Protein AF-A0A497PKG5-F1 (afdb_monomer)

pLDDT: mean 94.09, std 6.23, range [62.75, 98.88]

Radius of gyration: 24.87 Å; Cα contacts (8 Å, |Δi|>4): 633; chains: 1; bounding box: 74×50×58 Å

Sequence (421 aa):
MQTYGYGFPHLGENREFKKITESLWKKEISEDKFEEALDQLEKDILSVYDEFVDKYPVGEITKYDKMLDTACMLGIYSVKNISGYYQLCRGKNALELTKWFNTNYHYLVPDFSQINDKFSLEQLNFEELKKYKKGVPYLIGPFTFLKLSKGISNGKFRNFLLSLSNVYSELLQELDEIHIDEPAFCLDLSSEEIELIKKAYDSFKTSKCKIHLFTYYDSVDFLEVLYDLPVYAIGLDFINGKENIHHIKKYSFPDDKVLIAGVVNGRNIWRTNIKERVAFLEEISSYAKNIIISNASPLYHLPITVEGENLDERLIKRIAFAKERLQELKLISMAFEGDWRLADEWNEGTVDFGKNDNVRERITNLKDKDFQRHCDYTERYRKQGEILNLPLFPTTTIGSFPQDNEVRRKRYLSRKGKINN

Foldseek 3Di:
DAAEEEFAALLPQVRLLVVLLVCVVVVVDDQVVSVVSQVVSQVVVVVLLVVFGQAYAHPSGDNAAQLLVQCCQFVLDVAPGVVSSVCCCDDDNHADWDDPPPAPDIHGARACQVPDLATAGHPDDVCRRPVDVRYAYEHEQLLQSLVRHDNADPVCSLSNLQSVLLNVLVVLQSAQEHEYEDQVLQDPDDPVSLVSVQNSQVSNLPGNYAYAYAYAPEARPPVVSVQVGSHQEYEAAVPHHVCNLVVLVVPFRDASHEYEYAQFELQDFFDHLLVVSLVVVVVSCVRYVHYYYYHRDNNNNWNNALPPDDDDPLVSLTTGHSSRSSNSSNQSVCVNVPNNPVVCVSNPDNPDDDDDVVVVVVVVPDDPVVVDDPDDPVVVVVVCCVVVVADVPRDDDPDDDDDDPVNVVVVVCVVVVN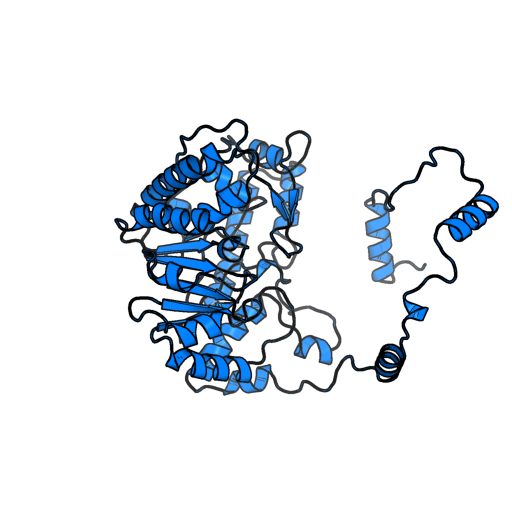DDD

Secondary structure (DSSP, 8-state):
-EEE-----TT-TT-HHHHHHHHHHTTSS-HHHHHHHHHHHHHHHHHHHHHH-SB-EES---SS-HHHHHHHHTTSS--SSHHHHHHHHSSTTPPEEEE-TTSS-EEEE-B-TT--S-----S--HHHHHS-TTSEEEEE-HHHHHHT-BS--HHHHHHHHHHHHHHHHHHTTS-SEEEEE-GGGGS---HHHHHHHHHHHGGGGG---EEEEE--SS--TTHHHHTTSS-SEEEEESSS-TTHHHHHHHH---TTSEEEEEEE-SS--BPP-HHHHHHHHHHHTTT-SSEEEEESS-GGGS-S-STT--S-HHHHTTB--HHHHHHHHHHHHHHHTT--HHHHHHHTT----S--HHHHHHHHT--GGGGS-SS-HHHHHHHHHHHH-PPSS-----SPPP--HHHHHHHHHHHTTSS--

Nearest PDB structures (foldseek):
  3bq6-assembly2_B  TM=9.066E-01  e=5.481E-35  Thermotoga maritima
  3bq6-assembly1_A  TM=8.996E-01  e=1.559E-34  Thermotoga maritima
  3t0c-assembly1_A  TM=8.635E-01  e=1.646E-27  Streptococcus mutans
  3l7r-assembly1_A  TM=8.438E-01  e=4.644E-28  Streptococcus mutans UA159
  2nq5-assembly1_A  TM=8.401E-01  e=2.051E-27  Streptococcus mutans

Solvent-accessible surface area (backbone atoms only — not comparable to full-atom values): 23678 Å² total; per-residue (Å²): 94,55,29,37,43,55,46,71,48,73,42,51,97,85,36,50,48,57,52,51,52,53,34,42,76,69,63,76,46,54,70,69,59,46,52,56,50,50,55,50,51,47,52,55,52,50,54,56,44,67,75,31,36,78,34,37,61,33,72,77,72,62,97,82,34,65,55,47,52,51,33,29,28,40,46,75,44,88,56,92,46,73,69,53,50,46,34,42,71,43,72,96,62,34,46,54,76,44,62,47,75,98,54,91,53,66,37,42,40,51,72,39,68,89,58,74,68,78,63,43,84,27,91,68,56,65,65,66,56,56,66,48,89,79,44,28,32,50,44,77,24,60,64,30,55,55,71,62,34,41,60,69,51,83,87,45,47,63,54,40,41,46,38,44,24,49,46,50,33,57,57,35,67,78,34,72,44,34,36,32,39,32,43,57,59,40,48,98,70,52,74,68,54,55,55,44,50,53,61,26,44,56,55,37,60,82,39,82,31,38,30,35,37,34,33,29,80,27,33,46,93,62,51,76,60,60,70,73,44,69,51,42,27,48,29,44,11,62,71,65,3,62,58,42,62,56,53,33,70,73,69,46,45,63,80,91,33,32,39,31,44,6,69,37,71,18,70,57,46,64,51,75,60,51,69,64,47,35,55,50,50,60,57,48,50,77,38,31,81,40,63,29,42,24,49,17,35,51,18,51,65,34,58,54,55,63,77,90,65,93,65,60,65,80,53,58,67,43,48,31,23,34,53,45,50,37,46,48,48,41,37,35,26,39,36,65,72,67,50,43,74,69,43,54,62,63,67,55,85,77,67,95,72,94,80,54,66,72,59,50,55,54,60,74,65,64,51,77,68,78,82,47,72,99,62,58,68,71,61,48,50,54,56,47,46,73,74,65,65,68,61,88,83,69,83,82,79,98,71,88,74,90,81,51,72,65,58,53,48,51,53,51,35,38,77,67,70,74,44,85,137

Mean predicted aligned error: 5.26 Å

Structure (mmCIF, N/CA/C/O backbone):
data_AF-A0A497PKG5-F1
#
_entry.id   AF-A0A497PKG5-F1
#
loop_
_atom_site.group_PDB
_atom_site.id
_atom_site.type_symbol
_atom_site.label_atom_id
_atom_site.label_alt_id
_atom_site.label_comp_id
_atom_site.label_asym_id
_atom_site.label_entity_id
_atom_site.label_seq_id
_atom_site.pdbx_PDB_ins_code
_atom_site.Cartn_x
_atom_site.Cartn_y
_atom_site.Cartn_z
_atom_site.occupancy
_atom_site.B_iso_or_equiv
_atom_site.auth_seq_id
_atom_site.auth_comp_id
_atom_site.auth_asym_id
_atom_site.auth_atom_id
_atom_site.pdbx_PDB_model_num
ATOM 1 N N . MET A 1 1 ? -15.963 1.832 -18.366 1.00 94.00 1 MET A N 1
ATOM 2 C CA . MET A 1 1 ? -16.094 1.019 -17.135 1.00 94.00 1 MET A CA 1
ATOM 3 C C . MET A 1 1 ? -15.660 1.881 -15.950 1.00 94.00 1 MET A C 1
ATOM 5 O O . MET A 1 1 ? -14.829 2.756 -16.140 1.00 94.00 1 MET A O 1
ATOM 9 N N . GLN A 1 2 ? -16.192 1.713 -14.737 1.00 97.44 2 GLN A N 1
ATOM 10 C CA . GLN A 1 2 ? -15.754 2.571 -13.620 1.00 97.44 2 GLN A CA 1
ATOM 11 C C . GLN A 1 2 ? -14.286 2.290 -13.238 1.00 97.44 2 GLN A C 1
ATOM 13 O O . GLN A 1 2 ? -13.828 1.149 -13.320 1.00 97.44 2 GLN A O 1
ATOM 18 N N . THR A 1 3 ? -13.563 3.322 -12.805 1.00 98.62 3 THR A N 1
ATOM 19 C CA . THR A 1 3 ? -12.160 3.266 -12.368 1.00 98.62 3 THR A CA 1
ATOM 20 C C . THR A 1 3 ? -12.001 3.572 -10.875 1.00 98.62 3 THR A C 1
ATOM 22 O O . THR A 1 3 ? -12.715 4.405 -10.316 1.00 98.62 3 THR A O 1
ATOM 25 N N . TYR A 1 4 ? -11.047 2.904 -10.224 1.00 98.75 4 TYR A N 1
ATOM 26 C CA . TYR A 1 4 ? -10.682 3.096 -8.822 1.00 98.75 4 TYR A CA 1
ATOM 27 C C . TYR A 1 4 ? -9.166 3.258 -8.683 1.00 98.75 4 TYR A C 1
ATOM 29 O O . TYR A 1 4 ? -8.412 2.332 -8.976 1.00 98.75 4 TYR A O 1
ATOM 37 N N . GLY A 1 5 ? -8.710 4.410 -8.201 1.00 98.50 5 GLY A N 1
ATOM 38 C CA . GLY A 1 5 ? -7.304 4.646 -7.860 1.00 98.50 5 GLY A CA 1
ATOM 39 C C . GLY A 1 5 ? -7.084 4.613 -6.349 1.00 98.50 5 GLY A C 1
ATOM 40 O O . GLY A 1 5 ? -7.932 5.106 -5.619 1.00 98.50 5 GLY A O 1
ATOM 41 N N . TYR A 1 6 ? -5.967 4.068 -5.857 1.00 98.50 6 TYR A N 1
ATOM 42 C CA . TYR A 1 6 ? -5.645 4.099 -4.416 1.00 98.50 6 TYR A CA 1
ATOM 43 C C . TYR A 1 6 ? -4.150 4.096 -4.103 1.00 98.50 6 TYR A C 1
ATOM 45 O O . TYR A 1 6 ? -3.320 3.673 -4.914 1.00 98.50 6 TYR A O 1
ATOM 53 N N . GLY A 1 7 ? -3.819 4.560 -2.904 1.00 97.56 7 GLY A N 1
ATOM 54 C CA . GLY A 1 7 ? -2.486 4.586 -2.345 1.00 97.56 7 GLY A CA 1
ATOM 55 C C . GLY A 1 7 ? -1.571 5.584 -3.021 1.00 97.56 7 GLY A C 1
ATOM 56 O O . GLY A 1 7 ? -0.444 5.211 -3.312 1.00 97.56 7 GLY A O 1
ATOM 57 N N . PHE A 1 8 ? -2.002 6.801 -3.346 1.00 97.88 8 PHE A N 1
ATOM 58 C CA . PHE A 1 8 ? -1.119 7.755 -4.027 1.00 97.88 8 PHE A CA 1
ATOM 59 C C . PHE A 1 8 ? 0.088 8.134 -3.139 1.00 97.88 8 PHE A C 1
ATOM 61 O O . PHE A 1 8 ? -0.058 8.252 -1.918 1.00 97.88 8 PHE A O 1
ATOM 68 N N . PRO A 1 9 ? 1.302 8.334 -3.694 1.00 97.06 9 PRO A N 1
ATOM 69 C CA . PRO A 1 9 ? 2.452 8.720 -2.885 1.00 97.06 9 PRO A CA 1
ATOM 70 C C . PRO A 1 9 ? 2.242 10.076 -2.195 1.00 97.06 9 PRO A C 1
ATOM 72 O O . PRO A 1 9 ? 2.121 11.115 -2.839 1.00 97.06 9 PRO A O 1
ATOM 75 N N . HIS A 1 10 ? 2.309 10.084 -0.866 1.00 93.88 10 HIS A N 1
ATOM 76 C CA . HIS A 1 10 ? 2.083 11.271 -0.036 1.00 93.88 10 HIS A CA 1
ATOM 77 C C . HIS A 1 10 ? 3.350 12.103 0.217 1.00 93.88 10 HIS A C 1
ATOM 79 O O . HIS A 1 10 ? 3.388 12.904 1.141 1.00 93.88 10 HIS A O 1
ATOM 85 N N . LEU A 1 11 ? 4.433 11.916 -0.546 1.00 93.69 11 LEU A N 1
ATOM 86 C CA . LEU A 1 11 ? 5.652 12.712 -0.341 1.00 93.69 11 LEU A CA 1
ATOM 87 C C . LEU A 1 11 ? 5.503 14.160 -0.834 1.00 93.69 11 LEU A C 1
ATOM 89 O O . LEU A 1 11 ? 6.188 15.040 -0.304 1.00 93.69 11 LEU A O 1
ATOM 93 N N . GLY A 1 12 ? 4.635 14.385 -1.824 1.00 93.44 12 GLY A N 1
ATOM 94 C CA . GLY A 1 12 ? 4.578 15.608 -2.625 1.00 93.44 12 GLY A CA 1
ATOM 95 C C . GLY A 1 12 ? 5.731 15.698 -3.639 1.00 93.44 12 GLY A C 1
ATOM 96 O O . GLY A 1 12 ? 6.820 15.149 -3.416 1.00 93.44 12 GLY A O 1
ATOM 97 N N . GLU A 1 13 ? 5.490 16.348 -4.782 1.00 92.69 13 GLU A N 1
ATOM 98 C CA . GLU A 1 13 ? 6.420 16.394 -5.925 1.00 92.69 13 GLU A CA 1
ATOM 99 C C . GLU A 1 13 ? 7.805 16.938 -5.545 1.00 92.69 13 GLU A C 1
ATOM 101 O O . GLU A 1 13 ? 8.833 16.467 -6.036 1.00 92.69 13 GLU A O 1
ATOM 106 N N . ASN A 1 14 ? 7.866 17.867 -4.587 1.00 93.19 14 ASN A N 1
ATOM 107 C CA . ASN A 1 14 ? 9.110 18.447 -4.091 1.00 93.19 14 ASN A CA 1
ATOM 108 C C . ASN A 1 14 ? 9.468 17.966 -2.682 1.00 93.19 14 ASN A C 1
ATOM 110 O O . ASN A 1 14 ? 10.291 18.608 -2.003 1.00 93.19 14 ASN A O 1
ATOM 114 N N . ARG A 1 15 ? 8.910 16.829 -2.251 1.00 95.75 15 ARG A N 1
ATOM 115 C CA . ARG A 1 15 ? 9.072 16.237 -0.915 1.00 95.75 15 ARG A CA 1
ATOM 116 C C . ARG A 1 15 ? 8.584 17.169 0.196 1.00 95.75 15 ARG A C 1
ATOM 118 O O . ARG A 1 15 ? 9.264 17.342 1.211 1.00 95.75 15 ARG A O 1
ATOM 125 N N . GLU A 1 16 ? 7.452 17.815 -0.033 1.00 96.62 16 GLU A N 1
ATOM 126 C CA . GLU A 1 16 ? 6.740 18.709 0.874 1.00 96.62 16 GLU A CA 1
ATOM 127 C C . GLU A 1 16 ? 6.549 18.032 2.230 1.00 96.62 16 GLU A C 1
ATOM 129 O O . GLU A 1 16 ? 7.027 18.566 3.232 1.00 96.62 16 GLU A O 1
ATOM 134 N N . PHE A 1 17 ? 6.017 16.803 2.242 1.00 97.06 17 PHE A N 1
ATOM 135 C CA . PHE A 1 17 ? 5.798 16.013 3.457 1.00 97.06 17 PHE A CA 1
ATOM 136 C C . PHE A 1 17 ? 7.070 15.857 4.296 1.00 97.06 17 PHE A C 1
ATOM 138 O O . PHE A 1 17 ? 7.087 16.091 5.507 1.00 97.06 17 PHE A O 1
ATOM 145 N N . LYS A 1 18 ? 8.189 15.528 3.640 1.00 96.50 18 LYS A N 1
ATOM 146 C CA . LYS A 1 18 ? 9.488 15.405 4.308 1.00 96.50 18 LYS A CA 1
ATOM 147 C C . LYS A 1 18 ? 9.926 16.739 4.919 1.00 96.50 18 LYS A C 1
ATOM 149 O O . LYS A 1 18 ? 10.439 16.758 6.036 1.00 96.50 18 LYS A O 1
ATOM 154 N N . LYS A 1 19 ? 9.799 17.840 4.170 1.00 96.81 19 LYS A N 1
ATOM 155 C CA . LYS A 1 19 ? 10.236 19.173 4.613 1.00 96.81 19 LYS A CA 1
ATOM 156 C C . LYS A 1 19 ? 9.442 19.624 5.838 1.00 96.81 19 LYS A C 1
ATOM 158 O O . LYS A 1 19 ? 10.062 19.990 6.831 1.00 96.81 19 LYS A O 1
ATOM 163 N N . ILE A 1 20 ? 8.111 19.539 5.790 1.00 96.69 20 ILE A N 1
ATOM 164 C CA . ILE A 1 20 ? 7.246 19.971 6.900 1.00 96.69 20 ILE A CA 1
ATOM 165 C C . ILE A 1 20 ? 7.459 19.106 8.146 1.00 96.69 20 ILE A C 1
ATOM 167 O O . ILE A 1 20 ? 7.597 19.642 9.242 1.00 96.69 20 ILE A O 1
ATOM 171 N N . THR A 1 21 ? 7.619 17.791 7.976 1.00 96.44 21 THR A N 1
ATOM 172 C CA . THR A 1 21 ? 7.885 16.859 9.081 1.00 96.44 21 THR A CA 1
ATOM 173 C C . THR A 1 21 ? 9.221 17.165 9.764 1.00 96.44 21 THR A C 1
ATOM 175 O O . THR A 1 21 ? 9.300 17.263 10.989 1.00 96.44 21 THR A O 1
ATOM 178 N N . GLU A 1 22 ? 10.290 17.377 8.989 1.00 95.69 22 GLU A N 1
ATOM 179 C CA . GLU A 1 22 ? 11.598 17.724 9.555 1.00 95.69 22 GLU A CA 1
ATOM 180 C C . GLU A 1 22 ? 11.609 19.107 10.214 1.00 95.69 22 GLU A C 1
ATOM 182 O O . GLU A 1 22 ? 12.260 19.274 11.248 1.00 95.69 22 GLU A O 1
ATOM 187 N N . SER A 1 23 ? 10.907 20.091 9.648 1.00 96.81 23 SER A N 1
ATOM 188 C CA . SER A 1 23 ? 10.775 21.418 10.256 1.00 96.81 23 SER A CA 1
ATOM 189 C C . SER A 1 23 ? 9.989 21.364 11.566 1.00 96.81 23 SER A C 1
ATOM 191 O O . SER A 1 23 ? 10.409 21.989 12.541 1.00 96.81 23 SER A O 1
ATOM 193 N N . LEU A 1 24 ? 8.931 20.551 11.653 1.00 96.19 24 LEU A N 1
ATOM 194 C CA . LEU A 1 24 ? 8.221 20.310 12.911 1.00 96.19 24 LEU A CA 1
ATOM 195 C C . LEU A 1 24 ? 9.156 19.694 13.962 1.00 96.19 24 LEU A C 1
ATOM 197 O O . LEU A 1 24 ? 9.233 20.179 15.090 1.00 96.19 24 LEU A O 1
ATOM 201 N N . TRP A 1 25 ? 9.945 18.675 13.601 1.00 94.81 25 TRP A N 1
ATOM 202 C CA . TRP A 1 25 ? 10.897 18.052 14.533 1.00 94.81 25 TRP A CA 1
ATOM 203 C C . TRP A 1 25 ? 11.997 18.999 15.014 1.00 94.81 25 TRP A C 1
ATOM 205 O O . TRP A 1 25 ? 12.483 18.857 16.139 1.00 94.81 25 TRP A O 1
ATOM 215 N N . LYS A 1 26 ? 12.393 19.962 14.179 1.00 95.56 26 LYS A N 1
ATOM 216 C CA . LYS A 1 26 ? 13.326 21.037 14.544 1.00 95.56 26 LYS A CA 1
ATOM 217 C C . LYS A 1 26 ? 12.660 22.186 15.301 1.00 95.56 26 LYS A C 1
ATOM 219 O O . LYS A 1 26 ? 13.369 23.090 15.734 1.00 95.56 26 LYS A O 1
ATOM 224 N N . LYS A 1 27 ? 11.337 22.135 15.497 1.00 95.38 27 LYS A N 1
ATOM 225 C CA . LYS A 1 27 ? 10.520 23.194 16.106 1.00 95.38 27 LYS A CA 1
ATOM 226 C C . LYS A 1 27 ? 10.569 24.514 15.324 1.00 95.38 27 LYS A C 1
ATOM 228 O O . LYS A 1 27 ? 10.472 25.586 15.909 1.00 95.38 27 LYS A O 1
ATOM 233 N N . GLU A 1 28 ? 10.745 24.430 14.006 1.00 97.31 28 GLU A N 1
ATOM 234 C CA . GLU A 1 28 ? 10.725 25.578 13.088 1.00 97.31 28 GLU A CA 1
ATOM 235 C C . GLU A 1 28 ? 9.288 25.995 12.719 1.00 97.31 28 GLU A C 1
ATOM 237 O O . GLU A 1 28 ? 9.069 27.132 12.310 1.00 97.31 28 GLU A O 1
ATOM 242 N N . ILE A 1 29 ? 8.313 25.091 12.876 1.00 96.81 29 ILE A N 1
ATOM 243 C CA . ILE A 1 29 ? 6.877 25.329 12.657 1.00 96.81 29 ILE A CA 1
ATOM 244 C C . ILE A 1 29 ? 6.054 24.805 13.845 1.00 96.81 29 ILE A C 1
ATOM 246 O O . ILE A 1 29 ? 6.532 23.954 14.599 1.00 96.81 29 ILE A O 1
ATOM 250 N N . SER A 1 30 ? 4.829 25.317 14.016 1.00 96.06 30 SER A N 1
ATOM 251 C CA . SER A 1 30 ? 3.863 24.832 15.016 1.00 96.06 30 SER A CA 1
ATOM 252 C C . SER A 1 30 ? 3.131 23.566 14.553 1.00 96.06 30 SER A C 1
ATOM 254 O O . SER A 1 30 ? 3.166 23.225 13.371 1.00 96.06 30 SER A O 1
ATOM 256 N N . GLU A 1 31 ? 2.440 22.891 15.482 1.00 94.25 31 GLU A N 1
ATOM 257 C CA . GLU A 1 31 ? 1.567 21.747 15.165 1.00 94.25 31 GLU A CA 1
ATOM 258 C C . GLU A 1 31 ? 0.446 22.165 14.198 1.00 94.25 31 GLU A C 1
ATOM 260 O O . GLU A 1 31 ? 0.269 21.521 13.172 1.00 94.25 31 GLU A O 1
ATOM 265 N N . ASP A 1 32 ? -0.202 23.313 14.429 1.00 94.81 32 ASP A N 1
ATOM 266 C CA . ASP A 1 32 ? -1.248 23.836 13.533 1.00 94.81 32 ASP A CA 1
ATOM 267 C C . ASP A 1 32 ? -0.742 24.043 12.098 1.00 94.81 32 ASP A C 1
ATOM 269 O O . ASP A 1 32 ? -1.405 23.676 11.134 1.00 94.81 32 ASP A O 1
ATOM 273 N N . LYS A 1 33 ? 0.475 24.585 11.937 1.00 96.25 33 LYS A N 1
ATOM 274 C CA . LYS A 1 33 ? 1.086 24.785 10.612 1.00 96.25 33 LYS A CA 1
ATOM 275 C C . LYS A 1 33 ? 1.447 23.472 9.927 1.00 96.25 33 LYS A C 1
ATOM 277 O O . LYS A 1 33 ? 1.505 23.426 8.701 1.00 96.25 33 LYS A O 1
ATOM 282 N N . PHE A 1 34 ? 1.733 22.432 10.703 1.00 95.94 34 PHE A N 1
ATOM 283 C CA . PHE A 1 34 ? 1.968 21.098 10.175 1.00 95.94 34 PHE A CA 1
ATOM 284 C C . PHE A 1 34 ? 0.661 20.465 9.683 1.00 95.94 34 PHE A C 1
ATOM 286 O O . PHE A 1 34 ? 0.635 19.992 8.551 1.00 95.94 34 PHE A O 1
ATOM 293 N N . GLU A 1 35 ? -0.418 20.531 10.468 1.00 93.12 35 GLU A N 1
ATOM 294 C CA . GLU A 1 35 ? -1.736 20.012 10.066 1.00 93.12 35 GLU A CA 1
ATOM 295 C C . GLU A 1 35 ? -2.287 20.764 8.839 1.00 93.12 35 GLU A C 1
ATOM 297 O O . GLU A 1 35 ? -2.692 20.131 7.870 1.00 93.12 35 GLU A O 1
ATOM 302 N N . GLU A 1 36 ? -2.178 22.102 8.795 1.00 94.88 36 GLU A N 1
ATOM 303 C CA . GLU A 1 36 ? -2.545 22.901 7.609 1.00 94.88 36 GLU A CA 1
ATOM 304 C C . GLU A 1 36 ? -1.797 22.445 6.341 1.00 94.88 36 GLU A C 1
ATOM 306 O O . GLU A 1 36 ? -2.361 22.417 5.244 1.00 94.88 36 GLU A O 1
ATOM 311 N N . ALA A 1 37 ? -0.513 22.101 6.475 1.00 95.81 37 ALA A N 1
ATOM 312 C CA . ALA A 1 37 ? 0.297 21.644 5.353 1.00 95.81 37 ALA A CA 1
ATOM 313 C C . ALA A 1 37 ? -0.044 20.209 4.920 1.00 95.81 37 ALA A C 1
ATOM 315 O O . ALA A 1 37 ? 0.035 19.911 3.727 1.00 95.81 37 ALA A O 1
ATOM 316 N N . LEU A 1 38 ? -0.438 19.334 5.854 1.00 94.25 38 LEU A N 1
ATOM 317 C CA . LEU A 1 38 ? -0.965 18.007 5.529 1.00 94.25 38 LEU A CA 1
ATOM 318 C C . LEU A 1 38 ? -2.310 18.109 4.807 1.00 94.25 38 LEU A C 1
ATOM 320 O O . LEU A 1 38 ? -2.481 17.477 3.769 1.00 94.25 38 LEU A O 1
ATOM 324 N N . ASP A 1 39 ? -3.221 18.955 5.286 1.00 92.75 39 ASP A N 1
ATOM 325 C CA . ASP A 1 39 ? -4.509 19.193 4.630 1.00 92.75 39 ASP A CA 1
ATOM 326 C C . ASP A 1 39 ? -4.333 19.722 3.202 1.00 92.75 39 ASP A C 1
ATOM 328 O O . ASP A 1 39 ? -5.069 19.332 2.293 1.00 92.75 39 ASP A O 1
ATOM 332 N N . GLN A 1 40 ? -3.362 20.614 2.977 1.00 95.00 40 GLN A N 1
ATOM 333 C CA . GLN A 1 40 ? -3.064 21.088 1.627 1.00 95.00 40 GLN A CA 1
ATOM 334 C C . GLN A 1 40 ? -2.519 19.963 0.742 1.00 95.00 40 GLN A C 1
ATOM 336 O O . GLN A 1 40 ? -2.977 19.805 -0.386 1.00 95.00 40 GLN A O 1
ATOM 341 N N . LEU A 1 41 ? -1.590 19.155 1.258 1.00 95.06 41 LEU A N 1
ATOM 342 C CA . LEU A 1 41 ? -1.031 18.031 0.513 1.00 95.06 41 LEU A CA 1
ATOM 343 C C . LEU A 1 41 ? -2.097 16.988 0.158 1.00 95.06 41 LEU A C 1
ATOM 345 O O . LEU A 1 41 ? -2.089 16.451 -0.946 1.00 95.06 41 LEU A O 1
ATOM 349 N N . GLU A 1 42 ? -3.031 16.719 1.068 1.00 93.81 42 GLU A N 1
ATOM 350 C CA . GLU A 1 42 ? -4.159 15.835 0.797 1.00 93.81 42 GLU A CA 1
ATOM 351 C C . GLU A 1 42 ? -5.043 16.402 -0.320 1.00 93.81 42 GLU A C 1
ATOM 353 O O . GLU A 1 42 ? -5.337 15.686 -1.270 1.00 93.81 42 GLU A O 1
ATOM 358 N N . LYS A 1 43 ? -5.395 17.695 -0.286 1.00 93.50 43 LYS A N 1
ATOM 359 C CA . LYS A 1 43 ? -6.157 18.338 -1.376 1.00 93.50 43 LYS A CA 1
ATOM 360 C C . LYS A 1 43 ? -5.456 18.224 -2.726 1.00 93.50 43 LYS A C 1
ATOM 362 O O . LYS A 1 43 ? -6.120 17.943 -3.723 1.00 93.50 43 LYS A O 1
ATOM 367 N N . ASP A 1 44 ? -4.141 18.419 -2.757 1.00 94.88 44 ASP A N 1
ATOM 368 C CA . ASP A 1 44 ? -3.354 18.297 -3.983 1.00 94.88 44 ASP A CA 1
ATOM 369 C C . ASP A 1 44 ? -3.439 16.859 -4.529 1.00 94.88 44 ASP A C 1
ATOM 371 O O . ASP A 1 44 ? -3.724 16.663 -5.709 1.00 94.88 44 ASP A O 1
ATOM 375 N N . ILE A 1 45 ? -3.308 15.843 -3.668 1.00 95.25 45 ILE A N 1
ATOM 376 C CA . ILE A 1 45 ? -3.458 14.424 -4.041 1.00 95.25 45 ILE A CA 1
ATOM 377 C C . ILE A 1 45 ? -4.869 14.124 -4.562 1.00 95.25 45 ILE A C 1
ATOM 379 O O . ILE A 1 45 ? -5.020 13.495 -5.611 1.00 95.25 45 ILE A O 1
ATOM 383 N N . LEU A 1 46 ? -5.907 14.589 -3.862 1.00 94.81 46 LEU A N 1
ATOM 384 C CA . LEU A 1 46 ? -7.296 14.379 -4.275 1.00 94.81 46 LEU A CA 1
ATOM 385 C C . LEU A 1 46 ? -7.595 15.044 -5.622 1.00 94.81 46 LEU A C 1
ATOM 387 O O . LEU A 1 46 ? -8.320 14.468 -6.429 1.00 94.81 46 LEU A O 1
ATOM 391 N N . SER A 1 47 ? -6.985 16.197 -5.912 1.00 95.19 47 SER A N 1
ATOM 392 C CA . SER A 1 47 ? -7.136 16.855 -7.214 1.00 95.19 47 SER A CA 1
ATOM 393 C C . SER A 1 47 ? -6.589 16.010 -8.370 1.00 95.19 47 SER A C 1
ATOM 395 O O . SER A 1 47 ? -7.198 15.965 -9.438 1.00 95.19 47 SER A O 1
ATOM 397 N N . VAL A 1 48 ? -5.493 15.273 -8.143 1.00 96.69 48 VAL A N 1
ATOM 398 C CA . VAL A 1 48 ? -4.942 14.330 -9.127 1.00 96.69 48 VAL A CA 1
ATOM 399 C C . VAL A 1 48 ? -5.881 13.141 -9.311 1.00 96.69 48 VAL A C 1
ATOM 401 O O . VAL A 1 48 ? -6.126 12.718 -10.439 1.00 96.69 48 VAL A O 1
ATOM 404 N N . TYR A 1 49 ? -6.451 12.607 -8.230 1.00 97.38 49 TYR A N 1
ATOM 405 C CA . TYR A 1 49 ? -7.451 11.550 -8.351 1.00 97.38 49 TYR A CA 1
ATOM 406 C C . TYR A 1 49 ? -8.679 11.998 -9.152 1.00 97.38 49 TYR A C 1
ATOM 408 O O . TYR A 1 49 ? -9.091 11.290 -10.071 1.00 97.38 49 TYR A O 1
ATOM 416 N N . ASP A 1 50 ? -9.216 13.184 -8.858 1.00 95.94 50 ASP A N 1
ATOM 417 C CA . ASP A 1 50 ? -10.379 13.761 -9.539 1.00 95.94 50 ASP A CA 1
ATOM 418 C C . ASP A 1 50 ? -10.187 13.931 -11.055 1.00 95.94 50 ASP A C 1
ATOM 420 O O . ASP A 1 50 ? -11.166 13.899 -11.804 1.00 95.94 50 ASP A O 1
ATOM 424 N N . GLU A 1 51 ? -8.948 14.110 -11.517 1.00 96.75 51 GLU A N 1
ATOM 425 C CA . GLU A 1 51 ? -8.614 14.243 -12.938 1.00 96.75 51 GLU A CA 1
ATOM 426 C C . GLU A 1 51 ? -8.709 12.907 -13.703 1.00 96.75 51 GLU A C 1
ATOM 428 O O . GLU A 1 51 ? -9.084 12.865 -14.890 1.00 96.75 51 GLU A O 1
ATOM 433 N N . PHE A 1 52 ? -8.362 11.804 -13.033 1.00 97.44 52 PHE A N 1
ATOM 434 C CA . PHE A 1 52 ? -8.051 10.541 -13.701 1.00 97.44 52 PHE A CA 1
ATOM 435 C C . PHE A 1 52 ? -8.959 9.367 -13.346 1.00 97.44 52 PHE A C 1
ATOM 437 O O . PHE A 1 52 ? -9.095 8.478 -14.184 1.00 97.44 52 PHE A O 1
ATOM 444 N N . VAL A 1 53 ? -9.574 9.333 -12.162 1.00 97.69 53 VAL A N 1
ATOM 445 C CA . VAL A 1 53 ? -10.366 8.175 -11.722 1.00 97.69 53 VAL A CA 1
ATOM 446 C C . VAL A 1 53 ? -11.726 8.563 -11.148 1.00 97.69 53 VAL A C 1
ATOM 448 O O . VAL A 1 53 ? -11.916 9.641 -10.591 1.00 97.69 53 VAL A O 1
ATOM 451 N N . ASP A 1 54 ? -12.686 7.648 -11.267 1.00 97.25 54 ASP A N 1
ATOM 452 C CA . ASP A 1 54 ? -14.063 7.864 -10.810 1.00 97.25 54 ASP A CA 1
ATOM 453 C C . ASP A 1 54 ? -14.200 7.731 -9.293 1.00 97.25 54 ASP A C 1
ATOM 455 O O . ASP A 1 54 ? -15.084 8.341 -8.688 1.00 97.25 54 ASP A O 1
ATOM 459 N N . LYS A 1 55 ? -13.353 6.892 -8.688 1.00 97.00 55 LYS A N 1
ATOM 460 C CA . LYS A 1 55 ? -13.401 6.550 -7.272 1.00 97.00 55 LYS A CA 1
ATOM 461 C C . LYS A 1 55 ? -12.007 6.438 -6.675 1.00 97.00 55 LYS A C 1
ATOM 463 O O . LYS A 1 55 ? -11.074 5.967 -7.325 1.00 97.00 55 LYS A O 1
ATOM 468 N N . TYR A 1 56 ? -11.876 6.870 -5.431 1.00 97.19 56 TYR A N 1
ATOM 469 C CA . TYR A 1 56 ? -10.608 6.882 -4.720 1.00 97.19 56 TYR A CA 1
ATOM 470 C C . TYR A 1 56 ? -10.829 6.987 -3.209 1.00 97.19 56 TYR A C 1
ATOM 472 O O . TYR A 1 56 ? -11.897 7.427 -2.761 1.00 97.19 56 TYR A O 1
ATOM 480 N N . PRO A 1 57 ? -9.841 6.567 -2.411 1.00 95.00 57 PRO A N 1
ATOM 481 C CA . PRO A 1 57 ? -9.894 6.699 -0.973 1.00 95.00 57 PRO A CA 1
ATOM 482 C C . PRO A 1 57 ? -9.591 8.126 -0.489 1.00 95.00 57 PRO A C 1
ATOM 484 O O . PRO A 1 57 ? -8.895 8.893 -1.150 1.00 95.00 57 PRO A O 1
ATOM 487 N N . VAL A 1 58 ? -10.078 8.459 0.705 1.00 92.81 58 VAL A N 1
ATOM 488 C CA . VAL A 1 58 ? -9.736 9.675 1.465 1.00 92.81 58 VAL A CA 1
ATOM 489 C C . VAL A 1 58 ? -9.216 9.302 2.850 1.00 92.81 58 VAL A C 1
ATOM 491 O O . VAL A 1 58 ? -9.533 8.227 3.363 1.00 92.81 58 VAL A O 1
ATOM 494 N N . GLY A 1 59 ? -8.396 10.165 3.459 1.00 86.94 59 GLY A N 1
ATOM 495 C CA . GLY A 1 59 ? -7.693 9.825 4.699 1.00 86.94 59 GLY A CA 1
ATOM 496 C C . GLY A 1 59 ? -6.468 8.927 4.479 1.00 86.94 59 GLY A C 1
ATOM 497 O O . GLY A 1 59 ? -5.988 8.276 5.409 1.00 86.94 59 GLY A O 1
ATOM 498 N N . GLU A 1 60 ? -5.923 8.878 3.258 1.00 90.56 60 GLU A N 1
ATOM 499 C CA . GLU A 1 60 ? -4.683 8.146 2.949 1.00 90.56 60 GLU A CA 1
ATOM 500 C C . GLU A 1 60 ? -3.416 8.871 3.412 1.00 90.56 60 GLU A C 1
ATOM 502 O O . GLU A 1 60 ? -2.355 8.254 3.519 1.00 90.56 60 GLU A O 1
ATOM 507 N N . ILE A 1 61 ? -3.492 10.159 3.746 1.00 91.44 61 ILE A N 1
ATOM 508 C CA . ILE A 1 61 ? -2.337 10.871 4.292 1.00 91.44 61 ILE A CA 1
ATOM 509 C C . ILE A 1 61 ? -2.052 10.386 5.716 1.00 91.44 61 ILE A C 1
ATOM 511 O O . ILE A 1 61 ? -2.969 10.172 6.504 1.00 91.44 61 ILE A O 1
ATOM 515 N N . THR A 1 62 ? -0.788 10.125 6.035 1.00 92.56 62 THR A N 1
ATOM 516 C CA . THR A 1 62 ? -0.354 9.710 7.376 1.00 92.56 62 THR A CA 1
ATOM 517 C C . THR A 1 62 ? 0.570 10.757 7.963 1.00 92.56 62 THR A C 1
ATOM 519 O O . THR A 1 62 ? 1.270 11.456 7.234 1.00 92.56 62 THR A O 1
ATOM 522 N N . LYS A 1 63 ? 0.634 10.824 9.292 1.00 93.06 63 LYS A N 1
ATOM 523 C CA . LYS A 1 63 ? 1.650 11.612 9.997 1.00 93.06 63 LYS A CA 1
ATOM 524 C C . LYS A 1 63 ? 3.013 10.918 9.988 1.00 93.06 63 LYS A C 1
ATOM 526 O O . LYS A 1 63 ? 4.031 11.580 10.173 1.00 93.06 63 LYS A O 1
ATOM 531 N N . TYR A 1 64 ? 3.055 9.598 9.770 1.00 95.62 64 TYR A N 1
ATOM 532 C CA . TYR A 1 64 ? 4.307 8.853 9.600 1.00 95.62 64 TYR A CA 1
ATOM 533 C C . TYR A 1 64 ? 4.107 7.458 8.990 1.00 95.62 64 TYR A C 1
ATOM 535 O O . TYR A 1 64 ? 4.797 7.100 8.037 1.00 95.62 64 TYR A O 1
ATOM 543 N N . ASP A 1 65 ? 3.191 6.671 9.556 1.00 95.62 65 ASP A N 1
ATOM 544 C CA . ASP A 1 65 ? 2.923 5.282 9.196 1.00 95.62 65 ASP A CA 1
ATOM 545 C C . ASP A 1 65 ? 1.455 4.922 9.470 1.00 95.62 65 ASP A C 1
ATOM 547 O O . ASP A 1 65 ? 0.901 5.265 10.515 1.00 95.62 65 ASP A O 1
ATOM 551 N N . LYS A 1 66 ? 0.838 4.181 8.545 1.00 94.69 66 LYS A N 1
ATOM 552 C CA . LYS A 1 66 ? -0.588 3.835 8.606 1.00 94.69 66 LYS A CA 1
ATOM 553 C C . LYS A 1 66 ? -0.931 2.812 9.679 1.00 94.69 66 LYS A C 1
ATOM 555 O O . LYS A 1 66 ? -2.032 2.858 10.229 1.00 94.69 66 LYS A O 1
ATOM 560 N N . MET A 1 67 ? -0.007 1.911 10.005 1.00 97.25 67 MET A N 1
ATOM 561 C CA . MET A 1 67 ? -0.212 0.967 11.104 1.00 97.25 67 MET A CA 1
ATOM 562 C C . MET A 1 67 ? -0.202 1.692 12.452 1.00 97.25 67 MET A C 1
ATOM 564 O O . MET A 1 67 ? -1.042 1.396 13.301 1.00 97.25 67 MET A O 1
ATOM 568 N N . LEU A 1 68 ? 0.665 2.696 12.629 1.00 96.38 68 LEU A N 1
ATOM 569 C CA . LEU A 1 68 ? 0.625 3.557 13.812 1.00 96.38 68 LEU A CA 1
ATOM 570 C C . LEU A 1 68 ? -0.637 4.434 13.869 1.00 96.38 68 LEU A C 1
ATOM 572 O O . LEU A 1 68 ? -1.240 4.527 14.938 1.00 96.38 68 LEU A O 1
ATOM 576 N N . ASP A 1 69 ? -1.066 5.035 12.753 1.00 94.25 69 ASP A N 1
ATOM 577 C CA . ASP A 1 69 ? -2.338 5.778 12.701 1.00 94.25 69 ASP A CA 1
ATOM 578 C C . ASP A 1 69 ? -3.507 4.884 13.155 1.00 94.25 69 ASP A C 1
ATOM 580 O O . ASP A 1 69 ? -4.292 5.264 14.023 1.00 94.25 69 ASP A O 1
ATOM 584 N N . THR A 1 70 ? -3.566 3.654 12.631 1.00 94.38 70 THR A N 1
ATOM 585 C CA . THR A 1 70 ? -4.587 2.653 12.983 1.00 94.38 70 THR A CA 1
ATOM 586 C C . THR A 1 70 ? -4.498 2.254 14.460 1.00 94.38 70 THR A C 1
ATOM 588 O O . THR A 1 70 ? -5.515 2.143 15.140 1.00 94.38 70 THR A O 1
ATOM 591 N N . ALA A 1 71 ? -3.289 2.094 15.005 1.00 94.88 71 ALA A N 1
ATOM 592 C CA . ALA A 1 71 ? -3.093 1.776 16.416 1.00 94.88 71 ALA A CA 1
ATOM 593 C C . ALA A 1 71 ? -3.569 2.906 17.348 1.00 94.88 71 ALA A C 1
ATOM 595 O O . ALA A 1 71 ? -4.198 2.628 18.370 1.00 94.88 71 ALA A O 1
ATOM 596 N N . CYS A 1 72 ? -3.313 4.169 16.997 1.00 93.00 72 CYS A N 1
ATOM 597 C CA . CYS A 1 72 ? -3.840 5.319 17.736 1.00 93.00 72 CYS A CA 1
ATOM 598 C C . CYS A 1 72 ? -5.374 5.387 17.640 1.00 93.00 72 CYS A C 1
ATOM 600 O O . CYS A 1 72 ? -6.036 5.561 18.661 1.00 93.00 72 CYS A O 1
ATOM 602 N N . MET A 1 73 ? -5.933 5.159 16.443 1.00 91.00 73 MET A N 1
ATOM 603 C CA . MET A 1 73 ? -7.383 5.122 16.197 1.00 91.00 73 MET A CA 1
ATOM 604 C C . MET A 1 73 ? -8.109 4.068 17.055 1.00 91.00 73 MET A C 1
ATOM 606 O O . MET A 1 73 ? -9.239 4.260 17.496 1.00 91.00 73 MET A O 1
ATOM 610 N N . LEU A 1 74 ? -7.470 2.922 17.282 1.00 91.31 74 LEU A N 1
ATOM 611 C CA . LEU A 1 74 ? -8.046 1.799 18.029 1.00 91.31 74 LEU A CA 1
ATOM 612 C C . LEU A 1 74 ? -7.750 1.855 19.537 1.00 91.31 74 LEU A C 1
ATOM 614 O O . LEU A 1 74 ? -7.993 0.877 20.248 1.00 91.31 74 LEU A O 1
ATOM 618 N N . GLY A 1 75 ? -7.176 2.961 20.022 1.00 89.56 75 GLY A N 1
ATOM 619 C CA . GLY A 1 75 ? -6.828 3.138 21.434 1.00 89.56 75 GLY A CA 1
ATOM 620 C C . GLY A 1 75 ? -5.676 2.253 21.918 1.00 89.56 75 GLY A C 1
ATOM 621 O O . GLY A 1 75 ? -5.448 2.136 23.120 1.00 89.56 75 GLY A O 1
ATOM 622 N N . ILE A 1 76 ? -4.911 1.635 21.009 1.00 92.00 76 ILE A N 1
ATOM 623 C CA . ILE A 1 76 ? -3.707 0.866 21.372 1.00 92.00 76 ILE A CA 1
ATOM 624 C C . ILE A 1 76 ? -2.655 1.805 21.969 1.00 92.00 76 ILE A C 1
ATOM 626 O O . ILE A 1 76 ? -1.976 1.465 22.939 1.00 92.00 76 ILE A O 1
ATOM 630 N N . TYR A 1 77 ? -2.550 3.012 21.405 1.00 91.69 77 TYR A N 1
ATOM 631 C CA . TYR A 1 77 ? -1.684 4.074 21.898 1.00 91.69 77 TYR A CA 1
ATOM 632 C C . TYR A 1 77 ? -2.461 5.384 22.056 1.00 91.69 77 TYR A C 1
ATOM 634 O O . TYR A 1 77 ? -2.771 6.055 21.078 1.00 91.69 77 TYR A O 1
ATOM 642 N N . SER A 1 78 ? -2.698 5.810 23.298 1.00 88.38 78 SER A N 1
ATOM 643 C CA . SER A 1 78 ? -3.289 7.125 23.584 1.00 88.38 78 SER A CA 1
ATOM 644 C C . SER A 1 78 ? -2.219 8.228 23.521 1.00 88.38 78 SER A C 1
ATOM 646 O O . SER A 1 78 ? -1.538 8.520 24.514 1.00 88.38 78 SER A O 1
ATOM 648 N N . VAL A 1 79 ? -2.091 8.894 22.371 1.00 88.12 79 VAL A N 1
ATOM 649 C CA . VAL A 1 79 ? -1.161 10.021 22.167 1.00 88.12 79 VAL A CA 1
ATOM 650 C C . VAL A 1 79 ? -1.856 11.377 22.342 1.00 88.12 79 VAL A C 1
ATOM 652 O O . VAL A 1 79 ? -2.813 11.695 21.657 1.00 88.12 79 VAL A O 1
ATOM 655 N N . LYS A 1 80 ? -1.393 12.224 23.270 1.00 85.19 80 LYS A N 1
ATOM 656 C CA . LYS A 1 80 ? -2.080 13.503 23.572 1.00 85.19 80 LYS A CA 1
ATOM 657 C C . LYS A 1 80 ? -1.831 14.623 22.555 1.00 85.19 80 LYS A C 1
ATOM 659 O O . LYS A 1 80 ? -2.575 15.594 22.538 1.00 85.19 80 LYS A O 1
ATOM 664 N N . ASN A 1 81 ? -0.734 14.543 21.808 1.00 88.44 81 ASN A N 1
ATOM 665 C CA . ASN A 1 81 ? -0.288 15.554 20.849 1.00 88.44 81 ASN A CA 1
ATOM 666 C C . ASN A 1 81 ? 0.682 14.929 19.837 1.00 88.44 81 ASN A C 1
ATOM 668 O O . ASN A 1 81 ? 1.104 13.775 19.998 1.00 88.44 81 ASN A O 1
ATOM 672 N N . ILE A 1 82 ? 1.088 15.708 18.830 1.00 91.00 82 ILE A N 1
ATOM 673 C CA . ILE A 1 82 ? 1.972 15.219 17.766 1.00 91.00 82 ILE A CA 1
ATOM 674 C C . ILE A 1 82 ? 3.347 14.786 18.298 1.00 91.00 82 ILE A C 1
ATOM 676 O O . ILE A 1 82 ? 3.974 13.864 17.778 1.00 91.00 82 ILE A O 1
ATOM 680 N N . SER A 1 83 ? 3.822 15.418 19.376 1.00 91.06 83 SER A N 1
ATOM 681 C CA . SER A 1 83 ? 5.086 15.055 20.021 1.00 91.06 83 SER A CA 1
ATOM 682 C C . SER A 1 83 ? 5.029 13.639 20.601 1.00 91.06 83 SER A C 1
ATOM 684 O O . SER A 1 83 ? 5.963 12.862 20.406 1.00 91.06 83 SER A O 1
ATOM 686 N N . GLY A 1 84 ? 3.920 13.272 21.254 1.00 92.88 84 GLY A N 1
ATOM 687 C CA . GLY A 1 84 ? 3.672 11.911 21.735 1.00 92.88 84 GLY A CA 1
ATOM 688 C C . GLY A 1 84 ? 3.619 10.891 20.597 1.00 92.88 84 GLY A C 1
ATOM 689 O O . GLY A 1 84 ? 4.261 9.848 20.690 1.00 92.88 84 GLY A O 1
ATOM 690 N N . TYR A 1 85 ? 2.949 11.232 19.494 1.00 94.94 85 TYR A N 1
ATOM 691 C CA . TYR A 1 85 ? 2.916 10.405 18.284 1.00 94.94 85 TYR A CA 1
ATOM 692 C C . TYR A 1 85 ? 4.330 10.137 17.731 1.00 94.94 85 TYR A C 1
ATOM 694 O O . TYR A 1 85 ? 4.730 8.990 17.523 1.00 94.94 85 TYR A O 1
ATOM 702 N N . TYR A 1 86 ? 5.167 11.172 17.597 1.00 96.31 86 TYR A N 1
ATOM 703 C CA . TYR A 1 86 ? 6.532 11.002 17.085 1.00 96.31 86 TYR A CA 1
ATOM 704 C C . TYR A 1 86 ? 7.500 10.301 18.048 1.00 96.31 86 TYR A C 1
ATOM 706 O O . TYR A 1 86 ? 8.526 9.798 17.584 1.00 96.31 86 TYR A O 1
ATOM 714 N N . GLN A 1 87 ? 7.204 10.212 19.351 1.00 95.31 87 GLN A N 1
ATOM 715 C CA . GLN A 1 87 ? 7.990 9.374 20.270 1.00 95.31 87 GLN A CA 1
ATOM 716 C C . GLN A 1 87 ? 7.871 7.883 19.939 1.00 95.31 87 GLN A C 1
ATOM 718 O O . GLN A 1 87 ? 8.830 7.148 20.167 1.00 95.31 87 GLN A O 1
ATOM 723 N N . LEU A 1 88 ? 6.733 7.462 19.375 1.00 96.31 88 LEU A N 1
ATOM 724 C CA . LEU A 1 88 ? 6.511 6.100 18.879 1.00 96.31 88 LEU A CA 1
ATOM 725 C C . LEU A 1 88 ? 7.146 5.883 17.499 1.00 96.31 88 LEU A C 1
ATOM 727 O O . LEU A 1 88 ? 7.502 4.762 17.154 1.00 96.31 88 LEU A O 1
ATOM 731 N N . CYS A 1 89 ? 7.354 6.949 16.724 1.00 96.62 89 CYS A N 1
ATOM 732 C CA . CYS A 1 89 ? 7.985 6.866 15.404 1.00 96.62 89 CYS A CA 1
ATOM 733 C C . CYS A 1 89 ? 9.517 6.811 15.468 1.00 96.62 89 CYS A C 1
ATOM 735 O O . CYS A 1 89 ? 10.168 6.235 14.599 1.00 96.62 89 CYS A O 1
ATOM 737 N N . ARG A 1 90 ? 10.123 7.497 16.447 1.00 93.38 90 ARG A N 1
ATOM 738 C CA . ARG A 1 90 ? 11.577 7.695 16.510 1.00 93.38 90 ARG A CA 1
ATOM 739 C C . ARG A 1 90 ? 12.078 7.982 17.923 1.00 93.38 90 ARG A C 1
ATOM 741 O O . ARG A 1 90 ? 11.409 8.605 18.739 1.00 93.38 90 ARG A O 1
ATOM 748 N N . GLY A 1 91 ? 13.338 7.625 18.171 1.00 90.38 91 GLY A N 1
ATOM 749 C CA . GLY A 1 91 ? 14.010 7.859 19.450 1.00 90.38 91 GLY A CA 1
ATOM 750 C C . GLY A 1 91 ? 13.914 6.661 20.392 1.00 90.38 91 GLY A C 1
ATOM 751 O O . GLY A 1 91 ? 13.807 5.524 19.951 1.00 90.38 91 GLY A O 1
ATOM 752 N N . LYS A 1 92 ? 14.006 6.915 21.702 1.00 89.62 92 LYS A N 1
ATOM 753 C CA . LYS A 1 92 ? 14.137 5.862 22.725 1.00 89.62 92 LYS A CA 1
ATOM 754 C C . LYS A 1 92 ? 12.914 4.939 22.819 1.00 89.62 92 LYS A C 1
ATOM 756 O O . LYS A 1 92 ? 13.081 3.766 23.125 1.00 89.62 92 LYS A O 1
ATOM 761 N N . ASN A 1 93 ? 11.724 5.481 22.572 1.00 91.31 93 ASN A N 1
ATOM 762 C CA . ASN A 1 93 ? 10.449 4.766 22.681 1.00 91.31 93 ASN A CA 1
ATOM 763 C C . ASN A 1 93 ? 9.892 4.374 21.304 1.00 91.31 93 ASN A C 1
ATOM 765 O O . ASN A 1 93 ? 8.702 4.090 21.193 1.00 91.31 93 ASN A O 1
ATOM 769 N N . ALA A 1 94 ? 10.732 4.410 20.262 1.00 95.62 94 ALA A N 1
ATOM 770 C CA . ALA A 1 94 ? 10.303 4.067 18.919 1.00 95.62 94 ALA A CA 1
ATOM 771 C C . ALA A 1 94 ? 9.817 2.619 18.873 1.00 95.62 94 ALA A C 1
ATOM 773 O O . ALA A 1 94 ? 10.452 1.720 19.435 1.00 95.62 94 ALA A O 1
ATOM 774 N N . LEU A 1 95 ? 8.711 2.410 18.172 1.00 97.25 95 LEU A N 1
ATOM 775 C CA . LEU A 1 95 ? 8.248 1.083 17.825 1.00 97.25 95 LEU A CA 1
ATOM 776 C C . LEU A 1 95 ? 9.240 0.421 16.868 1.00 97.25 95 LEU A C 1
ATOM 778 O O . LEU A 1 95 ? 10.077 1.061 16.225 1.00 97.25 95 LEU A O 1
ATOM 782 N N . GLU A 1 96 ? 9.153 -0.900 16.806 1.00 97.38 96 GLU A N 1
ATOM 783 C CA . GLU A 1 96 ? 9.955 -1.681 15.879 1.00 97.38 96 GLU A CA 1
ATOM 784 C C . GLU A 1 96 ? 9.583 -1.324 14.439 1.00 97.38 96 GLU A C 1
ATOM 786 O O . GLU A 1 96 ? 8.406 -1.246 14.100 1.00 97.38 96 GLU A O 1
ATOM 791 N N . LEU A 1 97 ? 10.598 -1.117 13.602 1.00 97.69 97 LEU A N 1
ATOM 792 C CA . LEU A 1 97 ? 10.434 -0.829 12.184 1.00 97.69 97 LEU A CA 1
ATOM 793 C C . LEU A 1 97 ? 10.762 -2.091 11.384 1.00 97.69 97 LEU A C 1
ATOM 795 O O . LEU A 1 97 ? 11.887 -2.588 11.455 1.00 97.69 97 LEU A O 1
ATOM 799 N N . THR A 1 98 ? 9.810 -2.582 10.595 1.00 98.12 98 THR A N 1
ATOM 800 C CA . THR A 1 98 ? 10.010 -3.760 9.737 1.00 98.12 98 THR A CA 1
ATOM 801 C C . THR A 1 98 ? 9.408 -3.553 8.351 1.00 98.12 98 THR A C 1
ATOM 803 O O . THR A 1 98 ? 8.716 -2.566 8.105 1.00 98.12 98 THR A O 1
ATOM 806 N N . LYS A 1 99 ? 9.712 -4.452 7.413 1.00 98.06 99 LYS A N 1
ATOM 807 C CA . LYS A 1 99 ? 9.221 -4.358 6.034 1.00 98.06 99 LYS A CA 1
ATOM 808 C C . LYS A 1 99 ? 7.712 -4.571 5.961 1.00 98.06 99 LYS A C 1
ATOM 810 O O . LYS A 1 99 ? 7.185 -5.520 6.531 1.00 98.06 99 LYS A O 1
ATOM 815 N N . TRP A 1 100 ? 7.041 -3.739 5.171 1.00 98.25 100 TRP A N 1
ATOM 816 C CA . TRP A 1 100 ? 5.663 -3.969 4.751 1.00 98.25 100 TRP A CA 1
ATOM 817 C C . TRP A 1 100 ? 5.651 -5.050 3.669 1.00 98.25 100 TRP A C 1
ATOM 819 O O . TRP A 1 100 ? 5.949 -4.776 2.501 1.00 98.25 100 TRP A O 1
ATOM 829 N N . PHE A 1 101 ? 5.370 -6.290 4.072 1.00 98.50 101 PHE A N 1
ATOM 830 C CA . PHE A 1 101 ? 5.388 -7.473 3.204 1.00 98.50 101 PHE A CA 1
ATOM 831 C C . PHE A 1 101 ? 6.696 -7.587 2.390 1.00 98.50 101 PHE A C 1
ATOM 833 O O . PHE A 1 101 ? 7.795 -7.342 2.889 1.00 98.50 101 PHE A O 1
ATOM 840 N N . ASN A 1 102 ? 6.597 -7.951 1.110 1.00 97.19 102 ASN A N 1
ATOM 841 C CA . ASN A 1 102 ? 7.718 -8.090 0.184 1.00 97.19 102 ASN A CA 1
ATOM 842 C C . ASN A 1 102 ? 8.120 -6.756 -0.487 1.00 97.19 102 ASN A C 1
ATOM 844 O O . ASN A 1 102 ? 8.690 -6.763 -1.581 1.00 97.19 102 ASN A O 1
ATOM 848 N N . THR A 1 103 ? 7.825 -5.608 0.136 1.00 97.69 103 THR A N 1
ATOM 849 C CA . THR A 1 103 ? 8.103 -4.268 -0.412 1.00 97.69 103 THR A CA 1
ATOM 850 C C . THR A 1 103 ? 9.357 -3.625 0.208 1.00 97.69 103 THR A C 1
ATOM 852 O O . THR A 1 103 ? 10.081 -4.236 1.000 1.00 97.69 103 THR A O 1
ATOM 855 N N . ASN A 1 104 ? 9.658 -2.389 -0.204 1.00 96.56 104 ASN A N 1
ATOM 856 C CA . ASN A 1 104 ? 10.691 -1.552 0.422 1.00 96.56 104 ASN A CA 1
ATOM 857 C C . ASN A 1 104 ? 10.106 -0.506 1.385 1.00 96.56 104 ASN A C 1
ATOM 859 O O . ASN A 1 104 ? 10.870 0.202 2.046 1.00 96.56 104 ASN A O 1
ATOM 863 N N . TYR A 1 105 ? 8.777 -0.406 1.472 1.00 96.81 105 TYR A N 1
ATOM 864 C CA . TYR A 1 105 ? 8.125 0.374 2.513 1.00 96.81 105 TYR A CA 1
ATOM 865 C C . TYR A 1 105 ? 8.307 -0.333 3.860 1.00 96.81 105 TYR A C 1
ATOM 867 O O . TYR A 1 105 ? 8.410 -1.560 3.921 1.00 96.81 105 TYR A O 1
ATOM 875 N N . HIS A 1 106 ? 8.398 0.448 4.929 1.00 98.19 106 HIS A N 1
ATOM 876 C CA . HIS A 1 106 ? 8.514 -0.065 6.286 1.00 98.19 106 HIS A CA 1
ATOM 877 C C . HIS A 1 106 ? 7.392 0.524 7.129 1.00 98.19 106 HIS A C 1
ATOM 879 O O . HIS A 1 106 ? 7.062 1.694 6.951 1.00 98.19 106 HIS A O 1
ATOM 885 N N . TYR A 1 107 ? 6.862 -0.275 8.047 1.00 98.44 107 TYR A N 1
ATOM 886 C CA . TYR A 1 107 ? 5.803 0.133 8.964 1.00 98.44 107 TYR A CA 1
ATOM 887 C C . TYR A 1 107 ? 6.259 -0.027 10.415 1.00 98.44 107 TYR A C 1
ATOM 889 O O . TYR A 1 107 ? 7.230 -0.744 10.699 1.00 98.44 107 TYR A O 1
ATOM 897 N N . LEU A 1 108 ? 5.565 0.651 11.329 1.00 98.44 108 LEU A N 1
ATOM 898 C CA . LEU A 1 108 ? 5.803 0.548 12.762 1.00 98.44 108 LEU A CA 1
ATOM 899 C C . LEU A 1 108 ? 4.935 -0.568 13.336 1.00 98.44 108 LEU A C 1
ATOM 901 O O . LEU A 1 108 ? 3.711 -0.502 13.271 1.00 98.44 108 LEU A O 1
ATOM 905 N N . VAL A 1 109 ? 5.572 -1.592 13.902 1.00 98.38 109 VAL A N 1
ATOM 906 C CA . VAL A 1 109 ? 4.898 -2.788 14.421 1.00 98.38 109 VAL A CA 1
ATOM 907 C C . VAL A 1 109 ? 4.172 -2.450 15.728 1.00 98.3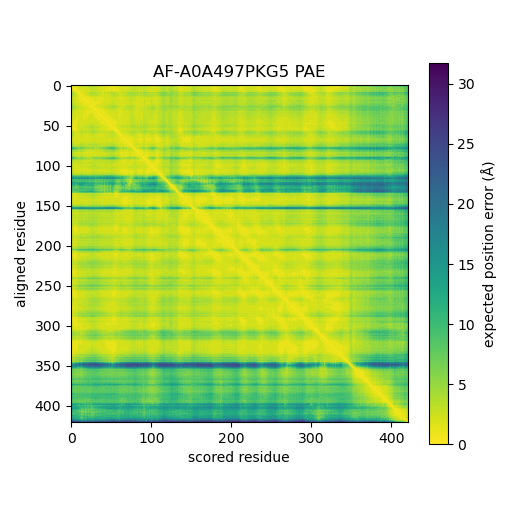8 109 VAL A C 1
ATOM 909 O O . VAL A 1 109 ? 4.852 -2.190 16.730 1.00 98.38 109 VAL A O 1
ATOM 912 N N . PRO A 1 110 ? 2.825 -2.494 15.775 1.00 97.00 110 PRO A N 1
ATOM 913 C CA . PRO A 1 110 ? 2.101 -2.321 17.026 1.00 97.00 110 PRO A CA 1
ATOM 914 C C . PRO A 1 110 ? 2.403 -3.474 17.993 1.00 97.00 110 PRO A C 1
ATOM 916 O O . PRO A 1 110 ? 2.504 -4.640 17.604 1.00 97.00 110 PRO A O 1
ATOM 919 N N . ASP A 1 111 ? 2.557 -3.146 19.271 1.00 95.25 111 ASP A N 1
ATOM 920 C CA . ASP A 1 111 ? 2.914 -4.075 20.343 1.00 95.25 111 ASP A CA 1
ATOM 921 C C . ASP A 1 111 ? 1.738 -4.274 21.306 1.00 95.25 111 ASP A C 1
ATOM 923 O O . ASP A 1 111 ? 1.353 -3.367 22.043 1.00 95.25 111 ASP A O 1
ATOM 927 N N . PHE A 1 112 ? 1.197 -5.492 21.321 1.00 94.50 112 PHE A N 1
ATOM 928 C CA . PHE A 1 112 ? 0.057 -5.891 22.144 1.00 94.50 112 PHE A CA 1
ATOM 929 C C . PHE A 1 112 ? 0.451 -6.536 23.480 1.00 94.50 112 PHE A C 1
ATOM 931 O O . PHE A 1 112 ? -0.416 -7.017 24.212 1.00 94.50 112 PHE A O 1
ATOM 938 N N . SER A 1 113 ? 1.737 -6.557 23.841 1.00 90.31 113 SER A N 1
ATOM 939 C CA . SER A 1 113 ? 2.214 -7.234 25.057 1.00 90.31 113 SER A CA 1
ATOM 940 C C . SER A 1 113 ? 1.570 -6.715 26.349 1.00 90.31 113 SER A C 1
ATOM 942 O O . SER A 1 113 ? 1.374 -7.491 27.285 1.00 90.31 113 SER A O 1
ATOM 944 N N . GLN A 1 114 ? 1.209 -5.428 26.394 1.00 85.94 114 GLN A N 1
ATOM 945 C CA . GLN A 1 114 ? 0.553 -4.770 27.536 1.00 85.94 114 GLN A CA 1
ATOM 946 C C . GLN A 1 114 ? -0.928 -4.451 27.288 1.00 85.94 114 GLN A C 1
ATOM 948 O O . GLN A 1 114 ? -1.553 -3.751 28.083 1.00 85.94 114 GLN A O 1
ATOM 953 N N . ILE A 1 115 ? -1.496 -4.955 26.192 1.00 85.12 115 ILE A N 1
ATOM 954 C CA . ILE A 1 115 ? -2.854 -4.633 25.763 1.00 85.12 115 ILE A CA 1
ATOM 955 C C . ILE A 1 115 ? -3.825 -5.716 26.251 1.00 85.12 115 ILE A C 1
ATOM 957 O O . ILE A 1 115 ? -3.523 -6.918 26.257 1.00 85.12 115 ILE A O 1
ATOM 961 N N . ASN A 1 116 ? -4.991 -5.277 26.724 1.00 80.12 116 ASN A N 1
ATOM 962 C CA . ASN A 1 116 ? -6.111 -6.153 27.061 1.00 80.12 116 ASN A CA 1
ATOM 963 C C . ASN A 1 116 ? -7.072 -6.271 25.863 1.00 80.12 116 ASN A C 1
ATOM 965 O O . ASN A 1 116 ? -6.835 -5.714 24.802 1.00 80.12 116 ASN A O 1
ATOM 969 N N . ASP A 1 117 ? -8.142 -7.041 26.003 1.00 75.88 117 ASP A N 1
ATOM 970 C CA . ASP A 1 117 ? -9.122 -7.304 24.944 1.00 75.88 117 ASP A CA 1
ATOM 971 C C . ASP A 1 117 ? -10.195 -6.212 24.795 1.00 75.88 117 ASP A C 1
ATOM 973 O O . ASP A 1 117 ? -11.204 -6.431 24.122 1.00 75.88 117 ASP A O 1
ATOM 977 N N . LYS A 1 118 ? -9.992 -5.037 25.403 1.00 78.12 118 LYS A N 1
ATOM 978 C CA . LYS A 1 118 ? -10.902 -3.896 25.300 1.00 78.12 118 LYS A CA 1
ATOM 979 C C . LYS A 1 118 ? -10.303 -2.852 24.373 1.00 78.12 118 LYS A C 1
ATOM 981 O O . LYS A 1 118 ? -9.415 -2.102 24.766 1.00 78.12 118 LYS A O 1
ATOM 986 N N . PHE A 1 119 ? -10.829 -2.815 23.159 1.00 86.06 119 PHE A N 1
ATOM 987 C CA . PHE A 1 119 ? -10.538 -1.774 22.186 1.00 86.06 119 PHE A CA 1
ATOM 988 C C . PHE A 1 119 ? -11.698 -0.788 22.145 1.00 86.06 119 PHE A C 1
ATOM 990 O O . PHE A 1 119 ? -12.835 -1.135 22.466 1.00 86.06 119 PHE A O 1
ATOM 997 N N . SER A 1 120 ? -11.408 0.434 21.734 1.00 83.62 120 SER A N 1
ATOM 998 C CA . SER A 1 120 ? -12.409 1.466 21.502 1.00 83.62 120 SER A CA 1
ATOM 999 C C . SER A 1 120 ? -11.919 2.388 20.404 1.00 83.62 120 SER A C 1
ATOM 1001 O O . SER A 1 120 ? -10.712 2.526 20.209 1.00 83.62 120 SER A O 1
ATOM 1003 N N . LEU A 1 121 ? -12.848 3.037 19.705 1.00 81.50 121 LEU A N 1
ATOM 1004 C CA . LEU A 1 121 ? -12.497 4.129 18.807 1.00 81.50 121 LEU A CA 1
ATOM 1005 C C . LEU A 1 121 ? -11.989 5.300 19.655 1.00 81.50 121 LEU A C 1
ATOM 1007 O O . LEU A 1 121 ? -12.767 6.015 20.286 1.00 81.50 121 LEU A O 1
ATOM 1011 N N . GLU A 1 122 ? -10.674 5.474 19.693 1.00 78.62 122 GLU A N 1
ATOM 1012 C CA . GLU A 1 122 ? -10.018 6.636 20.279 1.00 78.62 122 GLU A CA 1
ATOM 1013 C C . GLU A 1 122 ? -9.455 7.501 19.157 1.00 78.62 122 GLU A C 1
ATOM 1015 O O . GLU A 1 122 ? -9.015 6.999 18.135 1.00 78.62 122 GLU A O 1
ATOM 1020 N N . GLN A 1 123 ? -9.446 8.824 19.326 1.00 71.12 123 GLN A N 1
ATOM 1021 C CA . GLN A 1 123 ? -8.755 9.743 18.401 1.00 71.12 123 GLN A CA 1
ATOM 1022 C C . GLN A 1 123 ? -9.226 9.703 16.938 1.00 71.12 123 GLN A C 1
ATOM 1024 O O . GLN A 1 123 ? -8.609 10.331 16.080 1.00 71.12 123 GLN A O 1
ATOM 1029 N N . LEU A 1 124 ? -10.334 9.021 16.652 1.00 73.56 124 LEU A N 1
ATOM 1030 C CA . LEU A 1 124 ? -10.968 9.062 15.352 1.00 73.56 124 LEU A CA 1
ATOM 1031 C C . LEU A 1 124 ? -11.852 10.301 15.248 1.00 73.56 124 LEU A C 1
ATOM 1033 O O . LEU A 1 124 ? -12.825 10.456 15.988 1.00 73.56 124 LEU A O 1
ATOM 1037 N N . ASN A 1 125 ? -11.540 11.160 14.284 1.00 70.50 125 ASN A N 1
ATOM 1038 C CA . ASN A 1 125 ? -12.399 12.272 13.926 1.00 70.50 125 ASN A CA 1
ATOM 1039 C C . ASN A 1 125 ? -13.291 11.879 12.740 1.00 70.50 125 ASN A C 1
ATOM 1041 O O . ASN A 1 125 ? -12.881 11.954 11.584 1.00 70.50 125 ASN A O 1
ATOM 1045 N N . PHE A 1 126 ? -14.527 11.462 13.022 1.00 72.88 126 PHE A N 1
ATOM 1046 C CA . PHE A 1 126 ? -15.495 11.108 11.978 1.00 72.88 126 PHE A CA 1
ATOM 1047 C C . PHE A 1 126 ? -15.765 12.255 10.999 1.00 72.88 126 PHE A C 1
ATOM 1049 O O . PHE A 1 126 ? -15.973 11.998 9.815 1.00 72.88 126 PHE A O 1
ATOM 1056 N N . GLU A 1 127 ? -15.725 13.507 11.463 1.00 72.56 127 GLU A N 1
ATOM 1057 C CA . GLU A 1 127 ? -15.879 14.671 10.585 1.00 72.56 127 GLU A CA 1
ATOM 1058 C C . GLU A 1 127 ? -14.719 14.780 9.597 1.00 72.56 127 GLU A C 1
ATOM 1060 O O . GLU A 1 127 ? -14.916 15.190 8.459 1.00 72.56 127 GLU A O 1
ATOM 1065 N N . GLU A 1 128 ? -13.518 14.352 9.991 1.00 74.62 128 GLU A N 1
ATOM 1066 C CA . GLU A 1 128 ? -12.356 14.329 9.109 1.00 74.62 128 GLU A CA 1
ATOM 1067 C C . GLU A 1 128 ? -12.485 13.245 8.035 1.00 74.62 128 GLU A C 1
ATOM 1069 O O . GLU A 1 128 ? -12.216 13.508 6.866 1.00 74.62 128 GLU A O 1
ATOM 1074 N N . LEU A 1 129 ? -12.993 12.061 8.390 1.00 71.69 129 LEU A N 1
ATOM 1075 C CA . LEU A 1 129 ? -13.295 11.009 7.411 1.00 71.69 129 LEU A CA 1
ATOM 1076 C C . LEU A 1 129 ? -14.414 11.420 6.444 1.00 71.69 129 LEU A C 1
ATOM 1078 O O . LEU A 1 129 ? -14.400 11.038 5.277 1.00 71.69 129 LEU A O 1
ATOM 1082 N N . LYS A 1 130 ? -15.375 12.220 6.918 1.00 74.00 130 LYS A N 1
ATOM 1083 C CA . LYS A 1 130 ? -16.515 12.718 6.134 1.00 74.00 130 LYS A CA 1
ATOM 1084 C C . LYS A 1 130 ? -16.228 14.046 5.421 1.00 74.00 130 LYS A C 1
ATOM 1086 O O . LYS A 1 130 ? -17.075 14.505 4.648 1.00 74.00 130 LYS A O 1
ATOM 1091 N N . LYS A 1 131 ? -15.053 14.666 5.632 1.00 78.19 131 LYS A N 1
ATOM 1092 C CA . LYS A 1 131 ? -14.740 16.014 5.115 1.00 78.19 131 LYS A CA 1
ATOM 1093 C C . LYS A 1 131 ? -14.785 16.081 3.587 1.00 78.19 131 LYS A C 1
ATOM 1095 O O . LYS A 1 131 ? -15.140 17.118 3.024 1.00 78.19 131 LYS A O 1
ATOM 1100 N N . TYR A 1 132 ? -14.517 14.964 2.911 1.00 76.88 132 TYR A N 1
ATOM 1101 C CA . TYR A 1 132 ? -14.570 14.853 1.455 1.00 76.88 132 TYR A CA 1
ATOM 1102 C C . TYR A 1 132 ? -15.759 14.010 0.991 1.00 76.88 132 TYR A C 1
ATOM 1104 O O . TYR A 1 132 ? -15.713 12.785 0.973 1.00 76.88 132 TYR A O 1
ATOM 1112 N N . LYS A 1 133 ? -16.813 14.680 0.515 1.00 71.12 133 LYS A N 1
ATOM 1113 C CA . LYS A 1 133 ? -18.067 14.036 0.081 1.00 71.12 133 LYS A CA 1
ATOM 1114 C C . LYS A 1 133 ? -17.941 13.063 -1.102 1.00 71.12 133 LYS A C 1
ATOM 1116 O O . LYS A 1 133 ? -18.877 12.312 -1.344 1.00 71.12 133 LYS A O 1
ATOM 1121 N N . LYS A 1 134 ? -16.856 13.134 -1.884 1.00 78.00 134 LYS A N 1
ATOM 1122 C CA . LYS A 1 134 ? -16.661 12.347 -3.118 1.00 78.00 134 LYS A CA 1
ATOM 1123 C C . LYS A 1 134 ? -15.766 11.110 -2.918 1.00 78.00 134 LYS A C 1
ATOM 1125 O O . LYS A 1 134 ? -15.716 10.264 -3.803 1.00 78.00 134 LYS A O 1
ATOM 1130 N N . GLY A 1 135 ? -15.072 10.995 -1.785 1.00 87.12 135 GLY A N 1
ATOM 1131 C CA . GLY A 1 135 ? -14.099 9.927 -1.553 1.00 87.12 135 GLY A CA 1
ATOM 1132 C C . GLY A 1 135 ? -14.572 8.849 -0.584 1.00 87.12 135 GLY A C 1
ATOM 1133 O O . GLY A 1 135 ? -15.535 9.034 0.156 1.00 87.12 135 GLY A O 1
ATOM 1134 N N . VAL A 1 136 ? -13.857 7.726 -0.578 1.00 94.94 136 VAL A N 1
ATOM 1135 C CA . 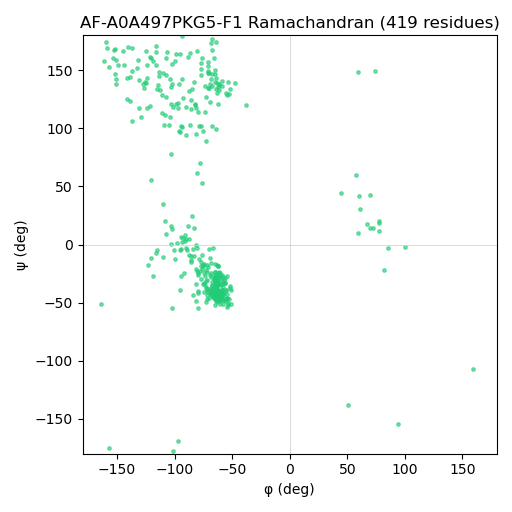VAL A 1 136 ? -14.138 6.574 0.288 1.00 94.94 136 VAL A CA 1
ATOM 1136 C C . VAL A 1 136 ? -13.175 6.551 1.479 1.00 94.94 136 VAL A C 1
ATOM 1138 O O . VAL A 1 136 ? -11.974 6.425 1.261 1.00 94.94 136 VAL A O 1
ATOM 1141 N N . PRO A 1 137 ? -13.631 6.642 2.738 1.00 94.25 137 PRO A N 1
ATOM 1142 C CA . PRO A 1 137 ? -12.748 6.532 3.899 1.00 94.25 137 PRO A CA 1
ATOM 1143 C C . PRO A 1 137 ? -11.865 5.278 3.851 1.00 94.25 137 PRO A C 1
ATOM 1145 O O . PRO A 1 137 ? -12.354 4.190 3.555 1.00 94.25 137 PRO A O 1
ATOM 1148 N N . TYR A 1 138 ? -10.572 5.435 4.128 1.00 93.69 138 TYR A N 1
ATOM 1149 C CA . TYR A 1 138 ? -9.571 4.366 4.069 1.00 93.69 138 TYR A CA 1
ATOM 1150 C C . TYR A 1 138 ? -9.190 3.842 5.451 1.00 93.69 138 TYR A C 1
ATOM 1152 O O . TYR A 1 138 ? -8.890 4.643 6.333 1.00 93.69 138 TYR A O 1
ATOM 1160 N N . LEU A 1 139 ? -9.097 2.515 5.608 1.00 94.12 139 LEU A N 1
ATOM 1161 C CA . LEU A 1 139 ? -8.520 1.860 6.785 1.00 94.12 139 LEU A CA 1
ATOM 1162 C C . LEU A 1 139 ? -7.748 0.580 6.447 1.00 94.12 139 LEU A C 1
ATOM 1164 O O . LEU A 1 139 ? -8.060 -0.133 5.495 1.00 94.12 139 LEU A O 1
ATOM 1168 N N . ILE A 1 140 ? -6.795 0.233 7.316 1.00 97.62 140 ILE A N 1
ATOM 1169 C CA . ILE A 1 140 ? -6.253 -1.128 7.390 1.00 97.62 140 ILE A CA 1
ATOM 1170 C C . ILE A 1 140 ? -7.300 -2.030 8.049 1.00 97.62 140 ILE A C 1
ATOM 1172 O O . ILE A 1 140 ? -7.910 -1.648 9.048 1.00 97.62 140 ILE A O 1
ATOM 1176 N N . GLY A 1 141 ? -7.516 -3.221 7.502 1.00 98.19 141 GLY A N 1
ATOM 1177 C CA . GLY A 1 141 ? -8.471 -4.192 8.017 1.00 98.19 141 GLY A CA 1
ATOM 1178 C C . GLY A 1 141 ? -8.035 -4.841 9.332 1.00 98.19 141 GLY A C 1
ATOM 1179 O O . GLY A 1 141 ? -6.837 -4.920 9.634 1.00 98.19 141 GLY A O 1
ATOM 1180 N N . PRO A 1 142 ? -9.000 -5.302 10.148 1.00 97.94 142 PRO A N 1
ATOM 1181 C CA . PRO A 1 142 ? -8.726 -5.794 11.493 1.00 97.94 142 PRO A CA 1
ATOM 1182 C C . PRO A 1 142 ? -7.846 -7.050 11.503 1.00 97.94 142 PRO A C 1
ATOM 1184 O O . PRO A 1 142 ? -7.056 -7.221 12.434 1.00 97.94 142 PRO A O 1
ATOM 1187 N N . PHE A 1 143 ? -7.939 -7.920 10.488 1.00 98.56 143 PHE A N 1
ATOM 1188 C CA . PHE A 1 143 ? -7.105 -9.120 10.440 1.00 98.56 143 PHE A CA 1
ATOM 1189 C C . PHE A 1 143 ? -5.655 -8.763 10.117 1.00 98.56 143 PHE A C 1
ATOM 1191 O O . PHE A 1 143 ? -4.759 -9.169 10.852 1.00 98.56 143 PHE A O 1
ATOM 1198 N N . THR A 1 144 ? -5.414 -7.960 9.081 1.00 98.81 144 THR A N 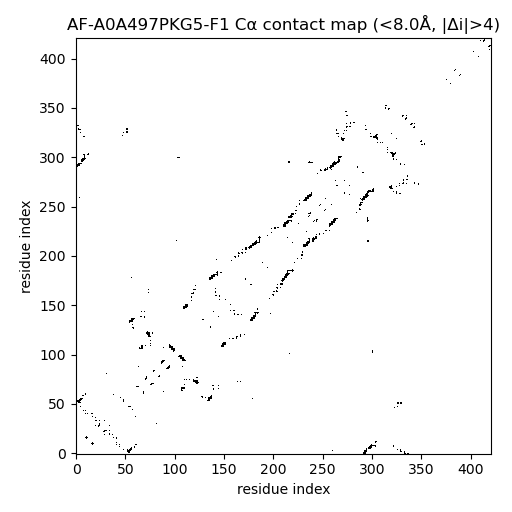1
ATOM 1199 C CA . THR A 1 144 ? -4.078 -7.488 8.695 1.00 98.81 144 THR A CA 1
ATOM 1200 C C . THR A 1 144 ? -3.431 -6.706 9.823 1.00 98.81 144 THR A C 1
ATOM 1202 O O . THR A 1 144 ? -2.286 -6.991 10.176 1.00 98.81 144 THR A O 1
ATOM 1205 N N . PHE A 1 145 ? -4.165 -5.777 10.440 1.00 98.50 145 PHE A N 1
ATOM 1206 C CA . PHE A 1 145 ? -3.662 -4.993 11.562 1.00 98.50 145 PHE A CA 1
ATOM 1207 C C . PHE A 1 145 ? -3.153 -5.898 12.692 1.00 98.50 145 PHE A C 1
ATOM 1209 O O . PHE A 1 145 ? -2.027 -5.745 13.172 1.00 98.50 145 PHE A O 1
ATOM 1216 N N . LEU A 1 146 ? -3.952 -6.898 13.076 1.00 97.44 146 LEU A N 1
ATOM 1217 C CA . LEU A 1 146 ? -3.593 -7.822 14.144 1.00 97.44 146 LEU A CA 1
ATOM 1218 C C . LEU A 1 146 ? -2.484 -8.807 13.736 1.00 97.44 146 LEU A C 1
ATOM 1220 O O . LEU A 1 146 ? -1.554 -9.033 14.508 1.00 97.44 146 LEU A O 1
ATOM 1224 N N . LYS A 1 147 ? -2.548 -9.376 12.527 1.00 98.00 147 LYS A N 1
ATOM 1225 C CA . LYS A 1 147 ? -1.569 -10.338 11.988 1.00 98.00 147 LYS A CA 1
ATOM 1226 C C . LYS A 1 147 ? -0.173 -9.729 11.860 1.00 98.00 147 LYS A C 1
ATOM 1228 O O . LYS A 1 147 ? 0.813 -10.438 12.041 1.00 98.00 147 LYS A O 1
ATOM 1233 N N . LEU A 1 148 ? -0.096 -8.432 11.565 1.00 98.31 148 LEU A N 1
ATOM 1234 C CA . LEU A 1 148 ? 1.155 -7.684 11.422 1.00 98.31 148 LEU A CA 1
ATOM 1235 C C . LEU A 1 148 ? 1.618 -7.000 12.713 1.00 98.31 148 LEU A C 1
ATOM 1237 O O . LEU A 1 148 ? 2.606 -6.264 12.704 1.00 98.31 148 LEU A O 1
ATOM 1241 N N . SER A 1 149 ? 0.928 -7.246 13.821 1.00 97.69 149 SER A N 1
ATOM 1242 C CA . SER A 1 149 ? 1.317 -6.790 15.150 1.00 97.69 149 SER A CA 1
ATOM 1243 C C . SER A 1 149 ? 2.096 -7.864 15.916 1.00 97.69 149 SER A C 1
ATOM 1245 O O . SER A 1 149 ? 2.095 -9.044 15.564 1.00 97.69 149 SER A O 1
ATOM 1247 N N . LYS A 1 150 ? 2.777 -7.462 16.992 1.00 96.44 150 LYS A N 1
ATOM 1248 C CA . LYS A 1 150 ? 3.561 -8.359 17.857 1.00 96.44 150 LYS A CA 1
ATOM 1249 C C . LYS A 1 150 ? 3.012 -8.419 19.278 1.00 96.44 150 LYS A C 1
ATOM 1251 O O . LYS A 1 150 ? 2.148 -7.641 19.668 1.00 96.44 150 LYS A O 1
ATOM 1256 N N . GLY A 1 151 ? 3.546 -9.341 20.080 1.00 93.81 151 GLY A N 1
ATOM 1257 C CA . GLY A 1 151 ? 3.189 -9.465 21.499 1.00 93.81 151 GLY A CA 1
ATOM 1258 C C . GLY A 1 151 ? 1.837 -10.143 21.755 1.00 93.81 151 GLY A C 1
ATOM 1259 O O . GLY A 1 151 ? 1.347 -10.124 22.882 1.00 93.81 151 GLY A O 1
ATOM 1260 N N . ILE A 1 152 ? 1.242 -10.764 20.733 1.00 93.25 152 ILE A N 1
ATOM 1261 C CA . ILE A 1 152 ? -0.040 -11.467 20.818 1.00 93.25 152 ILE A CA 1
ATOM 1262 C C . ILE A 1 152 ? 0.235 -12.956 21.021 1.00 93.25 152 ILE A C 1
ATOM 1264 O O . ILE A 1 152 ? 0.828 -13.610 20.168 1.00 93.25 152 ILE A O 1
ATOM 1268 N N . SER A 1 153 ? -0.195 -13.515 22.150 1.00 86.50 153 SER A N 1
ATOM 1269 C CA . SER A 1 153 ? -0.132 -14.963 22.356 1.00 86.50 153 SER A CA 1
ATOM 1270 C C . SER A 1 153 ? -1.249 -15.678 21.585 1.00 86.50 153 SER A C 1
ATOM 1272 O O . SER A 1 153 ? -2.339 -15.128 21.417 1.00 86.50 153 SER A O 1
ATOM 1274 N N . ASN A 1 154 ? -1.017 -16.930 21.169 1.00 73.94 154 ASN A N 1
ATOM 1275 C CA . ASN A 1 154 ? -1.966 -17.705 20.348 1.00 73.94 154 ASN A CA 1
ATOM 1276 C C . ASN A 1 154 ? -3.394 -17.736 20.928 1.00 73.94 154 ASN A C 1
ATOM 1278 O O . ASN A 1 154 ? -4.365 -17.603 20.191 1.00 73.94 154 ASN A O 1
ATOM 1282 N N . GLY A 1 155 ? -3.538 -17.840 22.255 1.00 79.62 155 GLY A N 1
ATOM 1283 C CA . GLY A 1 155 ? -4.851 -17.842 22.914 1.00 79.62 155 GLY A CA 1
ATOM 1284 C C . GLY A 1 155 ? -5.578 -16.490 22.913 1.00 79.62 155 GLY A C 1
ATOM 1285 O O . GLY A 1 155 ? -6.790 -16.456 23.108 1.00 79.62 155 GLY A O 1
ATOM 1286 N N . LYS A 1 156 ? -4.865 -15.377 22.693 1.00 90.12 156 LYS A N 1
ATOM 1287 C CA . LYS A 1 156 ? -5.434 -14.020 22.682 1.00 90.12 156 LYS A CA 1
ATOM 1288 C C . LYS A 1 156 ? -5.814 -13.533 21.288 1.00 90.12 156 LYS A C 1
ATO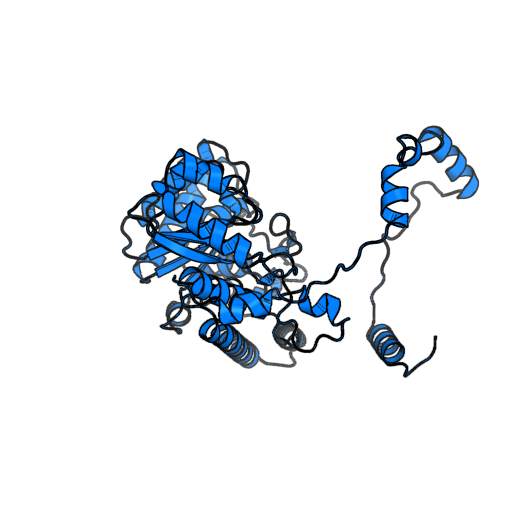M 1290 O O . LYS A 1 156 ? -6.740 -12.735 21.192 1.00 90.12 156 LYS A O 1
ATOM 1295 N N . PHE A 1 157 ? -5.160 -14.019 20.228 1.00 94.38 157 PHE A N 1
ATOM 1296 C CA . PHE A 1 157 ? -5.392 -13.548 18.853 1.00 94.38 157 PHE A CA 1
ATOM 1297 C C . PHE A 1 157 ? -6.873 -13.598 18.463 1.00 94.38 157 PHE A C 1
ATOM 1299 O O . PHE A 1 157 ? -7.431 -12.608 18.001 1.00 94.38 157 PHE A O 1
ATOM 1306 N N . ARG A 1 158 ? -7.542 -14.723 18.749 1.00 95.12 158 ARG A N 1
ATOM 1307 C CA . ARG A 1 158 ? -8.984 -14.890 18.526 1.00 95.12 158 ARG A CA 1
ATOM 1308 C C . ARG A 1 158 ? -9.811 -13.798 19.201 1.00 95.12 158 ARG A C 1
ATOM 1310 O O . ARG A 1 158 ? -10.629 -13.161 18.548 1.00 95.12 158 ARG A O 1
ATOM 1317 N N . ASN A 1 159 ? -9.615 -13.608 20.503 1.00 93.94 159 ASN A N 1
ATOM 1318 C CA . ASN A 1 159 ? -10.400 -12.651 21.279 1.00 93.94 159 ASN A CA 1
ATOM 1319 C C . ASN A 1 159 ? -10.123 -11.220 20.818 1.00 93.94 159 ASN A C 1
ATOM 1321 O O . ASN A 1 159 ? -11.054 -10.427 20.707 1.00 93.94 159 ASN A O 1
ATOM 1325 N N . PHE A 1 160 ? -8.865 -10.912 20.494 1.00 95.69 160 PHE A N 1
ATOM 1326 C CA . PHE A 1 160 ? -8.492 -9.603 19.982 1.00 95.69 160 PHE A CA 1
ATOM 1327 C C . PHE A 1 160 ? -9.137 -9.311 18.636 1.00 95.69 160 PHE A C 1
ATOM 1329 O O . PHE A 1 160 ? -9.740 -8.257 18.485 1.00 95.69 160 PHE A O 1
ATOM 1336 N N . LEU A 1 161 ? -9.092 -10.253 17.695 1.00 96.62 161 LEU A N 1
ATOM 1337 C CA . LEU A 1 161 ? -9.684 -10.055 16.379 1.00 96.62 161 LEU A CA 1
ATOM 1338 C C . LEU A 1 161 ? -11.201 -9.867 16.457 1.00 96.62 161 LEU A C 1
ATOM 1340 O O . LEU A 1 161 ? -11.732 -8.962 15.824 1.00 96.62 161 LEU A O 1
ATOM 1344 N N . LEU A 1 162 ? -11.901 -10.673 17.259 1.00 95.31 162 LEU A N 1
ATOM 1345 C CA . LEU A 1 162 ? -13.350 -10.526 17.426 1.00 95.31 162 LEU A CA 1
ATOM 1346 C C . LEU A 1 162 ? -13.716 -9.202 18.114 1.00 95.31 162 LEU A C 1
ATOM 1348 O O . LEU A 1 162 ? -14.657 -8.539 17.693 1.00 95.31 162 LEU A O 1
ATOM 1352 N N . SER A 1 163 ? -12.956 -8.792 19.134 1.00 94.38 163 SER A N 1
ATOM 1353 C CA . SER A 1 163 ? -13.171 -7.512 19.821 1.00 94.38 163 SER A CA 1
ATOM 1354 C C . SER A 1 163 ? -12.895 -6.319 18.897 1.00 94.38 163 SER A C 1
ATOM 1356 O O . SER A 1 163 ? -13.738 -5.435 18.771 1.00 94.38 163 SER A O 1
ATOM 1358 N N . LEU A 1 164 ? -11.782 -6.339 18.152 1.00 94.75 164 LEU A N 1
ATOM 1359 C CA . LEU A 1 164 ? -11.481 -5.341 17.122 1.00 94.75 164 LEU A CA 1
ATOM 1360 C C . LEU A 1 164 ? -12.575 -5.287 16.056 1.00 94.75 164 LEU A C 1
ATOM 1362 O O . LEU A 1 164 ? -13.028 -4.209 15.698 1.00 94.75 164 LEU A O 1
ATOM 1366 N N . SER A 1 165 ? -13.061 -6.436 15.591 1.00 95.50 165 SER A N 1
ATOM 1367 C CA . SER A 1 165 ? -14.129 -6.482 14.585 1.00 95.50 165 SER A CA 1
ATOM 1368 C C . SER A 1 165 ? -15.448 -5.908 15.109 1.00 95.50 165 SER A C 1
ATOM 1370 O O . SER A 1 165 ? -16.232 -5.369 14.337 1.00 95.50 165 SER A O 1
ATOM 1372 N N . ASN A 1 166 ? -15.711 -5.944 16.416 1.00 93.69 166 ASN A N 1
ATOM 1373 C CA . ASN A 1 166 ? -16.861 -5.229 16.974 1.00 93.69 166 ASN A CA 1
ATOM 1374 C C . ASN A 1 166 ? -16.659 -3.708 16.915 1.00 93.69 166 ASN A C 1
ATOM 1376 O O . ASN A 1 166 ? -17.566 -2.996 16.500 1.00 93.69 166 ASN A O 1
ATOM 1380 N N . VAL A 1 167 ? -15.454 -3.218 17.224 1.00 93.19 167 VAL A N 1
ATOM 1381 C CA . VAL A 1 167 ? -15.110 -1.787 17.120 1.00 93.19 167 VAL A CA 1
ATOM 1382 C C . VAL A 1 167 ? -15.192 -1.288 15.673 1.00 93.19 167 VAL A C 1
ATOM 1384 O O . VAL A 1 167 ? -15.758 -0.228 15.410 1.00 93.19 167 VAL A O 1
ATOM 1387 N N . TYR A 1 168 ? -14.701 -2.070 14.707 1.00 95.12 168 TYR A N 1
ATOM 1388 C CA . TYR A 1 168 ? -14.904 -1.765 13.287 1.00 95.12 168 TYR A CA 1
ATOM 1389 C C . TYR A 1 168 ? -16.394 -1.786 12.935 1.00 95.12 168 TYR A C 1
ATOM 1391 O O . TYR A 1 168 ? -16.860 -0.899 12.233 1.00 95.12 168 TYR A O 1
ATOM 1399 N N . SER A 1 169 ? -17.179 -2.735 13.449 1.00 94.31 169 SER A N 1
ATOM 1400 C CA . SER A 1 169 ? -18.623 -2.751 13.196 1.00 94.31 169 SER A CA 1
ATOM 1401 C C . SER A 1 169 ? -19.330 -1.486 13.692 1.00 94.31 169 SER A C 1
ATOM 1403 O O . SER A 1 169 ? -20.283 -1.065 13.041 1.00 94.31 169 SER A O 1
ATOM 1405 N N . GLU A 1 170 ? -18.900 -0.893 14.809 1.00 91.94 170 GLU A N 1
ATOM 1406 C CA . GLU A 1 170 ? -19.427 0.387 15.306 1.00 91.94 170 GLU A CA 1
ATOM 1407 C C . GLU A 1 170 ? -19.094 1.529 14.341 1.00 91.94 170 GLU A C 1
ATOM 1409 O O . GLU A 1 170 ? -19.988 2.269 13.935 1.00 91.94 170 GLU A O 1
ATOM 1414 N N . LEU A 1 171 ? -17.837 1.612 13.891 1.00 90.81 171 LEU A N 1
ATOM 1415 C CA . LEU A 1 171 ? -17.403 2.571 12.870 1.00 90.81 171 LEU A CA 1
ATOM 1416 C C . LEU A 1 171 ? -18.256 2.470 11.598 1.00 90.81 171 LEU A C 1
ATOM 1418 O O . LEU A 1 171 ? -18.689 3.480 11.044 1.00 90.81 171 LEU A O 1
ATOM 1422 N N . LEU A 1 172 ? -18.495 1.247 11.128 1.00 93.56 172 LEU A N 1
ATOM 1423 C CA . LEU A 1 172 ? -19.236 0.993 9.898 1.00 93.56 172 LEU A CA 1
ATOM 1424 C C . LEU A 1 172 ? -20.705 1.426 9.983 1.00 93.56 172 LEU A C 1
ATOM 1426 O O . LEU A 1 172 ? -21.346 1.527 8.944 1.00 93.56 172 LEU A O 1
ATOM 1430 N N . GLN A 1 173 ? -21.282 1.663 11.165 1.00 92.25 173 GLN A N 1
ATOM 1431 C CA . GLN A 1 173 ? -22.645 2.212 11.256 1.00 92.25 173 GLN A CA 1
ATOM 1432 C C . GLN A 1 173 ? -22.703 3.695 10.863 1.00 92.25 173 GLN A C 1
ATOM 1434 O O . GLN A 1 173 ? -23.758 4.186 10.471 1.00 92.25 173 GLN A O 1
ATOM 1439 N N . GLU A 1 174 ? -21.571 4.396 10.928 1.00 90.06 174 GLU A N 1
ATOM 1440 C CA . GLU A 1 174 ? -21.477 5.838 10.699 1.00 90.06 174 GLU A CA 1
ATOM 1441 C C . GLU A 1 174 ? -21.099 6.209 9.258 1.00 90.06 174 GLU A C 1
ATOM 1443 O O . GLU A 1 174 ? -21.029 7.401 8.940 1.00 90.06 174 GLU A O 1
ATOM 1448 N N . LEU A 1 175 ? -20.824 5.225 8.395 1.00 91.31 175 LEU A N 1
ATOM 1449 C CA . LEU A 1 175 ? -20.272 5.419 7.052 1.00 91.31 175 LEU A CA 1
ATOM 1450 C C . LEU A 1 175 ? -21.148 4.769 5.974 1.00 91.31 175 LEU A C 1
ATOM 1452 O O . LEU A 1 175 ? -21.591 3.632 6.116 1.00 91.31 175 LEU A O 1
ATOM 1456 N N . ASP A 1 176 ? -21.323 5.457 4.845 1.00 93.19 176 ASP A N 1
ATOM 1457 C CA . ASP A 1 176 ? -22.033 4.907 3.681 1.00 93.19 176 ASP A CA 1
ATOM 1458 C C . ASP A 1 176 ? -21.184 3.882 2.918 1.00 93.19 176 ASP A C 1
ATOM 1460 O O . ASP A 1 176 ? -21.696 2.900 2.375 1.00 93.19 176 ASP A O 1
ATOM 1464 N N . GLU A 1 177 ? -19.871 4.095 2.879 1.00 95.38 177 GLU A N 1
ATOM 1465 C CA . GLU A 1 177 ? -18.905 3.199 2.259 1.00 95.38 177 GLU A CA 1
ATOM 1466 C C . GLU A 1 177 ? -17.517 3.329 2.882 1.00 95.38 177 GLU A C 1
ATOM 1468 O O . GLU A 1 177 ? -17.213 4.329 3.530 1.00 95.38 177 GLU A O 1
ATOM 1473 N N . ILE A 1 178 ? -16.682 2.306 2.689 1.00 96.25 178 ILE A N 1
ATOM 1474 C CA . ILE A 1 178 ? -15.330 2.254 3.247 1.00 96.25 178 ILE A CA 1
ATOM 1475 C C . ILE A 1 178 ? -14.393 1.409 2.381 1.00 96.25 178 ILE A C 1
ATOM 1477 O O . ILE A 1 178 ? -14.804 0.412 1.789 1.00 96.25 178 ILE A O 1
ATOM 1481 N N . HIS A 1 179 ? -13.125 1.795 2.330 1.00 97.88 179 HIS A N 1
ATOM 1482 C CA . HIS A 1 179 ? -12.025 1.043 1.750 1.00 97.88 179 HIS A CA 1
ATOM 1483 C C . HIS A 1 179 ? -11.279 0.345 2.886 1.00 97.88 179 HIS A C 1
ATOM 1485 O O . HIS A 1 179 ? -10.790 1.012 3.799 1.00 97.88 179 HIS A O 1
ATOM 1491 N N . ILE A 1 180 ? -11.193 -0.983 2.831 1.00 98.31 180 ILE A N 1
ATOM 1492 C CA . ILE A 1 180 ? -10.502 -1.790 3.838 1.00 98.31 180 ILE A CA 1
ATOM 1493 C C . ILE A 1 180 ? -9.401 -2.609 3.176 1.00 98.31 180 ILE A C 1
ATOM 1495 O O . ILE A 1 180 ? -9.680 -3.475 2.348 1.00 98.31 180 ILE A O 1
ATOM 1499 N N . ASP A 1 181 ? -8.165 -2.376 3.604 1.00 98.75 181 ASP A N 1
ATOM 1500 C CA . ASP A 1 181 ? -6.999 -3.136 3.166 1.00 98.75 181 ASP A CA 1
ATOM 1501 C C . ASP A 1 181 ? -6.801 -4.402 4.004 1.00 98.75 1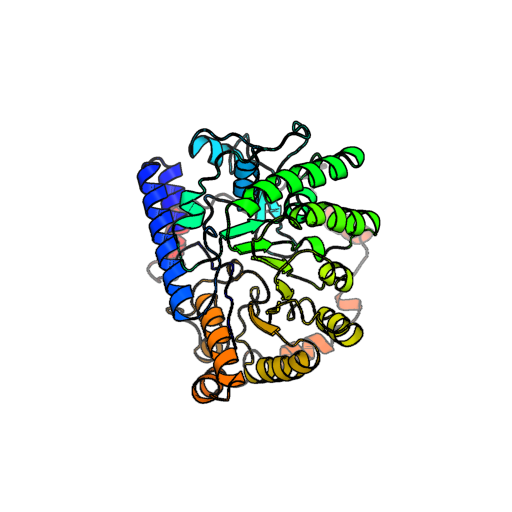81 ASP A C 1
ATOM 1503 O O . ASP A 1 181 ? -6.471 -4.325 5.188 1.00 98.75 181 ASP A O 1
ATOM 1507 N N . GLU A 1 182 ? -6.910 -5.573 3.373 1.00 98.81 182 GLU A N 1
ATOM 1508 C CA . GLU A 1 182 ? -6.549 -6.871 3.956 1.00 98.81 182 GLU A CA 1
ATOM 1509 C C . GLU A 1 182 ? -5.449 -7.617 3.165 1.00 98.81 182 GLU A C 1
ATOM 1511 O O . GLU A 1 182 ? -5.629 -8.774 2.775 1.00 98.81 182 GLU A O 1
ATOM 1516 N N . PRO A 1 183 ? -4.265 -7.022 2.918 1.00 98.75 183 PRO A N 1
ATOM 1517 C CA . PRO A 1 183 ? -3.182 -7.715 2.214 1.00 98.75 183 PRO A CA 1
ATOM 1518 C C . PRO A 1 183 ? -2.647 -8.947 2.957 1.00 98.75 183 PRO A C 1
ATOM 1520 O O . PRO A 1 183 ? -2.011 -9.800 2.342 1.00 98.75 183 PRO A O 1
ATOM 1523 N N . ALA A 1 184 ? -2.910 -9.098 4.263 1.00 98.81 184 ALA A N 1
ATOM 1524 C CA . ALA A 1 184 ? -2.548 -10.320 4.979 1.00 98.81 184 ALA A CA 1
ATOM 1525 C C . ALA A 1 184 ? -3.377 -11.546 4.552 1.00 98.81 184 ALA A C 1
ATOM 1527 O O . ALA A 1 184 ? -3.000 -12.664 4.898 1.00 98.81 184 ALA A O 1
ATOM 1528 N N . PHE A 1 185 ? -4.462 -11.370 3.786 1.00 98.81 185 PHE A N 1
ATOM 1529 C CA . PHE A 1 185 ? -5.199 -12.483 3.170 1.00 98.81 185 PHE A CA 1
ATOM 1530 C C . PHE A 1 185 ? -4.402 -13.182 2.061 1.00 98.81 185 PHE A C 1
ATOM 1532 O O . PHE A 1 185 ? -4.731 -14.305 1.702 1.00 98.81 185 PHE A O 1
ATOM 1539 N N . CYS A 1 186 ? -3.339 -12.553 1.558 1.00 98.50 186 CYS A N 1
ATOM 1540 C CA . CYS A 1 186 ? -2.418 -13.132 0.580 1.00 98.50 186 CYS A CA 1
ATOM 1541 C C . CYS A 1 186 ? -1.272 -13.942 1.220 1.00 98.50 186 CYS A C 1
ATOM 1543 O O . CYS A 1 186 ? -0.337 -14.336 0.530 1.00 98.50 186 CYS A O 1
ATOM 1545 N N . LEU A 1 187 ? -1.270 -14.119 2.545 1.00 98.38 187 LEU A N 1
ATOM 1546 C CA . LEU A 1 187 ? -0.274 -14.939 3.239 1.00 98.38 187 LEU A CA 1
ATOM 1547 C C . LEU A 1 187 ? -0.707 -16.407 3.281 1.00 98.38 187 LEU A C 1
ATOM 1549 O O . LEU A 1 187 ? -1.889 -16.716 3.156 1.00 98.38 187 LEU A O 1
ATOM 1553 N N . ASP A 1 188 ? 0.237 -17.295 3.593 1.00 97.38 188 ASP A N 1
ATOM 1554 C CA . ASP A 1 188 ? -0.076 -18.675 3.967 1.00 97.38 188 ASP A CA 1
ATOM 1555 C C . ASP A 1 188 ? -0.886 -18.681 5.276 1.00 97.38 188 ASP A C 1
ATOM 1557 O O . ASP A 1 188 ? -0.334 -18.531 6.375 1.00 97.38 188 ASP A O 1
ATOM 1561 N N . LEU A 1 189 ? -2.210 -18.814 5.160 1.00 97.62 189 LEU A N 1
ATOM 1562 C CA . LEU A 1 189 ? -3.135 -18.839 6.292 1.00 97.62 189 LEU A CA 1
ATOM 1563 C C . LEU A 1 189 ? -3.590 -20.264 6.606 1.00 97.62 189 LEU A C 1
ATOM 1565 O O . LEU A 1 189 ? -3.926 -21.056 5.727 1.00 97.62 189 LEU A O 1
ATOM 1569 N N . SER A 1 190 ? -3.654 -20.582 7.895 1.00 97.06 190 SER A N 1
ATOM 1570 C CA . SER A 1 190 ? -4.244 -21.835 8.363 1.00 97.06 190 SER A CA 1
ATOM 1571 C C . SER A 1 190 ? -5.769 -21.839 8.201 1.00 97.06 190 SER A C 1
ATOM 1573 O O . SER A 1 190 ? -6.425 -20.795 8.226 1.00 97.06 190 SER A O 1
ATOM 1575 N N . SER A 1 191 ? -6.376 -23.029 8.136 1.00 97.38 191 SER A N 1
ATOM 1576 C CA . SER A 1 191 ? -7.841 -23.169 8.114 1.00 97.38 191 SER A CA 1
ATOM 1577 C C . SER A 1 191 ? -8.519 -22.527 9.333 1.00 97.38 191 SER A C 1
ATOM 1579 O O . SER A 1 191 ? -9.645 -22.044 9.240 1.00 97.38 191 SER A O 1
ATOM 1581 N N . GLU A 1 192 ? -7.832 -22.507 10.478 1.00 96.62 192 GLU A N 1
ATOM 1582 C CA . GLU A 1 192 ? -8.297 -21.876 11.717 1.00 96.62 192 GLU A CA 1
ATOM 1583 C C . GLU A 1 192 ? -8.348 -20.348 11.594 1.00 96.62 192 GLU A C 1
ATOM 1585 O O . GLU A 1 192 ? -9.305 -19.727 12.061 1.00 96.62 192 GLU A O 1
ATOM 1590 N N . GLU A 1 193 ? -7.355 -19.744 10.938 1.00 97.56 193 GLU A N 1
ATOM 1591 C CA . GLU A 1 193 ? -7.330 -18.309 10.643 1.00 97.56 193 GLU A CA 1
ATOM 1592 C C . GLU A 1 193 ? -8.403 -17.925 9.626 1.00 97.56 193 GLU A C 1
ATOM 1594 O O . GLU A 1 193 ? -9.120 -16.955 9.855 1.00 97.56 193 GLU A O 1
ATOM 1599 N N . ILE A 1 194 ? -8.579 -18.710 8.560 1.00 98.44 194 ILE A N 1
ATOM 1600 C CA . ILE A 1 194 ? -9.622 -18.478 7.546 1.00 98.44 194 ILE A CA 1
ATOM 1601 C C . ILE A 1 194 ? -11.019 -18.518 8.185 1.00 98.44 194 ILE A C 1
ATOM 1603 O O . ILE A 1 194 ? -11.852 -17.639 7.962 1.00 98.44 194 ILE A O 1
ATOM 1607 N N . GLU A 1 195 ? -11.279 -19.506 9.041 1.00 97.88 195 GLU A N 1
ATOM 1608 C CA . GLU A 1 195 ? -12.539 -19.608 9.782 1.00 97.88 195 GLU A CA 1
ATOM 1609 C C . GLU A 1 195 ? -12.730 -18.451 10.777 1.00 97.88 195 GLU A C 1
ATOM 1611 O O . GLU A 1 195 ? -13.851 -18.008 11.044 1.00 97.88 195 GLU A O 1
ATOM 1616 N N . LEU A 1 196 ? -11.639 -17.946 11.351 1.00 97.56 196 LEU A N 1
ATOM 1617 C CA . LEU A 1 196 ? -11.684 -16.790 12.232 1.00 97.56 196 LEU A CA 1
ATOM 1618 C C . LEU A 1 196 ? -11.947 -15.488 11.459 1.00 97.56 196 LEU A C 1
ATOM 1620 O O . LEU A 1 196 ? -12.708 -14.663 11.960 1.00 97.56 196 LEU A O 1
ATOM 1624 N N . ILE A 1 197 ? -11.399 -15.326 10.250 1.00 98.38 197 ILE A N 1
ATOM 1625 C CA . ILE A 1 197 ? -11.705 -14.207 9.344 1.00 98.38 197 ILE A CA 1
ATOM 1626 C C . ILE A 1 197 ? -13.205 -14.162 9.049 1.00 98.38 197 ILE A C 1
ATOM 1628 O O . ILE A 1 197 ? -13.818 -13.109 9.213 1.00 98.38 197 ILE A O 1
ATOM 1632 N N . LYS A 1 198 ? -13.821 -15.302 8.704 1.00 98.06 198 LYS A N 1
ATOM 1633 C CA . LYS A 1 198 ? -15.279 -15.381 8.493 1.00 98.06 198 LYS A CA 1
ATOM 1634 C C . LYS A 1 198 ? -16.051 -14.856 9.703 1.00 98.06 198 LYS A C 1
ATOM 1636 O O . LYS A 1 198 ? -16.893 -13.975 9.568 1.00 98.06 198 LYS A O 1
ATOM 1641 N N . LYS A 1 199 ? -15.708 -15.341 10.901 1.00 97.25 199 LYS A N 1
ATOM 1642 C CA . LYS A 1 199 ? -16.360 -14.936 12.161 1.00 97.25 199 LYS A CA 1
ATOM 1643 C C . LYS A 1 199 ? -16.150 -13.467 12.506 1.00 97.25 199 LYS A C 1
ATOM 1645 O O . LYS A 1 199 ? -17.039 -12.852 13.082 1.00 97.25 199 LYS A O 1
ATOM 1650 N N . ALA A 1 200 ? -14.974 -12.932 12.201 1.00 97.19 200 ALA A N 1
ATOM 1651 C CA . ALA A 1 200 ? -14.648 -11.528 12.390 1.00 97.19 200 ALA A CA 1
ATOM 1652 C C . ALA A 1 200 ? -15.520 -10.648 11.488 1.00 97.19 200 ALA A C 1
ATOM 1654 O O . ALA A 1 200 ? -16.216 -9.770 11.978 1.00 97.19 200 ALA A O 1
ATOM 1655 N N . TYR A 1 201 ? -15.562 -10.949 10.191 1.00 97.94 201 TYR A N 1
ATOM 1656 C CA . TYR A 1 201 ? -16.334 -10.182 9.217 1.00 97.94 201 TYR A CA 1
ATOM 1657 C C . TYR A 1 201 ? -17.848 -10.387 9.347 1.00 97.94 201 TYR A C 1
ATOM 1659 O O . TYR A 1 201 ? -18.608 -9.498 8.978 1.00 97.94 201 TYR A O 1
ATOM 1667 N N . ASP A 1 202 ? -18.315 -11.501 9.920 1.00 96.75 202 ASP A N 1
ATOM 1668 C CA . ASP A 1 202 ? -19.735 -11.720 10.223 1.00 96.75 202 ASP A CA 1
ATOM 1669 C C . ASP A 1 202 ? -20.340 -10.615 11.104 1.00 96.75 202 ASP A C 1
ATOM 1671 O O . ASP A 1 202 ? -21.534 -10.332 10.967 1.00 96.75 202 ASP A O 1
ATOM 1675 N N . SER A 1 203 ? -19.548 -9.955 11.964 1.00 95.12 203 SER A N 1
ATOM 1676 C CA . SER A 1 203 ? -20.034 -8.822 12.765 1.00 95.12 203 SER A CA 1
ATOM 1677 C C . SER A 1 203 ? -20.478 -7.642 11.893 1.00 95.12 203 SER A C 1
ATOM 1679 O O . SER A 1 203 ? -21.359 -6.886 12.294 1.00 95.12 203 SER A O 1
ATOM 1681 N N . PHE A 1 204 ? -19.954 -7.523 10.669 1.00 96.94 204 PHE A N 1
ATOM 1682 C CA . PHE A 1 204 ? -20.258 -6.424 9.754 1.00 96.94 204 PHE A CA 1
ATOM 1683 C C . PHE A 1 204 ? -21.603 -6.585 9.032 1.00 96.94 204 PHE A C 1
ATOM 1685 O O . PHE A 1 204 ? -22.096 -5.617 8.458 1.00 96.94 204 PHE A O 1
ATOM 1692 N N . LYS A 1 205 ? -22.242 -7.767 9.088 1.00 94.19 205 LYS A N 1
ATOM 1693 C CA . LYS A 1 205 ? -23.511 -8.075 8.386 1.00 94.19 205 LYS A CA 1
ATOM 1694 C C . LYS A 1 205 ? -24.654 -7.105 8.683 1.00 94.19 205 LYS A C 1
ATOM 1696 O O . LYS A 1 205 ? -25.570 -6.977 7.875 1.00 94.19 205 LYS A O 1
ATOM 1701 N N . THR A 1 206 ? -24.649 -6.477 9.856 1.00 90.56 206 THR A N 1
ATOM 1702 C CA . THR A 1 206 ? -25.703 -5.544 10.280 1.00 90.56 206 THR A CA 1
ATOM 1703 C C . THR A 1 206 ? -25.471 -4.118 9.784 1.00 90.56 206 THR A C 1
ATOM 1705 O O . THR A 1 206 ? -26.388 -3.299 9.862 1.00 90.56 206 THR A O 1
ATOM 1708 N N . SER A 1 207 ? -24.274 -3.800 9.283 1.00 93.12 207 SER A N 1
ATOM 1709 C CA . SER A 1 207 ? -23.979 -2.493 8.704 1.00 93.12 207 SER A CA 1
ATOM 1710 C C . SER A 1 207 ? -24.567 -2.370 7.297 1.00 93.12 207 SER A C 1
ATOM 1712 O O . SER A 1 207 ? -24.625 -3.329 6.529 1.00 93.12 207 SER A O 1
ATOM 1714 N N . LYS A 1 208 ? -25.003 -1.155 6.952 1.00 94.56 208 LYS A N 1
ATOM 1715 C CA . LYS A 1 208 ? -25.390 -0.780 5.583 1.00 94.56 208 LYS A CA 1
ATOM 1716 C C . LYS A 1 208 ? -24.215 -0.232 4.767 1.00 94.56 208 LYS A C 1
ATOM 1718 O O . LYS A 1 208 ? -24.400 0.082 3.592 1.00 94.56 208 LYS A O 1
ATOM 1723 N N . CYS A 1 209 ? -23.041 -0.103 5.383 1.00 96.44 209 CYS A N 1
ATOM 1724 C CA . CYS A 1 209 ? -21.839 0.419 4.757 1.00 96.44 209 CYS A CA 1
ATOM 1725 C C . CYS A 1 209 ? -21.387 -0.487 3.610 1.00 96.44 209 CYS A C 1
ATOM 1727 O O . CYS A 1 209 ? -21.244 -1.701 3.768 1.00 96.44 209 CYS A O 1
ATOM 1729 N N . LYS A 1 210 ? -21.114 0.102 2.445 1.00 97.56 210 LYS A N 1
ATOM 1730 C CA . LYS A 1 210 ? -20.505 -0.619 1.325 1.00 97.56 210 LYS A CA 1
ATOM 1731 C C . LYS A 1 210 ? -19.011 -0.788 1.574 1.00 97.56 210 LYS A C 1
ATOM 1733 O O . LYS A 1 210 ? -18.229 0.135 1.358 1.00 97.56 210 LYS A O 1
ATOM 1738 N N . ILE A 1 211 ? -18.623 -1.984 2.000 1.00 98.44 211 ILE A N 1
ATOM 1739 C CA . ILE A 1 211 ? -17.219 -2.337 2.222 1.00 98.44 211 ILE A CA 1
ATOM 1740 C C . ILE A 1 211 ? -16.565 -2.719 0.889 1.00 98.44 211 ILE A C 1
ATOM 1742 O O . ILE A 1 211 ? -16.961 -3.704 0.259 1.00 98.44 211 ILE A O 1
ATOM 1746 N N . HIS A 1 212 ? -15.557 -1.950 0.480 1.00 98.69 212 HIS A N 1
ATOM 1747 C CA . HIS A 1 212 ? -14.635 -2.264 -0.611 1.00 98.69 212 HIS A CA 1
ATOM 1748 C C . HIS A 1 212 ? -13.384 -2.896 0.003 1.00 98.69 212 HIS A C 1
ATOM 1750 O O . HIS A 1 212 ? -12.527 -2.196 0.537 1.00 98.69 212 HIS A O 1
ATOM 1756 N N . LEU A 1 213 ? -13.322 -4.226 -0.008 1.00 98.81 213 LEU A N 1
ATOM 1757 C CA . LEU A 1 213 ? -12.226 -5.007 0.562 1.00 98.81 213 LEU A CA 1
ATOM 1758 C C . LEU A 1 213 ? -11.106 -5.147 -0.471 1.00 98.81 213 LEU A C 1
ATOM 1760 O O . LEU A 1 213 ? -11.369 -5.668 -1.547 1.00 98.81 213 LEU A O 1
ATOM 1764 N N . PHE A 1 214 ? -9.875 -4.753 -0.162 1.00 98.88 214 PHE A N 1
ATOM 1765 C CA . PHE A 1 214 ? -8.732 -4.852 -1.073 1.00 98.88 214 PHE A CA 1
ATOM 1766 C C . PHE A 1 214 ? -7.699 -5.864 -0.577 1.00 98.88 214 PHE A C 1
ATOM 1768 O O . PHE A 1 214 ? -7.290 -5.851 0.581 1.00 98.88 214 PHE A O 1
ATOM 1775 N N . THR A 1 215 ? -7.243 -6.723 -1.487 1.00 98.75 215 THR A N 1
ATOM 1776 C CA . THR A 1 215 ? -6.127 -7.653 -1.280 1.00 98.75 215 THR A CA 1
ATOM 1777 C C . THR A 1 215 ? -5.104 -7.443 -2.392 1.00 98.75 215 THR A C 1
ATOM 1779 O O . THR A 1 215 ? -5.473 -7.193 -3.544 1.00 98.75 215 THR A O 1
ATOM 1782 N N . TYR A 1 216 ? -3.815 -7.476 -2.055 1.00 98.69 216 TYR A N 1
ATOM 1783 C CA . TYR A 1 216 ? -2.753 -7.177 -3.010 1.00 98.69 216 TYR A CA 1
ATOM 1784 C C . TYR A 1 216 ? -1.400 -7.763 -2.605 1.00 98.69 216 TYR A C 1
ATOM 1786 O O . TYR A 1 216 ? -1.205 -8.186 -1.470 1.00 98.69 216 TYR A O 1
ATOM 1794 N N . TYR A 1 217 ? -0.451 -7.708 -3.547 1.00 98.56 217 TYR A N 1
ATOM 1795 C CA . TYR A 1 217 ? 0.904 -8.278 -3.511 1.00 98.56 217 TYR A CA 1
ATOM 1796 C C . TYR A 1 217 ? 1.018 -9.759 -3.858 1.00 98.56 217 TYR A C 1
ATOM 1798 O O . TYR A 1 217 ? 2.112 -10.148 -4.271 1.00 98.56 217 TYR A O 1
ATOM 1806 N N . ASP A 1 218 ? -0.060 -10.533 -3.743 1.00 98.50 218 ASP A N 1
ATOM 1807 C CA . ASP A 1 218 ? -0.129 -11.926 -4.190 1.00 98.50 218 ASP A CA 1
ATOM 1808 C C . ASP A 1 218 ? -1.584 -12.365 -4.457 1.00 98.50 218 ASP A C 1
ATOM 1810 O O . ASP A 1 218 ? -2.508 -11.546 -4.423 1.00 98.50 218 ASP A O 1
ATOM 1814 N N . SER A 1 219 ? -1.792 -13.644 -4.773 1.00 98.19 219 SER A N 1
ATOM 1815 C CA . SER A 1 219 ? -3.122 -14.254 -4.857 1.00 98.19 219 SER A CA 1
ATOM 1816 C C . SER A 1 219 ? -3.722 -14.551 -3.484 1.00 98.19 219 SER A C 1
ATOM 1818 O O . SER A 1 219 ? -3.015 -14.621 -2.483 1.00 98.19 219 SER A O 1
ATOM 1820 N N . VAL A 1 220 ? -5.046 -14.717 -3.438 1.00 97.94 220 VAL A N 1
ATOM 1821 C CA . VAL A 1 220 ? -5.760 -15.201 -2.249 1.00 97.94 220 VAL A CA 1
ATOM 1822 C C . VAL A 1 220 ? -6.145 -16.662 -2.466 1.00 97.94 220 VAL A C 1
ATOM 1824 O O . VAL A 1 220 ? -7.052 -16.954 -3.245 1.00 97.94 220 VAL A O 1
ATOM 1827 N N . ASP A 1 221 ? -5.498 -17.575 -1.744 1.00 96.38 221 ASP A N 1
ATOM 1828 C CA . ASP A 1 221 ? -5.677 -19.026 -1.925 1.00 96.38 221 ASP A CA 1
ATOM 1829 C C . ASP A 1 221 ? -7.087 -19.530 -1.576 1.00 96.38 221 ASP A C 1
ATOM 1831 O O . ASP A 1 221 ? -7.526 -20.568 -2.071 1.00 96.38 221 ASP A O 1
ATOM 1835 N N . PHE A 1 222 ? -7.803 -18.786 -0.730 1.00 96.69 222 PHE A N 1
ATOM 1836 C CA . PHE A 1 222 ? -9.163 -19.075 -0.265 1.00 96.69 222 PHE A CA 1
ATOM 1837 C C . PHE A 1 222 ? -10.188 -18.093 -0.851 1.00 96.69 222 PHE A C 1
ATOM 1839 O O . PHE A 1 222 ? -11.134 -17.692 -0.170 1.00 96.69 222 PHE A O 1
ATOM 1846 N N . LEU A 1 223 ? -9.999 -17.646 -2.097 1.00 96.81 223 LEU A N 1
ATOM 1847 C CA . LEU A 1 223 ? -10.832 -16.608 -2.715 1.00 96.81 223 LEU A CA 1
ATOM 1848 C C . LEU A 1 223 ? -12.341 -16.898 -2.627 1.00 96.81 223 LEU A C 1
ATOM 1850 O O . LEU A 1 223 ? -13.128 -15.985 -2.388 1.00 96.81 223 LEU A O 1
ATOM 1854 N N . GLU A 1 224 ? -12.752 -18.159 -2.759 1.00 95.31 224 GLU A N 1
ATOM 1855 C CA . GLU A 1 224 ? -14.153 -18.572 -2.649 1.00 95.31 224 GLU A CA 1
ATOM 1856 C C . GLU A 1 224 ? -14.772 -18.256 -1.281 1.00 95.31 224 GLU A C 1
ATOM 1858 O O . GLU A 1 224 ? -15.961 -17.979 -1.192 1.00 95.31 224 GLU A O 1
ATOM 1863 N N . VAL A 1 225 ? -13.975 -18.232 -0.212 1.00 96.31 225 VAL A N 1
ATOM 1864 C CA . VAL A 1 225 ? -14.440 -17.833 1.122 1.00 96.31 225 VAL A CA 1
ATOM 1865 C C . VAL A 1 225 ? -14.684 -16.326 1.197 1.00 96.31 225 VAL A C 1
ATOM 1867 O O . VAL A 1 225 ? -15.586 -15.899 1.917 1.00 96.31 225 VAL A O 1
ATOM 1870 N N . LEU A 1 226 ? -13.928 -15.512 0.449 1.00 97.50 226 LEU A N 1
ATOM 1871 C CA . LEU A 1 226 ? -14.168 -14.066 0.404 1.00 97.50 226 LEU A CA 1
ATOM 1872 C C . LEU A 1 226 ? -15.536 -13.734 -0.208 1.00 97.50 226 LEU A C 1
ATOM 1874 O O . LEU A 1 226 ? -16.133 -12.715 0.140 1.00 97.50 226 LEU A O 1
ATOM 1878 N N . TYR A 1 227 ? -16.060 -14.605 -1.074 1.00 97.12 227 TYR A N 1
ATOM 1879 C CA . TYR A 1 227 ? -17.386 -14.455 -1.676 1.00 97.12 227 TYR A CA 1
ATOM 1880 C C . TYR A 1 227 ? -18.519 -14.548 -0.649 1.00 97.12 227 TYR A C 1
ATOM 1882 O O . TYR A 1 227 ? -19.562 -13.932 -0.847 1.00 97.12 227 TYR A O 1
ATOM 1890 N N . ASP A 1 228 ? -18.310 -15.234 0.473 1.00 96.12 228 ASP A N 1
ATOM 1891 C CA . ASP A 1 228 ? -19.313 -15.344 1.537 1.00 96.12 228 ASP A CA 1
ATOM 1892 C C . ASP A 1 228 ? -19.264 -14.172 2.533 1.00 96.12 228 ASP A C 1
ATOM 1894 O O . ASP A 1 228 ? -20.153 -14.027 3.379 1.00 96.12 228 ASP A O 1
ATOM 1898 N N . LEU A 1 229 ? -18.229 -13.325 2.466 1.00 97.94 229 LEU A N 1
ATOM 1899 C CA . LEU A 1 229 ? -18.093 -12.200 3.385 1.00 97.94 229 LEU A CA 1
ATOM 1900 C C . LEU A 1 229 ? -19.141 -11.112 3.083 1.00 97.94 229 LEU A C 1
ATOM 1902 O O . LEU A 1 229 ? -19.491 -10.878 1.917 1.00 97.94 229 LEU A O 1
ATOM 1906 N N . PRO A 1 230 ? -19.626 -10.386 4.111 1.00 97.38 230 PRO A N 1
ATOM 1907 C CA . PRO A 1 230 ? -20.584 -9.288 3.965 1.00 97.38 230 PRO A CA 1
ATOM 1908 C C . PRO A 1 230 ? -19.919 -8.006 3.437 1.00 97.38 230 PRO A C 1
ATOM 1910 O O . PRO A 1 230 ? -20.020 -6.937 4.030 1.00 97.38 230 PRO A O 1
ATOM 1913 N N . VAL A 1 231 ? -19.209 -8.123 2.317 1.00 98.31 231 VAL A N 1
ATOM 1914 C CA . VAL A 1 231 ? -18.546 -7.021 1.617 1.00 98.31 231 VAL A CA 1
ATOM 1915 C C . VAL A 1 231 ? -19.249 -6.731 0.296 1.00 98.31 231 VAL A C 1
ATOM 1917 O O . VAL A 1 231 ? -19.795 -7.637 -0.343 1.00 98.31 231 VAL A O 1
ATOM 1920 N N . TYR A 1 232 ? -19.234 -5.462 -0.106 1.00 98.50 232 TYR A N 1
ATOM 1921 C CA . TYR A 1 232 ? -19.847 -4.989 -1.347 1.00 98.50 232 TYR A CA 1
ATOM 1922 C C . TYR A 1 232 ? -18.952 -5.274 -2.559 1.00 98.50 232 TYR A C 1
ATOM 1924 O O . TYR A 1 232 ? -19.433 -5.697 -3.612 1.00 98.50 232 TYR A O 1
ATOM 1932 N N . ALA A 1 233 ? -17.644 -5.061 -2.404 1.00 98.69 233 ALA A N 1
ATOM 1933 C CA . ALA A 1 233 ? -16.670 -5.256 -3.465 1.00 98.69 233 ALA A CA 1
ATOM 1934 C C . ALA A 1 233 ? -15.407 -5.959 -2.961 1.00 98.69 233 ALA A C 1
ATOM 1936 O O . ALA A 1 233 ? -15.022 -5.784 -1.804 1.00 98.69 233 ALA A O 1
ATOM 1937 N N . ILE A 1 234 ? -14.767 -6.731 -3.843 1.00 98.88 234 ILE A N 1
ATOM 1938 C CA . ILE A 1 234 ? -13.517 -7.452 -3.573 1.00 98.88 234 ILE A CA 1
ATOM 1939 C C . ILE A 1 234 ? -12.479 -7.026 -4.612 1.00 98.88 234 ILE A C 1
ATOM 1941 O O . ILE A 1 234 ? -12.664 -7.236 -5.810 1.00 98.88 234 ILE A O 1
ATOM 1945 N N . GLY A 1 235 ? -11.396 -6.421 -4.139 1.00 98.81 235 GLY A N 1
ATOM 1946 C CA . GLY A 1 235 ? -10.230 -6.005 -4.898 1.00 98.81 235 GLY A CA 1
ATOM 1947 C C . GLY A 1 235 ? -9.152 -7.072 -4.915 1.00 98.81 235 GLY A C 1
ATOM 1948 O O . GLY A 1 235 ? -8.724 -7.541 -3.858 1.00 98.81 235 GLY A O 1
ATOM 1949 N N . LEU A 1 236 ? -8.719 -7.439 -6.120 1.00 98.88 236 LEU A N 1
ATOM 1950 C CA . LEU A 1 236 ? -7.735 -8.492 -6.359 1.00 98.88 236 LEU A CA 1
ATOM 1951 C C . LEU A 1 236 ? -6.592 -7.982 -7.237 1.00 98.88 236 LEU A C 1
ATOM 1953 O O . LEU A 1 236 ? -6.815 -7.307 -8.245 1.00 98.88 236 LEU A O 1
ATOM 1957 N N . ASP A 1 237 ? -5.367 -8.362 -6.885 1.00 98.62 237 ASP A N 1
ATOM 1958 C CA . ASP A 1 237 ? -4.163 -8.119 -7.679 1.00 98.62 237 ASP A CA 1
ATOM 1959 C C . ASP A 1 237 ? -4.062 -9.146 -8.822 1.00 98.62 237 ASP A C 1
ATOM 1961 O O . ASP A 1 237 ? -3.858 -10.336 -8.580 1.00 98.62 237 ASP A O 1
ATOM 1965 N N . PHE A 1 238 ? -4.173 -8.695 -10.076 1.00 98.62 238 PHE A N 1
ATOM 1966 C CA . PHE A 1 238 ? -3.991 -9.524 -11.280 1.00 98.62 238 PHE A CA 1
ATOM 1967 C C . PHE A 1 238 ? -2.631 -9.315 -11.966 1.00 98.62 238 PHE A C 1
ATOM 1969 O O . PHE A 1 238 ? -2.421 -9.729 -13.110 1.00 98.62 238 PHE A O 1
ATOM 1976 N N . ILE A 1 239 ? -1.694 -8.656 -11.287 1.00 98.06 239 ILE A N 1
ATOM 1977 C CA . ILE A 1 239 ? -0.323 -8.429 -11.747 1.00 98.06 239 ILE A CA 1
ATOM 1978 C C . ILE A 1 239 ? 0.640 -9.389 -11.050 1.00 98.06 239 ILE A C 1
ATOM 1980 O O . ILE A 1 239 ? 1.383 -10.109 -11.723 1.00 98.06 239 ILE A O 1
ATOM 1984 N N . ASN A 1 240 ? 0.625 -9.402 -9.718 1.00 97.38 240 ASN A N 1
ATOM 1985 C CA . ASN A 1 240 ? 1.430 -10.304 -8.899 1.00 97.38 240 ASN A CA 1
ATOM 1986 C C . ASN A 1 240 ? 0.626 -11.552 -8.510 1.00 97.38 240 ASN A C 1
ATOM 1988 O O . ASN A 1 240 ? 1.166 -12.651 -8.597 1.00 97.38 240 ASN A O 1
ATOM 1992 N N . GLY A 1 241 ? -0.668 -11.401 -8.198 1.00 96.69 241 GLY A N 1
ATOM 1993 C CA . GLY A 1 241 ? -1.568 -12.495 -7.814 1.00 96.69 241 GLY A CA 1
ATOM 1994 C C . GLY A 1 241 ? -2.125 -13.285 -8.996 1.00 96.69 241 GLY A C 1
ATOM 1995 O O . GLY A 1 241 ? -3.332 -13.328 -9.232 1.00 96.69 241 GLY A O 1
ATOM 1996 N N . LYS A 1 242 ? -1.242 -13.913 -9.777 1.00 93.62 242 LYS A N 1
ATOM 1997 C CA . LYS A 1 242 ? -1.605 -14.579 -11.042 1.00 93.62 242 LYS A CA 1
ATOM 1998 C C . LYS A 1 242 ? -2.605 -15.724 -10.886 1.00 93.62 242 LYS A C 1
ATOM 2000 O O . LYS A 1 242 ? -3.318 -16.003 -11.844 1.00 93.62 242 LYS A O 1
ATOM 2005 N N . GLU A 1 243 ? -2.704 -16.349 -9.716 1.00 97.06 243 GLU A N 1
ATOM 2006 C CA . GLU A 1 243 ? -3.664 -17.435 -9.480 1.00 97.06 243 GLU A CA 1
ATOM 2007 C C . GLU A 1 243 ? -5.104 -16.932 -9.277 1.00 97.06 243 GLU A C 1
ATOM 2009 O O . GLU A 1 243 ? -6.051 -17.683 -9.513 1.00 97.06 243 GLU A O 1
ATOM 2014 N N . ASN A 1 244 ? -5.314 -15.644 -8.959 1.00 98.19 244 ASN A N 1
ATOM 2015 C CA . ASN A 1 244 ? -6.653 -15.076 -8.737 1.00 98.19 244 ASN A CA 1
ATOM 2016 C C . ASN A 1 244 ? -7.595 -15.305 -9.934 1.00 98.19 244 ASN A C 1
ATOM 2018 O O . ASN A 1 244 ? -8.771 -15.626 -9.754 1.00 98.19 244 ASN A O 1
ATOM 2022 N N . ILE A 1 245 ? -7.088 -15.197 -11.171 1.00 97.12 245 ILE A N 1
ATOM 2023 C CA . ILE A 1 245 ? -7.896 -15.469 -12.373 1.00 97.12 245 ILE A CA 1
ATOM 2024 C C . ILE A 1 245 ? -8.277 -16.949 -12.481 1.00 97.12 245 ILE A C 1
ATOM 2026 O O . ILE A 1 245 ? -9.360 -17.267 -12.969 1.00 97.12 245 ILE A O 1
ATOM 2030 N N . HIS A 1 246 ? -7.421 -17.862 -12.015 1.00 96.56 246 HIS A N 1
ATOM 2031 C CA . HIS A 1 246 ? -7.705 -19.295 -12.013 1.00 96.56 246 HIS A CA 1
ATOM 2032 C C . HIS A 1 246 ? -8.846 -19.618 -11.045 1.00 96.56 246 HIS A C 1
ATOM 2034 O O . HIS A 1 246 ? -9.778 -20.332 -11.419 1.00 96.56 246 HIS A O 1
ATOM 2040 N N . HIS A 1 247 ? -8.826 -19.029 -9.846 1.00 95.94 247 HIS A N 1
ATOM 2041 C CA . HIS A 1 247 ? -9.919 -19.152 -8.879 1.00 95.94 247 HIS A CA 1
ATOM 2042 C C . HIS A 1 247 ? -11.238 -18.593 -9.435 1.00 95.94 247 HIS A C 1
ATOM 2044 O O . HIS A 1 247 ? -12.257 -19.280 -9.382 1.00 95.94 247 HIS A O 1
ATOM 2050 N N . ILE A 1 248 ? -11.219 -17.408 -10.058 1.00 96.94 248 ILE A N 1
ATOM 2051 C CA . ILE A 1 248 ? -12.417 -16.814 -10.678 1.00 96.94 248 ILE A CA 1
ATOM 2052 C C . ILE A 1 248 ? -12.964 -17.688 -11.807 1.00 96.94 248 ILE A C 1
ATOM 2054 O O . ILE A 1 248 ? -14.166 -17.922 -11.874 1.00 96.94 248 ILE A O 1
ATOM 2058 N N . LYS A 1 249 ? -12.108 -18.212 -12.689 1.00 96.56 249 LYS A N 1
ATOM 2059 C CA . LYS A 1 249 ? -12.549 -19.107 -13.770 1.00 96.56 249 LYS A CA 1
ATOM 2060 C C . LYS A 1 249 ? -13.149 -20.406 -13.241 1.00 96.56 249 LYS A C 1
ATOM 2062 O O . LYS A 1 249 ? -14.071 -20.944 -13.847 1.00 96.56 249 LYS A O 1
ATOM 2067 N N . LYS A 1 250 ? -12.618 -20.914 -12.127 1.00 95.94 250 LYS A N 1
ATOM 2068 C CA . LYS A 1 250 ? -13.061 -22.165 -11.507 1.00 95.94 250 LYS A CA 1
ATOM 2069 C C . LYS A 1 250 ? -14.403 -22.024 -10.788 1.00 95.94 250 LYS A C 1
ATOM 2071 O O . LYS A 1 250 ? -15.213 -22.943 -10.868 1.00 95.94 250 LYS A O 1
ATOM 2076 N N . TYR A 1 251 ? -14.616 -20.920 -10.075 1.00 93.94 251 TYR A N 1
ATOM 2077 C CA . TYR A 1 251 ? -15.767 -20.757 -9.180 1.00 93.94 251 TYR A CA 1
ATOM 2078 C C . TYR A 1 251 ? -16.809 -19.742 -9.663 1.00 93.94 251 TYR A C 1
ATOM 2080 O O . TYR A 1 251 ? -17.905 -19.716 -9.113 1.00 93.94 251 TYR A O 1
ATOM 2088 N N . SER A 1 252 ? -16.490 -18.962 -10.702 1.00 94.19 252 SER A N 1
ATOM 2089 C CA . SER A 1 252 ? -17.199 -17.740 -11.106 1.00 94.19 252 SER A CA 1
ATOM 2090 C C . SER A 1 252 ? -17.212 -16.673 -10.004 1.00 94.19 252 SER A C 1
ATOM 2092 O O . SER A 1 252 ? -17.203 -16.971 -8.812 1.00 94.19 252 SER A O 1
ATOM 2094 N N . PHE A 1 253 ? -17.204 -15.399 -10.393 1.00 98.12 253 PHE A N 1
ATOM 2095 C CA . PHE A 1 253 ? -17.322 -14.312 -9.426 1.00 98.12 253 PHE A CA 1
ATOM 2096 C C . PHE A 1 253 ? -18.807 -14.075 -9.086 1.00 98.12 253 PHE A C 1
ATOM 2098 O O . PHE A 1 253 ? -19.635 -14.116 -10.000 1.00 98.12 253 PHE A O 1
ATOM 2105 N N . PRO A 1 254 ? -19.173 -13.812 -7.817 1.00 97.81 254 PRO A N 1
ATOM 2106 C CA . PRO A 1 254 ? -20.570 -13.628 -7.426 1.00 97.81 254 PRO A CA 1
ATOM 2107 C C . PRO A 1 254 ? -21.244 -12.432 -8.111 1.00 97.81 254 PRO A C 1
ATOM 2109 O O . PRO A 1 254 ? -20.696 -11.330 -8.154 1.00 97.81 254 PRO A O 1
ATOM 2112 N N . ASP A 1 255 ? -22.469 -12.636 -8.599 1.00 96.94 255 ASP A N 1
ATOM 2113 C CA . ASP A 1 255 ? -23.257 -11.612 -9.302 1.00 96.94 255 ASP A CA 1
ATOM 2114 C C . ASP A 1 255 ? -23.724 -10.460 -8.394 1.00 96.94 2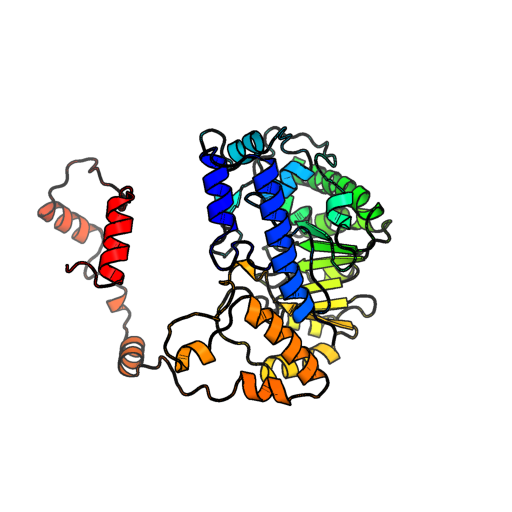55 ASP A C 1
ATOM 2116 O O . ASP A 1 255 ? -24.015 -9.365 -8.879 1.00 96.94 255 ASP A O 1
ATOM 2120 N N . ASP A 1 256 ? -23.831 -10.708 -7.088 1.00 96.56 256 ASP A N 1
ATOM 2121 C CA . ASP A 1 256 ? -24.249 -9.742 -6.067 1.00 96.56 256 ASP A CA 1
ATOM 2122 C C . ASP A 1 256 ? -23.094 -8.863 -5.561 1.00 96.56 256 ASP A C 1
ATOM 2124 O O . ASP A 1 256 ? -23.319 -7.945 -4.769 1.00 96.56 256 ASP A O 1
ATOM 2128 N N . LYS A 1 257 ? -21.867 -9.117 -6.029 1.00 98.31 257 LYS A N 1
ATOM 2129 C CA . LYS A 1 257 ? -20.664 -8.374 -5.650 1.00 98.31 257 LYS A CA 1
ATOM 2130 C C . LYS A 1 257 ? -20.048 -7.646 -6.833 1.00 98.31 257 LYS A C 1
ATOM 2132 O O . LYS A 1 257 ? -20.346 -7.910 -8.000 1.00 98.31 257 LYS A O 1
ATOM 2137 N N . VAL A 1 258 ? -19.149 -6.722 -6.509 1.00 98.75 258 VAL A N 1
ATOM 2138 C CA . VAL A 1 258 ? -18.317 -6.016 -7.484 1.00 98.75 258 VAL A CA 1
ATOM 2139 C C . VAL A 1 258 ? -16.877 -6.512 -7.406 1.00 98.75 258 VAL A C 1
ATOM 2141 O O . VAL A 1 258 ? -16.263 -6.498 -6.340 1.00 98.75 258 VAL A O 1
ATOM 2144 N N . LEU A 1 259 ? -16.320 -6.928 -8.540 1.00 98.81 259 LEU A N 1
ATOM 2145 C CA . LEU A 1 259 ? -14.897 -7.211 -8.670 1.00 98.81 259 LEU A CA 1
ATOM 2146 C C . LEU A 1 259 ? -14.151 -5.899 -8.917 1.00 98.81 259 LEU A C 1
ATOM 2148 O O . LEU A 1 259 ? -14.388 -5.228 -9.919 1.00 98.81 259 LEU A O 1
ATOM 2152 N N . ILE A 1 260 ? -13.218 -5.546 -8.040 1.00 98.81 260 ILE A N 1
ATOM 2153 C CA . ILE A 1 260 ? -12.268 -4.461 -8.292 1.00 98.81 260 ILE A CA 1
ATOM 2154 C C . ILE A 1 260 ? -10.997 -5.095 -8.876 1.00 98.81 260 ILE A C 1
ATOM 2156 O O . ILE A 1 260 ? -10.211 -5.742 -8.187 1.00 98.81 260 ILE A O 1
ATOM 2160 N N . ALA A 1 261 ? -10.836 -4.983 -10.191 1.00 98.81 261 ALA A N 1
ATOM 2161 C CA . ALA A 1 261 ? -9.793 -5.652 -10.946 1.00 98.81 261 ALA A CA 1
ATOM 2162 C C . ALA A 1 261 ? -8.494 -4.839 -10.972 1.00 98.81 261 ALA A C 1
ATOM 2164 O O . ALA A 1 261 ? -8.342 -3.897 -11.752 1.00 98.81 261 ALA A O 1
ATOM 2165 N N . GLY A 1 262 ? -7.529 -5.263 -10.158 1.00 98.75 262 GLY A N 1
ATOM 2166 C CA . GLY A 1 262 ? -6.192 -4.696 -10.078 1.00 98.75 262 GLY A CA 1
ATOM 2167 C C . GLY A 1 262 ? -5.323 -5.039 -11.285 1.00 98.75 262 GLY A C 1
ATOM 2168 O O . GLY A 1 262 ? -4.599 -6.033 -11.271 1.00 98.75 262 GLY A O 1
ATOM 2169 N N . VAL A 1 263 ? -5.368 -4.208 -12.327 1.00 98.62 263 VAL A N 1
ATOM 2170 C CA . VAL A 1 263 ? -4.733 -4.470 -13.635 1.00 98.62 263 VAL A CA 1
ATOM 2171 C C . VAL A 1 263 ? -3.601 -3.505 -13.996 1.00 98.62 263 VAL A C 1
ATOM 2173 O O . VAL A 1 263 ? -2.934 -3.707 -15.007 1.00 98.62 263 VAL A O 1
ATOM 2176 N N . VAL A 1 264 ? -3.344 -2.479 -13.183 1.00 98.56 264 VAL A N 1
ATOM 2177 C CA . VAL A 1 264 ? -2.205 -1.556 -13.355 1.00 98.56 264 VAL A CA 1
ATOM 2178 C C . VAL A 1 264 ? -1.191 -1.765 -12.234 1.00 98.56 264 VAL A C 1
ATOM 2180 O O . VAL A 1 264 ? -1.543 -1.755 -11.060 1.00 98.56 264 VAL A O 1
ATOM 2183 N N . ASN A 1 265 ? 0.087 -1.962 -12.564 1.00 98.38 265 ASN A N 1
ATOM 2184 C CA . ASN A 1 265 ? 1.110 -2.280 -11.563 1.00 98.38 265 ASN A CA 1
ATOM 2185 C C . ASN A 1 265 ? 1.395 -1.079 -10.636 1.00 98.38 265 ASN A C 1
ATOM 2187 O O . ASN A 1 265 ? 1.822 -0.028 -11.108 1.00 98.38 265 ASN A O 1
ATOM 2191 N N . GLY A 1 266 ? 1.227 -1.257 -9.321 1.00 98.00 266 GLY A N 1
ATOM 2192 C CA . GLY A 1 266 ? 1.518 -0.225 -8.317 1.00 98.00 266 GLY A CA 1
ATOM 2193 C C . GLY A 1 266 ? 2.919 -0.280 -7.697 1.00 98.00 266 GLY A C 1
ATOM 2194 O O . GLY A 1 266 ? 3.215 0.509 -6.813 1.00 98.00 266 GLY A O 1
ATOM 2195 N N . ARG A 1 267 ? 3.792 -1.204 -8.119 1.00 97.38 267 ARG A N 1
ATOM 2196 C CA . ARG A 1 267 ? 5.127 -1.448 -7.526 1.00 97.38 267 ARG A CA 1
ATOM 2197 C C . ARG A 1 267 ? 6.298 -1.327 -8.488 1.00 97.38 267 ARG A C 1
ATOM 2199 O O . ARG A 1 267 ? 7.443 -1.243 -8.050 1.00 97.38 267 ARG A O 1
ATOM 2206 N N . ASN A 1 268 ? 6.037 -1.378 -9.787 1.00 96.44 268 ASN A N 1
ATOM 2207 C CA . ASN A 1 268 ? 7.052 -1.225 -10.820 1.00 96.44 268 ASN A CA 1
ATOM 2208 C C . ASN A 1 268 ? 6.731 -0.011 -11.689 1.00 96.44 268 ASN A C 1
ATOM 2210 O O . ASN A 1 268 ? 5.584 0.408 -11.761 1.00 96.44 268 ASN A O 1
ATOM 2214 N N . ILE A 1 269 ? 7.731 0.541 -12.368 1.00 96.75 269 ILE A N 1
ATOM 2215 C CA . ILE A 1 269 ? 7.617 1.784 -13.136 1.00 96.75 269 ILE A CA 1
ATOM 2216 C C . ILE A 1 269 ? 7.326 1.559 -14.620 1.00 96.75 269 ILE A C 1
ATOM 2218 O O . ILE A 1 269 ? 7.183 2.523 -15.351 1.00 96.75 269 ILE A O 1
ATOM 2222 N N . TRP A 1 270 ? 7.290 0.322 -15.114 1.00 94.75 270 TRP A N 1
ATOM 2223 C CA . TRP A 1 270 ? 7.098 0.071 -16.548 1.00 94.75 270 TRP A CA 1
ATOM 2224 C C . TRP A 1 270 ? 5.666 0.360 -16.985 1.00 94.75 270 TRP A C 1
ATOM 2226 O O . TRP A 1 270 ? 4.739 -0.207 -16.402 1.00 94.75 270 TRP A O 1
ATOM 2236 N N . ARG A 1 271 ? 5.489 1.193 -18.018 1.00 94.44 271 ARG A N 1
ATOM 2237 C CA . ARG A 1 271 ? 4.172 1.498 -18.597 1.00 94.44 271 ARG A CA 1
ATOM 2238 C C . ARG A 1 271 ? 3.370 0.233 -18.850 1.00 94.44 271 ARG A C 1
ATOM 2240 O O . ARG A 1 271 ? 3.900 -0.781 -19.308 1.00 94.44 271 ARG A O 1
ATOM 2247 N N . THR A 1 272 ? 2.087 0.317 -18.551 1.00 95.50 272 THR A N 1
ATOM 2248 C CA . THR A 1 272 ? 1.131 -0.756 -18.782 1.00 95.50 272 THR A CA 1
ATOM 2249 C C . THR A 1 272 ? 0.906 -0.932 -20.283 1.00 95.50 272 THR A C 1
ATOM 2251 O O . THR A 1 272 ? 0.782 0.043 -21.026 1.00 95.50 272 THR A O 1
ATOM 2254 N N . ASN A 1 273 ? 0.843 -2.184 -20.741 1.00 94.31 273 ASN A N 1
ATOM 2255 C CA . ASN A 1 273 ? 0.348 -2.496 -22.079 1.00 94.31 273 ASN A CA 1
ATOM 2256 C C . ASN A 1 273 ? -1.186 -2.440 -22.053 1.00 94.31 273 ASN A C 1
ATOM 2258 O O . ASN A 1 273 ? -1.832 -3.368 -21.561 1.00 94.31 273 ASN A O 1
ATOM 2262 N N . ILE A 1 274 ? -1.762 -1.344 -22.554 1.00 96.38 274 ILE A N 1
ATOM 2263 C CA . ILE A 1 274 ? -3.201 -1.070 -22.460 1.00 96.38 274 ILE A CA 1
ATOM 2264 C C . ILE A 1 274 ? -4.003 -2.123 -23.232 1.00 96.38 274 ILE A C 1
ATOM 2266 O O . ILE A 1 274 ? -4.988 -2.640 -22.710 1.00 96.38 274 ILE A O 1
ATOM 2270 N N . LYS A 1 275 ? -3.528 -2.535 -24.416 1.00 95.44 275 LYS A N 1
ATOM 2271 C CA . LYS A 1 275 ? -4.172 -3.570 -25.247 1.00 95.44 275 LYS A CA 1
ATOM 2272 C C . LYS A 1 275 ? -4.263 -4.910 -24.523 1.00 95.44 275 LYS A C 1
ATOM 2274 O O . LYS A 1 275 ? -5.324 -5.522 -24.493 1.00 95.44 275 LYS A O 1
ATOM 2279 N N . GLU A 1 276 ? -3.172 -5.342 -23.890 1.00 95.88 276 GLU A N 1
ATOM 2280 C CA . GLU A 1 276 ? -3.176 -6.579 -23.097 1.00 95.88 276 GLU A CA 1
ATOM 2281 C C . GLU A 1 276 ? -4.116 -6.499 -21.891 1.00 95.88 276 GLU A C 1
ATOM 2283 O O . GLU A 1 276 ? -4.716 -7.505 -21.522 1.00 95.88 276 GLU A O 1
ATOM 2288 N N . ARG A 1 277 ? -4.235 -5.330 -21.246 1.00 97.75 277 ARG A N 1
ATOM 2289 C CA . ARG A 1 277 ? -5.148 -5.170 -20.105 1.00 97.75 277 ARG A CA 1
ATOM 2290 C C . ARG A 1 277 ? -6.610 -5.155 -20.533 1.00 97.75 277 ARG A C 1
ATOM 2292 O O . ARG A 1 277 ? -7.416 -5.772 -19.849 1.00 97.75 277 ARG A O 1
ATOM 2299 N N . VAL A 1 278 ? -6.946 -4.524 -21.657 1.00 98.06 278 VAL A N 1
ATOM 2300 C CA . VAL A 1 278 ? -8.306 -4.576 -22.215 1.00 98.06 278 VAL A CA 1
ATOM 2301 C C . VAL A 1 278 ? -8.680 -6.011 -22.589 1.00 98.06 278 VAL A C 1
ATOM 2303 O O . VAL A 1 278 ? -9.717 -6.481 -22.138 1.00 98.06 278 VAL A O 1
ATOM 2306 N N . ALA A 1 279 ? -7.806 -6.749 -23.282 1.00 97.94 279 ALA A N 1
ATOM 2307 C CA . ALA A 1 279 ? -8.053 -8.159 -23.611 1.00 97.94 279 ALA A CA 1
ATOM 2308 C C . ALA A 1 279 ? -8.251 -9.033 -22.356 1.00 97.94 279 ALA A C 1
ATOM 2310 O O . ALA A 1 279 ? -9.124 -9.899 -22.315 1.00 97.94 279 ALA A O 1
ATOM 2311 N N . PHE A 1 280 ? -7.474 -8.782 -21.296 1.00 98.19 280 PHE A N 1
ATOM 2312 C CA . PHE A 1 280 ? -7.671 -9.439 -20.002 1.00 98.19 280 PHE A CA 1
ATOM 2313 C C . PHE A 1 280 ? -9.030 -9.092 -19.367 1.00 98.19 280 PHE A C 1
ATOM 2315 O O . PHE A 1 280 ? -9.696 -9.967 -18.815 1.00 98.19 280 PHE A O 1
ATOM 2322 N N . LEU A 1 281 ? -9.464 -7.829 -19.447 1.00 98.25 281 LEU A N 1
ATOM 2323 C CA . LEU A 1 281 ? -10.767 -7.403 -18.933 1.00 98.25 281 LEU A CA 1
ATOM 2324 C C . LEU A 1 281 ? -11.932 -7.998 -19.740 1.00 98.25 281 LEU A C 1
ATOM 2326 O O . LEU A 1 281 ? -12.958 -8.346 -19.161 1.00 98.25 281 LEU A O 1
ATOM 2330 N N . GLU A 1 282 ? -11.792 -8.158 -21.055 1.00 97.62 282 GLU A N 1
ATOM 2331 C CA . GLU A 1 282 ? -12.788 -8.842 -21.893 1.00 97.62 282 GLU A CA 1
ATOM 2332 C C . GLU A 1 282 ? -12.925 -10.314 -21.478 1.00 97.62 282 GLU A C 1
ATOM 2334 O O . GLU A 1 282 ? -14.036 -10.821 -21.307 1.00 97.62 282 GLU A O 1
ATOM 2339 N N . GLU A 1 283 ? -11.796 -10.985 -21.231 1.00 97.56 283 GLU A N 1
ATOM 2340 C CA . GLU A 1 283 ? -11.779 -12.357 -20.726 1.00 97.56 283 GLU A CA 1
ATOM 2341 C C . GLU A 1 283 ? -12.464 -12.463 -19.356 1.00 97.56 283 GLU A C 1
ATOM 2343 O O . GLU A 1 283 ? -13.359 -13.293 -19.174 1.00 97.56 283 GLU A O 1
ATOM 2348 N N . ILE A 1 284 ? -12.081 -11.624 -18.388 1.00 97.19 284 ILE A N 1
ATOM 2349 C CA . ILE A 1 284 ? -12.616 -11.712 -17.023 1.00 97.19 284 ILE A CA 1
ATOM 2350 C C . ILE A 1 284 ? -14.097 -11.312 -16.945 1.00 97.19 284 ILE A C 1
ATOM 2352 O O . ILE A 1 284 ? -14.823 -11.849 -16.110 1.00 97.19 284 ILE A O 1
ATOM 2356 N N . SER A 1 285 ? -14.576 -10.466 -17.866 1.00 96.69 285 SER A N 1
ATOM 2357 C CA . SER A 1 285 ? -15.998 -10.100 -17.991 1.00 96.69 285 SER A CA 1
ATOM 2358 C C . SER A 1 285 ? -16.900 -11.298 -18.312 1.00 96.69 285 SER A C 1
ATOM 2360 O O . SER A 1 285 ? -18.104 -11.248 -18.073 1.00 96.69 285 SER A O 1
ATOM 2362 N N . SER A 1 286 ? -16.334 -12.407 -18.803 1.00 96.62 286 SER A N 1
ATOM 2363 C CA . SER A 1 286 ? -17.075 -13.664 -18.987 1.00 96.62 286 SER A CA 1
ATOM 2364 C C . SER A 1 286 ? -17.359 -14.399 -17.669 1.00 96.62 286 SER A C 1
ATOM 2366 O O . SER A 1 286 ? -18.212 -15.284 -17.636 1.00 96.62 286 SER A O 1
ATOM 2368 N N . TYR A 1 287 ? -16.654 -14.049 -16.588 1.00 97.56 287 TYR A N 1
ATOM 2369 C CA . TYR A 1 287 ? -16.725 -14.716 -15.282 1.00 97.56 287 TYR A CA 1
ATOM 2370 C C . TYR A 1 287 ? -17.153 -13.784 -14.141 1.00 97.56 287 TYR A C 1
ATOM 2372 O O . TYR A 1 287 ? -17.451 -14.273 -13.053 1.00 97.56 287 TYR A O 1
ATOM 2380 N N . ALA A 1 288 ? -17.178 -12.469 -14.371 1.00 97.19 288 ALA A N 1
ATOM 2381 C CA . ALA A 1 288 ? -17.602 -11.454 -13.413 1.00 97.19 288 ALA A CA 1
ATOM 2382 C C . ALA A 1 288 ? -18.456 -10.388 -14.114 1.00 97.19 288 ALA A C 1
ATOM 2384 O O . ALA A 1 288 ? -18.005 -9.761 -15.069 1.00 97.19 288 ALA A O 1
ATOM 2385 N N . LYS A 1 289 ? -19.687 -10.164 -13.633 1.00 95.38 289 LYS A N 1
ATOM 2386 C CA . LYS A 1 289 ? -20.627 -9.216 -14.263 1.00 95.38 289 LYS A CA 1
ATOM 2387 C C . LYS A 1 289 ? -20.349 -7.756 -13.915 1.00 95.38 289 LYS A C 1
ATOM 2389 O O . LYS A 1 289 ? -20.469 -6.890 -14.775 1.00 95.38 289 LYS A O 1
ATOM 2394 N N . ASN A 1 290 ? -19.999 -7.483 -12.659 1.00 97.62 290 ASN A N 1
ATOM 2395 C CA . ASN A 1 290 ? -19.765 -6.129 -12.165 1.00 97.62 290 ASN A CA 1
ATOM 2396 C C . ASN A 1 290 ? -18.268 -5.932 -11.931 1.00 97.62 290 ASN A C 1
ATOM 2398 O O . ASN A 1 290 ? -17.709 -6.535 -11.015 1.00 97.62 290 ASN A O 1
ATOM 2402 N N . ILE A 1 291 ? -17.626 -5.093 -12.746 1.00 98.44 291 ILE A N 1
ATOM 2403 C CA . ILE A 1 291 ? -16.179 -4.863 -12.685 1.00 98.44 291 ILE A CA 1
ATOM 2404 C C . ILE A 1 291 ? -15.883 -3.366 -12.553 1.00 98.44 291 ILE A C 1
ATOM 2406 O O . ILE A 1 291 ? -16.445 -2.538 -13.272 1.00 98.44 291 ILE A O 1
ATOM 2410 N N . ILE A 1 292 ? -14.964 -3.040 -11.647 1.00 98.75 292 ILE A N 1
ATOM 2411 C CA . ILE A 1 292 ? -14.295 -1.743 -11.528 1.00 98.75 292 ILE A CA 1
ATOM 2412 C C . ILE A 1 292 ? -12.810 -1.964 -11.818 1.00 98.75 292 ILE A C 1
ATOM 2414 O O . ILE A 1 292 ? -12.214 -2.895 -11.292 1.00 98.75 292 ILE A O 1
ATOM 2418 N N . ILE A 1 293 ? -12.191 -1.120 -12.636 1.00 98.75 293 ILE A N 1
ATOM 2419 C CA . ILE A 1 293 ? -10.765 -1.217 -12.984 1.00 98.75 293 ILE A CA 1
ATOM 2420 C C . ILE A 1 293 ? -9.943 -0.508 -11.905 1.00 98.75 293 ILE A C 1
ATOM 2422 O O . ILE A 1 293 ? -10.267 0.624 -11.558 1.00 98.75 293 ILE A O 1
ATOM 2426 N N . SER A 1 294 ? -8.859 -1.105 -11.407 1.00 98.88 294 SER A N 1
ATOM 2427 C CA . SER A 1 294 ? -7.976 -0.451 -10.432 1.00 98.88 294 SER A CA 1
ATOM 2428 C C . SER A 1 294 ? -6.489 -0.709 -10.653 1.00 98.88 294 SER A C 1
ATOM 2430 O O . SER A 1 294 ? -6.074 -1.579 -11.426 1.00 98.88 294 SER A O 1
ATOM 2432 N N . ASN A 1 295 ? -5.649 0.035 -9.927 1.00 98.81 295 ASN A N 1
ATOM 2433 C CA . ASN A 1 295 ? -4.276 -0.393 -9.681 1.00 98.81 295 ASN A CA 1
ATOM 2434 C C . ASN A 1 295 ? -4.251 -1.677 -8.826 1.00 98.81 295 ASN A C 1
ATOM 2436 O O . ASN A 1 295 ? -5.161 -1.958 -8.050 1.00 98.81 295 ASN A O 1
ATOM 2440 N N . ALA A 1 296 ? -3.226 -2.500 -9.027 1.00 98.44 296 ALA A N 1
ATOM 2441 C CA . ALA A 1 296 ? -3.092 -3.843 -8.465 1.00 98.44 296 ALA A CA 1
ATOM 2442 C C . ALA A 1 296 ? -2.595 -3.854 -7.019 1.00 98.44 296 ALA A C 1
ATOM 2444 O O . ALA A 1 296 ? -2.808 -4.809 -6.289 1.00 98.44 296 ALA A O 1
ATOM 2445 N N . SER A 1 297 ? -1.923 -2.783 -6.624 1.00 98.31 297 SER A N 1
ATOM 2446 C CA . SER A 1 297 ? -1.438 -2.532 -5.275 1.00 98.31 297 SER A CA 1
ATOM 2447 C C . SER A 1 297 ? -1.347 -1.019 -5.074 1.00 98.31 297 SER A C 1
ATOM 2449 O O . SER A 1 297 ? -1.345 -0.297 -6.080 1.00 98.31 297 SER A O 1
ATOM 2451 N N . PRO A 1 298 ? -1.172 -0.520 -3.842 1.00 98.56 298 PRO A N 1
ATOM 2452 C CA . PRO A 1 298 ? -1.044 0.913 -3.590 1.00 98.56 298 PRO A CA 1
ATOM 2453 C C . PRO A 1 298 ? 0.055 1.570 -4.438 1.00 98.56 298 PRO A C 1
ATOM 2455 O O . PRO A 1 298 ? 1.120 0.979 -4.632 1.00 98.56 298 PRO A O 1
ATOM 2458 N N . LEU A 1 299 ? -0.186 2.781 -4.949 1.00 98.69 299 LEU A N 1
ATOM 2459 C CA . LEU A 1 299 ? 0.760 3.501 -5.818 1.00 98.69 299 LEU A CA 1
ATOM 2460 C C . LEU A 1 299 ? 1.946 4.133 -5.071 1.00 98.69 299 LEU A C 1
ATOM 2462 O O . LEU A 1 299 ? 2.898 4.574 -5.710 1.00 98.69 299 LEU A O 1
ATOM 2466 N N . TYR A 1 300 ? 1.940 4.145 -3.737 1.00 97.50 300 TYR A N 1
ATOM 2467 C CA . TYR A 1 300 ? 2.940 4.803 -2.894 1.00 97.50 300 TYR A CA 1
ATOM 2468 C C . TYR A 1 300 ? 4.311 4.112 -2.931 1.00 97.50 300 TYR A C 1
ATOM 2470 O O . TYR A 1 300 ? 5.274 4.611 -2.349 1.00 97.50 300 TYR A O 1
ATOM 2478 N N . HIS A 1 301 ? 4.421 2.979 -3.634 1.00 97.75 301 HIS A N 1
ATOM 2479 C CA . HIS A 1 301 ? 5.700 2.345 -3.974 1.00 97.75 301 HIS A CA 1
ATOM 2480 C C . HIS A 1 301 ? 6.360 2.945 -5.218 1.00 97.75 301 HIS A C 1
ATOM 2482 O O . HIS A 1 301 ? 7.511 2.615 -5.512 1.00 97.75 301 HIS A O 1
ATOM 2488 N N . LEU A 1 302 ? 5.650 3.796 -5.959 1.00 98.31 302 LEU A N 1
ATOM 2489 C CA . LEU A 1 302 ? 6.153 4.494 -7.135 1.00 98.31 302 LEU A CA 1
ATOM 2490 C C . LEU A 1 302 ? 6.564 5.929 -6.778 1.00 98.31 302 LEU A C 1
ATOM 2492 O O . LEU A 1 302 ? 6.070 6.503 -5.805 1.00 98.31 302 LEU A O 1
ATOM 2496 N N . PRO A 1 303 ? 7.445 6.555 -7.577 1.00 97.50 303 PRO A N 1
ATOM 2497 C CA . PRO A 1 303 ? 7.580 8.004 -7.552 1.00 97.50 303 PRO A CA 1
ATOM 2498 C C . PRO A 1 303 ? 6.272 8.678 -8.013 1.00 97.50 303 PRO A C 1
ATOM 2500 O O . PRO A 1 303 ? 5.327 8.009 -8.431 1.00 97.50 303 PRO A O 1
ATOM 2503 N N . ILE A 1 304 ? 6.203 10.007 -7.929 1.00 97.31 304 ILE A N 1
ATOM 2504 C CA . ILE A 1 304 ? 4.940 10.738 -8.127 1.00 97.31 304 ILE A CA 1
ATOM 2505 C C . ILE A 1 304 ? 4.587 10.902 -9.605 1.00 97.31 304 ILE A C 1
ATOM 2507 O O . ILE A 1 304 ? 3.501 10.506 -10.012 1.00 97.31 304 ILE A O 1
ATOM 2511 N N . THR A 1 305 ? 5.491 11.459 -10.407 1.00 97.56 305 THR A N 1
ATOM 2512 C CA . THR A 1 305 ? 5.225 11.807 -11.809 1.00 97.56 305 THR A CA 1
ATOM 2513 C C . THR A 1 305 ? 6.505 11.729 -12.627 1.00 97.56 305 THR A C 1
ATOM 2515 O O . THR A 1 305 ? 7.581 12.051 -12.118 1.00 97.56 305 THR A O 1
ATOM 2518 N N . VAL A 1 306 ? 6.405 11.265 -13.873 1.00 96.31 306 VAL A N 1
ATOM 2519 C CA . VAL A 1 306 ? 7.535 11.260 -14.822 1.00 96.31 306 VAL A CA 1
ATOM 2520 C C . VAL A 1 306 ? 7.801 12.677 -15.351 1.00 96.31 306 VAL A C 1
ATOM 2522 O O . VAL A 1 306 ? 8.877 12.969 -15.876 1.00 96.31 306 VAL A O 1
ATOM 2525 N N . GLU A 1 307 ? 6.828 13.577 -15.211 1.00 94.25 307 GLU A N 1
ATOM 2526 C CA . GLU A 1 307 ? 6.957 14.984 -15.569 1.00 94.25 307 GLU A CA 1
ATOM 2527 C C . GLU A 1 307 ? 8.166 15.636 -14.872 1.00 94.25 307 GLU A C 1
ATOM 2529 O O . GLU A 1 307 ? 8.348 15.542 -13.662 1.00 94.25 307 GLU A O 1
ATOM 2534 N N . GLY A 1 308 ? 9.022 16.300 -15.654 1.00 91.81 308 GLY A N 1
ATOM 2535 C CA . GLY A 1 308 ? 10.238 16.949 -15.149 1.00 91.81 308 GLY A CA 1
ATOM 2536 C C . GLY A 1 308 ? 11.472 16.044 -15.037 1.00 91.81 308 GLY A C 1
ATOM 2537 O O . GLY A 1 308 ? 12.558 16.547 -14.730 1.00 91.81 308 GLY A O 1
ATOM 2538 N N . GLU A 1 309 ? 11.359 14.746 -15.334 1.00 94.00 309 GLU A N 1
ATOM 2539 C CA . GLU A 1 309 ? 12.511 13.841 -15.375 1.00 94.00 309 GLU A CA 1
ATOM 2540 C C . GLU A 1 309 ? 13.429 14.126 -16.575 1.00 94.00 309 GLU A C 1
ATOM 2542 O O . GLU A 1 309 ? 12.992 14.279 -17.715 1.00 94.00 309 GLU A O 1
ATOM 2547 N N . ASN A 1 310 ? 14.742 14.155 -16.326 1.00 92.44 310 ASN A N 1
ATOM 2548 C CA . ASN A 1 310 ? 15.762 14.350 -17.360 1.00 92.44 310 ASN A CA 1
ATOM 2549 C C . ASN A 1 310 ? 16.436 13.013 -17.695 1.00 92.44 310 ASN A C 1
ATOM 2551 O O . ASN A 1 310 ? 17.535 12.713 -17.217 1.00 92.44 310 ASN A O 1
ATOM 2555 N N . LEU A 1 311 ? 15.735 12.193 -18.476 1.00 91.00 311 LEU A N 1
ATOM 2556 C CA . LEU A 1 311 ? 16.147 10.854 -18.899 1.00 91.00 311 LEU A CA 1
ATOM 2557 C C . LEU A 1 311 ? 16.125 10.741 -20.430 1.00 91.00 311 LEU A C 1
ATOM 2559 O O . LEU A 1 311 ? 15.557 11.580 -21.124 1.00 91.00 311 LEU A O 1
ATOM 2563 N N . ASP A 1 312 ? 16.740 9.683 -20.963 1.00 89.19 312 ASP A N 1
ATOM 2564 C CA . ASP A 1 312 ? 16.649 9.353 -22.390 1.00 89.19 312 ASP A CA 1
ATOM 2565 C C . ASP A 1 312 ? 15.174 9.228 -22.807 1.00 89.19 312 ASP A C 1
ATOM 2567 O O . ASP A 1 312 ? 14.403 8.508 -22.168 1.00 89.19 312 ASP A O 1
ATOM 2571 N N . GLU A 1 313 ? 14.777 9.900 -23.887 1.00 87.62 313 GLU A N 1
ATOM 2572 C CA . GLU A 1 313 ? 13.392 9.919 -24.371 1.00 87.62 313 GLU A CA 1
ATOM 2573 C C . GLU A 1 313 ? 12.851 8.502 -24.632 1.00 87.62 313 GLU A C 1
ATOM 2575 O O . GLU A 1 313 ? 11.681 8.209 -24.369 1.00 87.62 313 GLU A O 1
ATOM 2580 N N . ARG A 1 314 ? 13.721 7.580 -25.069 1.00 86.94 314 ARG A N 1
ATOM 2581 C CA . ARG A 1 314 ? 13.372 6.167 -25.289 1.00 86.94 314 ARG A CA 1
ATOM 2582 C C . ARG A 1 314 ? 12.992 5.455 -23.994 1.00 86.94 314 ARG A C 1
ATOM 2584 O O . ARG A 1 314 ? 12.220 4.501 -24.039 1.00 86.94 314 ARG A O 1
ATOM 2591 N N . LEU A 1 315 ? 13.542 5.889 -22.857 1.00 89.12 315 LEU A N 1
ATOM 2592 C CA . LEU A 1 315 ? 13.203 5.375 -21.532 1.00 89.12 315 LEU A CA 1
ATOM 2593 C C . LEU A 1 315 ? 11.956 6.063 -20.971 1.00 89.12 315 LEU A C 1
ATOM 2595 O O . LEU A 1 315 ? 11.085 5.369 -20.457 1.00 89.12 315 LEU A O 1
ATOM 2599 N N . ILE A 1 316 ? 11.836 7.389 -21.109 1.00 90.38 316 ILE A N 1
ATOM 2600 C CA . ILE A 1 316 ? 10.663 8.154 -20.643 1.00 90.38 316 ILE A CA 1
ATOM 2601 C C . ILE A 1 316 ? 9.369 7.581 -21.237 1.00 90.38 316 ILE A C 1
ATOM 2603 O O . ILE A 1 316 ? 8.402 7.344 -20.515 1.00 90.38 316 ILE A O 1
ATOM 2607 N N . LYS A 1 317 ? 9.377 7.238 -22.532 1.00 89.06 317 LYS A N 1
ATOM 2608 C CA . LYS A 1 317 ? 8.240 6.604 -23.229 1.00 89.06 317 LYS A CA 1
ATOM 2609 C C . LYS A 1 317 ? 7.909 5.179 -22.760 1.00 89.06 317 LYS A C 1
ATOM 2611 O O . LYS A 1 317 ? 6.964 4.578 -23.258 1.00 89.06 317 LYS A O 1
ATOM 2616 N N . ARG A 1 318 ? 8.679 4.608 -21.829 1.00 90.94 318 ARG A N 1
ATOM 2617 C CA . ARG A 1 318 ? 8.501 3.249 -21.288 1.00 90.94 318 ARG A CA 1
ATOM 2618 C C . ARG A 1 318 ? 8.167 3.230 -19.803 1.00 90.94 318 ARG A C 1
ATOM 2620 O O . ARG A 1 318 ? 7.878 2.152 -19.283 1.00 90.94 318 ARG A O 1
ATOM 2627 N N . ILE A 1 319 ? 8.216 4.374 -19.124 1.00 94.31 319 ILE A N 1
ATOM 2628 C CA . ILE A 1 319 ? 7.978 4.463 -17.684 1.00 94.31 319 ILE A CA 1
ATOM 2629 C C . ILE A 1 319 ? 6.705 5.253 -17.364 1.00 94.31 319 ILE A C 1
ATOM 2631 O O . ILE A 1 319 ? 6.301 6.141 -18.116 1.00 94.31 319 ILE A O 1
ATOM 2635 N N . ALA A 1 320 ? 6.061 4.873 -16.269 1.00 97.06 320 ALA A N 1
ATOM 2636 C CA . ALA A 1 320 ? 4.890 5.492 -15.675 1.00 97.06 320 ALA A CA 1
ATOM 2637 C C . ALA A 1 320 ? 5.053 5.453 -14.154 1.00 97.06 320 ALA A C 1
ATOM 2639 O O . ALA A 1 320 ? 5.296 4.390 -13.566 1.00 97.06 320 ALA A O 1
ATOM 2640 N N . PHE A 1 321 ? 4.955 6.619 -13.528 1.00 98.44 321 PHE A N 1
ATOM 2641 C CA . PHE A 1 321 ? 4.947 6.782 -12.081 1.00 98.44 321 PHE A CA 1
ATOM 2642 C C . PHE A 1 321 ? 3.489 6.900 -11.606 1.00 98.44 321 PHE A C 1
ATOM 2644 O O . PHE A 1 321 ? 2.575 6.554 -12.354 1.00 98.44 321 PHE A O 1
ATOM 2651 N N . ALA A 1 322 ? 3.236 7.278 -10.352 1.00 9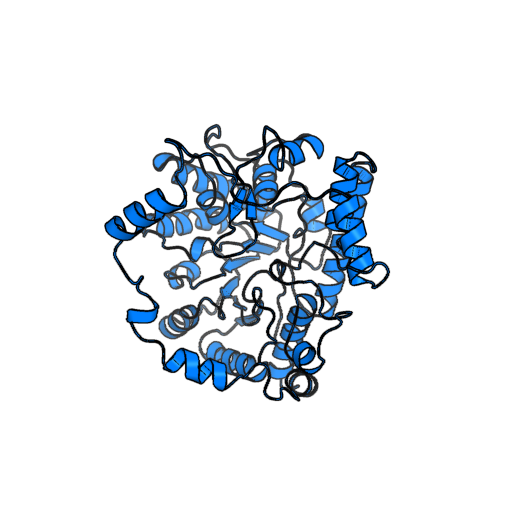8.62 322 ALA A N 1
ATOM 2652 C CA . ALA A 1 322 ? 1.897 7.196 -9.765 1.00 98.62 322 ALA A CA 1
ATOM 2653 C C . ALA A 1 322 ? 0.829 8.004 -10.527 1.00 98.62 322 ALA A C 1
ATOM 2655 O O . ALA A 1 322 ? -0.250 7.474 -10.789 1.00 98.62 322 ALA A O 1
ATOM 2656 N N . LYS A 1 323 ? 1.129 9.243 -10.937 1.00 98.44 323 LYS A N 1
ATOM 2657 C CA . LYS A 1 323 ? 0.222 10.085 -11.737 1.00 98.44 323 LYS A CA 1
ATOM 2658 C C . LYS A 1 323 ? -0.107 9.420 -13.073 1.00 98.44 323 LYS A C 1
ATOM 2660 O O . LYS A 1 323 ? -1.277 9.272 -13.419 1.00 98.44 323 LYS A O 1
ATOM 2665 N N . GLU A 1 324 ? 0.906 8.918 -13.778 1.00 98.25 324 GLU A N 1
ATOM 2666 C CA . GLU A 1 324 ? 0.697 8.199 -15.036 1.00 98.25 324 GLU A CA 1
ATOM 2667 C C . GLU A 1 324 ? -0.068 6.881 -14.835 1.00 98.25 324 GLU A C 1
ATOM 2669 O O . GLU A 1 324 ? -0.820 6.490 -15.720 1.00 98.25 324 GLU A O 1
ATOM 2674 N N . ARG A 1 325 ? 0.044 6.203 -13.680 1.00 98.69 325 ARG A N 1
ATOM 2675 C CA . ARG A 1 325 ? -0.775 5.007 -13.392 1.00 98.69 325 ARG A CA 1
ATOM 2676 C C . ARG A 1 325 ? -2.260 5.322 -13.316 1.00 98.69 325 ARG A C 1
ATOM 2678 O O . ARG A 1 325 ? -3.062 4.524 -13.790 1.00 98.69 325 ARG A O 1
ATOM 2685 N N . LEU A 1 326 ? -2.633 6.467 -12.751 1.00 98.69 326 LEU A N 1
ATOM 2686 C CA . LEU A 1 326 ? -4.031 6.894 -12.734 1.00 98.69 326 LEU A CA 1
ATOM 2687 C C . LEU A 1 326 ? -4.518 7.221 -14.150 1.00 98.69 326 LEU A C 1
ATOM 2689 O O . LEU A 1 326 ? -5.604 6.792 -14.540 1.00 98.69 326 LEU A O 1
ATOM 2693 N N . GLN A 1 327 ? -3.686 7.885 -14.957 1.00 98.31 327 GLN A N 1
ATOM 2694 C CA . GLN A 1 327 ? -3.974 8.096 -16.376 1.00 98.31 327 GLN A CA 1
ATOM 2695 C C . GLN A 1 327 ? -4.163 6.766 -17.126 1.00 98.31 327 GLN A C 1
ATOM 2697 O O . GLN A 1 327 ? -5.101 6.638 -17.909 1.00 98.31 327 GLN A O 1
ATOM 2702 N N . GLU A 1 328 ? -3.328 5.756 -16.869 1.00 98.50 328 GLU A N 1
ATOM 2703 C CA . GLU A 1 328 ? -3.468 4.426 -17.473 1.00 98.50 328 GLU A CA 1
ATOM 2704 C C . GLU A 1 328 ? -4.820 3.777 -17.149 1.00 98.50 328 GLU A C 1
ATOM 2706 O O . GLU A 1 328 ? -5.420 3.183 -18.041 1.00 98.50 328 GLU A O 1
ATOM 2711 N N . LEU A 1 329 ? -5.348 3.928 -15.928 1.00 98.75 329 LEU A N 1
ATOM 2712 C CA . LEU A 1 329 ? -6.686 3.422 -15.579 1.00 98.75 329 LEU A CA 1
ATOM 2713 C C . LEU A 1 329 ? -7.779 4.060 -16.443 1.00 98.75 329 LEU A C 1
ATOM 2715 O O . LEU A 1 329 ? -8.630 3.348 -16.983 1.00 98.75 329 LEU A O 1
ATOM 2719 N N . LYS A 1 330 ? -7.718 5.383 -16.630 1.00 98.25 330 LYS A N 1
ATOM 2720 C CA . LYS A 1 330 ? -8.630 6.124 -17.513 1.00 98.25 330 LYS A CA 1
ATOM 2721 C C . LYS A 1 330 ? -8.546 5.627 -18.954 1.00 98.25 330 LYS A C 1
ATOM 2723 O O . LYS A 1 330 ? -9.573 5.369 -19.575 1.00 98.25 330 LYS A O 1
ATOM 2728 N N . LEU A 1 331 ? -7.328 5.449 -19.468 1.00 98.00 331 LEU A N 1
ATOM 2729 C CA . LEU A 1 331 ? -7.088 4.970 -20.831 1.00 98.00 331 LEU A CA 1
ATOM 2730 C C . LEU A 1 331 ? -7.608 3.546 -21.045 1.00 98.00 331 LEU A C 1
ATOM 2732 O O . LEU A 1 331 ? -8.245 3.289 -22.062 1.00 98.00 331 LEU A O 1
ATOM 2736 N N . ILE A 1 332 ? -7.382 2.635 -20.092 1.00 98.50 332 ILE A N 1
ATOM 2737 C CA . ILE A 1 332 ? -7.918 1.266 -20.153 1.00 98.50 332 ILE A CA 1
ATOM 2738 C C . ILE A 1 332 ? -9.446 1.305 -20.178 1.00 98.50 332 ILE A C 1
ATOM 2740 O O . ILE A 1 332 ? -10.056 0.607 -20.983 1.00 98.50 332 ILE A O 1
ATOM 2744 N N . SER A 1 333 ? -10.066 2.129 -19.328 1.00 98.12 333 SER A N 1
ATOM 2745 C CA . SER A 1 333 ? -11.523 2.260 -19.288 1.00 98.12 333 SER A CA 1
ATOM 2746 C C . SER A 1 333 ? -12.108 2.755 -20.613 1.00 98.12 333 SER A C 1
ATOM 2748 O O . SER A 1 333 ? -13.031 2.132 -21.138 1.00 98.12 333 SER A O 1
ATOM 2750 N N . MET A 1 334 ? -11.542 3.825 -21.180 1.00 97.75 334 MET A N 1
ATOM 2751 C CA . MET A 1 334 ? -11.970 4.376 -22.471 1.00 97.75 334 MET A CA 1
ATOM 2752 C C . MET A 1 334 ? -11.792 3.366 -23.611 1.00 97.75 334 MET A C 1
ATOM 2754 O O . MET A 1 334 ? -12.709 3.161 -24.405 1.00 97.75 334 MET A O 1
ATOM 2758 N N . ALA A 1 335 ? -10.639 2.692 -23.659 1.00 97.62 335 ALA A N 1
ATOM 2759 C CA . ALA A 1 335 ? -10.342 1.686 -24.674 1.00 97.62 335 ALA A CA 1
ATOM 2760 C C . ALA A 1 335 ? -11.285 0.478 -24.586 1.00 97.62 335 ALA A C 1
ATOM 2762 O O . ALA A 1 335 ? -11.752 -0.012 -25.613 1.00 97.62 335 ALA A O 1
ATOM 2763 N N . PHE A 1 336 ? -11.625 0.039 -23.370 1.00 96.88 336 PHE A N 1
ATOM 2764 C CA . PHE A 1 336 ? -12.613 -1.019 -23.146 1.00 96.88 336 PHE A CA 1
ATOM 2765 C C . PHE A 1 336 ? -14.014 -0.624 -23.646 1.00 96.88 336 PHE A C 1
ATOM 2767 O O . PHE A 1 336 ? -14.764 -1.467 -24.127 1.00 96.88 336 PHE A O 1
ATOM 2774 N N . GLU A 1 337 ? -14.370 0.661 -23.579 1.00 95.94 337 GLU A N 1
ATOM 2775 C CA . GLU A 1 337 ? -15.618 1.198 -24.147 1.00 95.94 337 GLU A CA 1
ATOM 2776 C C . GLU A 1 337 ? -15.539 1.474 -25.662 1.00 95.94 337 GLU A C 1
ATOM 2778 O O . GLU A 1 337 ? -16.528 1.885 -26.271 1.00 95.94 337 GLU A O 1
ATOM 2783 N N . GLY A 1 338 ? -14.387 1.216 -26.287 1.00 96.06 338 GLY A N 1
ATOM 2784 C CA . GLY A 1 338 ? -14.168 1.329 -27.728 1.00 96.06 338 GLY A CA 1
ATOM 2785 C C . GLY A 1 338 ? -13.466 2.609 -28.193 1.00 96.06 338 GLY A C 1
ATOM 2786 O O . GLY A 1 338 ? -13.187 2.722 -29.388 1.00 96.06 338 GLY A O 1
ATOM 2787 N N . ASP A 1 339 ? -13.135 3.554 -27.304 1.00 96.19 339 ASP A N 1
ATOM 2788 C CA . ASP A 1 339 ? -12.320 4.730 -27.653 1.00 96.19 339 ASP A CA 1
ATOM 2789 C C . ASP A 1 339 ? -10.825 4.442 -27.461 1.00 96.19 339 ASP A C 1
ATOM 2791 O O . ASP A 1 339 ? -10.251 4.605 -26.382 1.00 96.19 339 ASP A O 1
ATOM 2795 N N . TRP A 1 340 ? -10.182 4.024 -28.550 1.00 95.12 340 TRP A N 1
ATOM 2796 C CA . TRP A 1 340 ? -8.768 3.652 -28.571 1.00 95.12 340 TRP A CA 1
ATOM 2797 C C . TRP A 1 340 ? -7.804 4.810 -28.829 1.00 95.12 340 TRP A C 1
ATOM 2799 O O . TRP A 1 340 ? -6.599 4.624 -28.674 1.00 95.12 340 TRP A O 1
ATOM 2809 N N . ARG A 1 341 ? -8.291 6.009 -29.184 1.00 92.06 341 ARG A N 1
ATOM 2810 C CA . ARG A 1 341 ? -7.449 7.086 -29.739 1.00 92.06 341 ARG A CA 1
ATOM 2811 C C . ARG A 1 341 ? -6.243 7.418 -28.856 1.00 92.06 341 ARG A C 1
ATOM 2813 O O . ARG A 1 341 ? -5.116 7.423 -29.332 1.00 92.06 341 ARG A O 1
ATOM 2820 N N . LEU A 1 342 ? -6.477 7.668 -27.567 1.00 90.38 342 LEU A N 1
ATOM 2821 C CA . LEU A 1 342 ? -5.407 8.016 -26.623 1.00 90.38 342 LEU A CA 1
ATOM 2822 C C . LEU A 1 342 ? -4.616 6.789 -26.139 1.00 90.38 342 LEU A C 1
ATOM 2824 O O . LEU A 1 342 ? -3.458 6.909 -25.746 1.00 90.38 342 LEU A O 1
ATOM 2828 N N . ALA A 1 343 ? -5.236 5.607 -26.147 1.00 90.44 343 ALA A N 1
ATOM 2829 C CA . ALA A 1 343 ? -4.589 4.364 -25.739 1.00 90.44 343 ALA A CA 1
ATOM 2830 C C . ALA A 1 343 ? -3.556 3.889 -26.773 1.00 90.44 343 ALA A C 1
ATOM 2832 O O . ALA A 1 343 ? -2.494 3.395 -26.390 1.00 90.44 343 ALA A O 1
ATOM 2833 N N . ASP A 1 344 ? -3.838 4.070 -28.067 1.00 88.06 344 ASP A N 1
ATOM 2834 C CA . ASP A 1 344 ? -2.892 3.767 -29.142 1.00 88.06 344 ASP A CA 1
ATOM 2835 C C . ASP A 1 344 ? -1.645 4.659 -29.042 1.00 88.06 344 ASP A C 1
ATOM 2837 O O . ASP A 1 344 ? -0.527 4.141 -29.019 1.00 88.06 344 ASP A O 1
ATOM 2841 N N . GLU A 1 345 ? -1.821 5.967 -28.823 1.00 87.75 345 GLU A N 1
ATOM 2842 C CA . GLU A 1 345 ? -0.712 6.910 -28.610 1.00 87.75 345 GLU A CA 1
ATOM 2843 C C . GLU A 1 345 ? 0.149 6.555 -27.377 1.00 87.75 345 GLU A C 1
ATOM 2845 O O . GLU A 1 345 ? 1.368 6.737 -27.387 1.00 87.75 345 GLU A O 1
ATOM 2850 N N . TRP A 1 346 ? -0.452 6.010 -26.309 1.00 89.25 346 TRP A N 1
ATOM 2851 C CA . TRP A 1 346 ? 0.251 5.705 -25.053 1.00 89.25 346 TRP A CA 1
ATOM 2852 C C . TRP A 1 346 ? 1.351 4.647 -25.197 1.00 89.25 346 TRP A C 1
ATOM 2854 O O . TRP A 1 346 ? 2.402 4.730 -24.544 1.00 89.25 346 TRP A O 1
ATOM 2864 N N . ASN A 1 347 ? 1.107 3.634 -26.034 1.00 78.88 347 ASN A N 1
ATOM 2865 C CA . ASN A 1 347 ? 2.026 2.516 -26.250 1.00 78.88 347 ASN A CA 1
ATOM 2866 C C . ASN A 1 347 ? 2.813 2.608 -27.577 1.00 78.88 347 ASN A C 1
ATOM 2868 O O . ASN A 1 347 ? 3.646 1.734 -27.848 1.00 78.88 347 ASN A O 1
ATOM 2872 N N . GLU A 1 348 ? 2.609 3.656 -28.381 1.00 78.69 348 GLU A N 1
ATOM 2873 C CA . GLU A 1 348 ? 3.340 3.886 -29.629 1.00 78.69 348 GLU A CA 1
ATOM 2874 C C . GLU A 1 348 ? 4.846 4.153 -29.416 1.00 78.69 348 GLU A C 1
ATOM 2876 O O . GLU A 1 348 ? 5.293 4.757 -28.440 1.00 78.69 348 GLU A O 1
ATOM 2881 N N . GLY A 1 349 ? 5.673 3.704 -30.370 1.00 63.88 349 GLY A N 1
ATOM 2882 C CA . GLY A 1 349 ? 7.083 4.108 -30.454 1.00 63.88 349 GLY A CA 1
ATOM 2883 C C . GLY A 1 349 ? 8.058 3.433 -29.478 1.00 63.88 349 GLY A C 1
ATOM 2884 O O . GLY A 1 349 ? 9.170 3.930 -29.284 1.00 63.88 349 GLY A O 1
ATOM 2885 N N . THR A 1 350 ? 7.710 2.288 -28.883 1.00 64.94 350 THR A N 1
ATOM 2886 C CA . THR A 1 350 ? 8.613 1.545 -27.984 1.00 64.94 350 THR A CA 1
ATOM 2887 C C . THR A 1 350 ? 9.687 0.744 -28.751 1.00 64.94 350 THR A C 1
ATOM 2889 O O . THR A 1 350 ? 9.703 -0.484 -28.764 1.00 64.94 350 THR A O 1
ATOM 2892 N N . VAL A 1 351 ? 10.656 1.435 -29.364 1.00 64.94 351 VAL A N 1
ATOM 2893 C CA . VAL A 1 351 ? 11.841 0.829 -30.023 1.00 64.94 351 VAL A CA 1
ATOM 2894 C C . VAL A 1 351 ? 12.694 0.059 -29.018 1.00 64.94 351 VAL A C 1
ATOM 2896 O O . VAL A 1 351 ? 12.911 0.569 -27.919 1.00 64.94 351 VAL A O 1
ATOM 2899 N N . ASP A 1 352 ? 13.203 -1.122 -29.381 1.00 71.81 352 ASP A N 1
ATOM 2900 C CA . ASP A 1 352 ? 14.071 -1.963 -28.541 1.00 71.81 352 ASP A CA 1
ATOM 2901 C C . ASP A 1 352 ? 15.073 -1.151 -27.693 1.00 71.81 352 ASP A C 1
ATOM 2903 O O . ASP A 1 352 ? 15.907 -0.405 -28.206 1.00 71.81 352 ASP A O 1
ATOM 2907 N N . PHE A 1 353 ? 14.979 -1.297 -26.369 1.00 79.56 353 PHE A N 1
ATOM 2908 C CA . PHE A 1 353 ? 15.783 -0.566 -25.390 1.00 79.56 353 PHE A CA 1
ATOM 2909 C C . PHE A 1 353 ? 16.384 -1.542 -24.375 1.00 79.56 353 PHE A C 1
ATOM 2911 O O . PHE A 1 353 ? 15.734 -2.504 -23.969 1.00 79.56 353 PHE A O 1
ATOM 2918 N N . GLY A 1 354 ? 17.630 -1.303 -23.960 1.00 83.19 354 GLY A N 1
ATOM 2919 C CA . GLY A 1 354 ? 18.281 -2.083 -22.900 1.00 83.19 354 GLY A CA 1
ATOM 2920 C C . GLY A 1 354 ? 18.699 -3.511 -23.278 1.00 83.19 354 GLY A C 1
ATOM 2921 O O . GLY A 1 354 ? 19.005 -4.304 -22.389 1.00 83.19 354 GLY A O 1
ATOM 2922 N N . LYS A 1 355 ? 18.733 -3.868 -24.570 1.00 87.81 355 LYS A N 1
ATOM 2923 C CA . LYS A 1 355 ? 19.272 -5.159 -25.034 1.00 87.81 355 LYS A CA 1
ATOM 2924 C C . LYS A 1 355 ? 20.783 -5.055 -25.274 1.00 87.81 355 LYS A C 1
ATOM 2926 O O . LYS A 1 355 ? 21.248 -4.117 -25.913 1.00 87.81 355 LYS A O 1
ATOM 2931 N N . ASN A 1 356 ? 21.540 -6.020 -24.751 1.00 92.62 356 ASN A N 1
ATOM 2932 C CA . ASN A 1 356 ? 22.981 -6.151 -24.969 1.00 92.62 356 ASN A CA 1
ATOM 2933 C C . ASN A 1 356 ? 23.322 -7.625 -25.219 1.00 92.62 356 ASN A C 1
ATOM 2935 O O . ASN A 1 356 ? 23.291 -8.437 -24.289 1.00 92.62 356 ASN A O 1
ATOM 2939 N N . ASP A 1 357 ? 23.626 -7.962 -26.470 1.00 95.19 357 ASP A N 1
ATOM 2940 C CA . ASP A 1 357 ? 23.824 -9.351 -26.892 1.00 95.19 357 ASP A CA 1
ATOM 2941 C C . ASP A 1 357 ? 25.074 -9.980 -26.268 1.00 95.19 357 ASP A C 1
ATOM 2943 O O . ASP A 1 357 ? 25.017 -11.127 -25.835 1.00 95.19 357 ASP A O 1
ATOM 2947 N N . ASN A 1 358 ? 26.145 -9.203 -26.062 1.00 96.94 358 ASN A N 1
ATOM 2948 C CA . ASN A 1 358 ? 27.352 -9.679 -25.374 1.00 96.94 358 ASN A CA 1
ATOM 2949 C C . ASN A 1 358 ? 27.056 -10.105 -23.926 1.00 96.94 358 ASN A C 1
ATOM 2951 O O . ASN A 1 358 ? 27.599 -11.090 -23.428 1.00 96.94 358 ASN A O 1
ATOM 2955 N N . VAL A 1 359 ? 26.195 -9.361 -23.220 1.00 96.88 359 VAL A N 1
ATOM 2956 C CA . VAL A 1 359 ? 25.780 -9.724 -21.855 1.00 96.88 359 VAL A CA 1
ATOM 2957 C C . VAL A 1 359 ? 24.931 -10.992 -21.872 1.00 96.88 359 VAL A C 1
ATOM 2959 O O . VAL A 1 359 ? 25.138 -11.867 -21.034 1.00 96.88 359 VAL A O 1
ATOM 2962 N N . ARG A 1 360 ? 24.003 -11.114 -22.827 1.00 96.00 360 ARG A N 1
ATOM 2963 C CA . ARG A 1 360 ? 23.148 -12.302 -22.971 1.00 96.00 360 ARG A CA 1
ATOM 2964 C C . ARG A 1 360 ? 23.975 -13.551 -23.250 1.00 96.00 360 ARG A C 1
ATOM 2966 O O . ARG A 1 360 ? 23.817 -14.536 -22.537 1.00 96.00 360 ARG A O 1
ATOM 2973 N N . GLU A 1 361 ? 24.902 -13.468 -24.200 1.00 97.81 361 GLU A N 1
ATOM 2974 C CA . GLU A 1 361 ? 25.829 -14.551 -24.527 1.00 97.81 361 GLU A CA 1
ATOM 2975 C C . GLU A 1 361 ? 26.699 -14.935 -23.319 1.00 97.81 361 GLU A C 1
ATOM 2977 O O . GLU A 1 361 ? 26.890 -16.115 -23.018 1.00 97.81 361 GLU A O 1
ATOM 2982 N N . ARG A 1 362 ? 27.195 -13.947 -22.562 1.00 97.69 362 ARG A N 1
ATOM 2983 C CA . ARG A 1 362 ? 27.965 -14.214 -21.341 1.00 97.69 362 ARG A CA 1
ATOM 2984 C C . ARG A 1 362 ? 27.140 -14.956 -20.288 1.00 97.69 362 ARG A C 1
ATOM 2986 O O . ARG A 1 362 ? 27.680 -15.852 -19.646 1.00 97.69 362 ARG A O 1
ATOM 2993 N N . ILE A 1 363 ? 25.866 -14.598 -20.107 1.00 97.50 363 ILE A N 1
ATOM 2994 C CA . ILE A 1 363 ? 24.967 -15.265 -19.152 1.00 97.50 363 ILE A CA 1
ATOM 2995 C C . ILE A 1 363 ? 24.687 -16.707 -19.587 1.00 97.50 363 ILE A C 1
ATOM 2997 O O . ILE A 1 363 ? 24.770 -17.609 -18.759 1.00 97.50 363 ILE A O 1
ATOM 3001 N N . THR A 1 364 ? 24.413 -16.950 -20.873 1.00 97.44 364 THR A N 1
ATOM 3002 C CA . THR A 1 364 ? 24.151 -18.309 -21.384 1.00 97.44 364 THR A CA 1
ATOM 3003 C C . THR A 1 364 ? 25.361 -19.234 -21.280 1.00 97.44 364 THR A C 1
ATOM 3005 O O . THR A 1 364 ? 25.201 -20.448 -21.232 1.00 97.44 364 THR A O 1
ATOM 3008 N N . ASN A 1 365 ? 26.567 -18.666 -21.225 1.00 97.88 365 ASN A N 1
ATOM 3009 C CA . ASN A 1 365 ? 27.822 -19.407 -21.119 1.00 97.88 365 ASN A CA 1
ATOM 3010 C C . ASN A 1 365 ? 28.296 -19.647 -19.672 1.00 97.88 365 ASN A C 1
ATOM 3012 O O . ASN A 1 365 ? 29.384 -20.204 -19.490 1.00 97.88 365 ASN A O 1
ATOM 3016 N N . LEU A 1 366 ? 27.524 -19.238 -18.655 1.00 98.00 366 LEU A N 1
ATOM 3017 C CA . LEU A 1 366 ? 27.835 -19.527 -17.251 1.00 98.00 366 LEU A CA 1
ATOM 3018 C C . LEU A 1 366 ? 27.808 -21.039 -16.986 1.00 98.00 366 LEU A C 1
ATOM 3020 O O . LEU A 1 366 ? 26.944 -21.764 -17.476 1.00 98.00 366 LEU A O 1
ATOM 3024 N N . LYS A 1 367 ? 28.767 -21.514 -16.193 1.00 97.75 367 LYS A N 1
ATOM 3025 C CA . LYS A 1 367 ? 28.935 -22.920 -15.801 1.00 97.75 367 LYS A CA 1
ATOM 3026 C C . LYS A 1 367 ? 28.853 -23.044 -14.282 1.00 97.75 367 LYS A C 1
ATOM 3028 O O . LYS A 1 367 ? 29.153 -22.089 -13.574 1.00 97.75 367 LYS A O 1
ATOM 3033 N N . ASP A 1 368 ? 28.582 -24.242 -13.764 1.00 96.44 368 ASP A N 1
ATOM 3034 C CA . ASP A 1 368 ? 28.509 -24.491 -12.310 1.00 96.44 368 ASP A CA 1
ATOM 3035 C C . ASP A 1 368 ? 29.747 -24.000 -11.547 1.00 96.44 368 ASP A C 1
ATOM 3037 O O . ASP A 1 368 ? 29.645 -23.453 -10.449 1.00 96.44 368 ASP A O 1
ATOM 3041 N N . LYS A 1 369 ? 30.929 -24.119 -12.165 1.00 95.88 369 LYS A N 1
ATOM 3042 C CA . LYS A 1 369 ? 32.195 -23.634 -11.599 1.00 95.88 369 LYS A CA 1
ATOM 3043 C C . LYS A 1 369 ? 32.229 -22.120 -11.349 1.00 95.88 369 LYS A C 1
ATOM 3045 O O . LYS A 1 369 ? 33.002 -21.686 -10.506 1.00 95.88 369 LYS A O 1
ATOM 3050 N N . ASP A 1 370 ? 31.426 -21.322 -12.056 1.00 96.38 370 ASP A N 1
ATOM 3051 C CA . ASP A 1 370 ? 31.385 -19.861 -11.897 1.00 96.38 370 ASP A CA 1
ATOM 3052 C C . ASP A 1 370 ? 30.634 -19.453 -10.616 1.00 96.38 370 ASP A C 1
ATOM 3054 O O . ASP A 1 370 ? 30.825 -18.352 -10.100 1.00 96.38 370 ASP A O 1
ATOM 3058 N N . PHE A 1 371 ? 29.834 -20.368 -10.059 1.00 96.69 371 PHE A N 1
ATOM 3059 C CA . PHE A 1 371 ? 29.124 -20.211 -8.786 1.00 96.69 371 PHE A CA 1
ATOM 3060 C C . PHE A 1 371 ? 29.857 -20.879 -7.615 1.00 96.69 371 PHE A C 1
ATOM 3062 O O . PHE A 1 371 ? 29.385 -20.852 -6.478 1.00 96.69 371 PHE A O 1
ATOM 3069 N N . GLN A 1 372 ? 31.025 -21.470 -7.874 1.00 96.19 372 GLN A N 1
ATOM 3070 C CA . GLN A 1 372 ? 31.833 -22.162 -6.881 1.00 96.19 372 GLN A CA 1
ATOM 3071 C C . GLN A 1 372 ? 33.161 -21.434 -6.669 1.00 96.19 372 GLN A C 1
ATOM 3073 O O . GLN A 1 372 ? 33.829 -20.977 -7.593 1.00 96.19 372 GLN A O 1
ATOM 3078 N N . ARG A 1 373 ? 33.574 -21.316 -5.406 1.00 95.44 373 ARG A N 1
ATOM 3079 C CA . ARG A 1 373 ? 34.909 -20.809 -5.065 1.00 95.44 373 ARG A CA 1
ATOM 3080 C C . ARG A 1 373 ? 35.957 -21.863 -5.444 1.00 95.44 373 ARG A C 1
ATOM 3082 O O . ARG A 1 373 ? 35.693 -23.051 -5.331 1.00 95.44 373 ARG A O 1
ATOM 3089 N N . HIS A 1 374 ? 37.166 -21.428 -5.803 1.00 93.94 374 HIS A N 1
ATOM 3090 C CA . HIS A 1 374 ? 38.257 -22.324 -6.226 1.00 93.94 374 HIS A CA 1
ATOM 3091 C C . HIS A 1 374 ? 38.681 -23.388 -5.202 1.00 93.94 374 HIS A C 1
ATOM 3093 O O . HIS A 1 374 ? 39.225 -24.415 -5.589 1.00 93.94 374 HIS A O 1
ATOM 3099 N N . CYS A 1 375 ? 38.468 -23.135 -3.913 1.00 94.81 375 CYS A N 1
ATOM 3100 C CA . CYS A 1 375 ? 38.683 -24.100 -2.841 1.00 94.81 375 CYS A CA 1
ATOM 3101 C C . CYS A 1 375 ? 37.632 -23.911 -1.748 1.00 94.81 375 CYS A C 1
ATOM 3103 O O . CYS A 1 375 ? 36.926 -22.894 -1.734 1.00 94.81 375 CYS A O 1
ATOM 3105 N N . ASP A 1 376 ? 37.522 -24.882 -0.844 1.00 97.00 376 ASP A N 1
ATOM 3106 C CA . ASP A 1 376 ? 36.552 -24.895 0.249 1.00 97.00 376 ASP A CA 1
ATOM 3107 C C . ASP A 1 376 ? 36.807 -23.810 1.313 1.00 97.00 376 ASP A C 1
ATOM 3109 O O . ASP A 1 376 ? 37.739 -23.009 1.236 1.00 97.00 376 ASP A O 1
ATOM 3113 N N . TYR A 1 377 ? 35.916 -23.718 2.301 1.00 97.62 377 TYR A N 1
ATOM 3114 C CA . TYR A 1 377 ? 36.057 -22.725 3.363 1.00 97.62 377 TYR A CA 1
ATOM 3115 C C . TYR A 1 377 ? 37.323 -22.931 4.202 1.00 97.62 377 TYR A C 1
ATOM 3117 O O . TYR A 1 377 ? 37.986 -21.946 4.516 1.00 97.62 377 TYR A O 1
ATOM 3125 N N . THR A 1 378 ? 37.677 -24.175 4.524 1.00 97.88 378 THR A N 1
ATOM 3126 C CA . THR A 1 378 ? 38.814 -24.522 5.386 1.00 97.88 378 THR A CA 1
ATOM 3127 C C . THR A 1 378 ? 40.130 -24.033 4.788 1.00 97.88 378 THR A C 1
ATOM 3129 O O . THR A 1 378 ? 40.916 -23.361 5.461 1.00 97.88 378 THR A O 1
ATOM 3132 N N . GLU A 1 379 ? 40.353 -24.286 3.498 1.00 97.50 379 GLU A N 1
ATOM 3133 C CA . GLU A 1 379 ? 41.555 -23.830 2.807 1.00 97.50 379 GLU A CA 1
ATOM 3134 C C . GLU A 1 379 ? 41.574 -22.301 2.657 1.00 97.50 379 GLU A C 1
ATOM 3136 O O . GLU A 1 379 ? 42.613 -21.667 2.869 1.00 97.50 379 GLU A O 1
ATOM 3141 N N . ARG A 1 380 ? 40.427 -21.681 2.337 1.00 97.38 380 ARG A N 1
ATOM 3142 C CA . ARG A 1 380 ? 40.322 -20.214 2.252 1.00 97.38 380 ARG A CA 1
ATOM 3143 C C . ARG A 1 380 ? 40.592 -19.543 3.591 1.00 97.38 380 ARG A C 1
ATOM 3145 O O . ARG A 1 380 ? 41.294 -18.538 3.605 1.00 97.38 380 ARG A O 1
ATOM 3152 N N . TYR A 1 381 ? 40.061 -20.086 4.683 1.00 96.12 381 TYR A N 1
ATOM 3153 C CA . TYR A 1 381 ? 40.235 -19.555 6.030 1.00 96.12 381 TYR A CA 1
ATOM 3154 C C . TYR A 1 381 ? 41.714 -19.542 6.425 1.00 96.12 381 TYR A C 1
ATOM 3156 O O . TYR A 1 381 ? 42.223 -18.500 6.834 1.00 96.12 381 TYR A O 1
ATOM 3164 N N . ARG A 1 382 ? 42.441 -20.649 6.193 1.00 96.88 382 ARG A N 1
ATOM 3165 C CA . ARG A 1 382 ? 43.896 -20.712 6.419 1.00 96.88 382 ARG A CA 1
ATOM 3166 C C . ARG A 1 382 ? 44.642 -19.652 5.601 1.00 96.88 382 ARG A C 1
ATOM 3168 O O . ARG A 1 382 ? 45.410 -18.878 6.163 1.00 96.88 382 ARG A O 1
ATOM 3175 N N . LYS A 1 383 ? 44.381 -19.580 4.288 1.00 97.25 383 LYS A N 1
ATOM 3176 C CA . LYS A 1 383 ? 45.028 -18.603 3.390 1.00 97.25 383 LYS A CA 1
ATOM 3177 C C . LYS A 1 383 ? 44.727 -17.154 3.790 1.00 97.25 383 LYS A C 1
ATOM 3179 O O . LYS A 1 383 ? 45.609 -16.307 3.743 1.00 97.25 383 LYS A O 1
ATOM 3184 N N . GLN A 1 384 ? 43.489 -16.852 4.182 1.00 97.44 384 GLN A N 1
ATOM 3185 C CA . GLN A 1 384 ? 43.099 -15.518 4.647 1.00 97.44 384 GLN A CA 1
ATOM 3186 C C . GLN A 1 384 ? 43.763 -15.160 5.978 1.00 97.44 384 GLN A C 1
ATOM 3188 O O . GLN A 1 384 ? 44.177 -14.015 6.142 1.00 97.44 384 GLN A O 1
ATOM 3193 N N . GLY A 1 385 ? 43.902 -16.125 6.892 1.00 96.56 385 GLY A N 1
ATOM 3194 C CA . GLY A 1 385 ? 44.621 -15.948 8.153 1.00 96.56 385 GLY A CA 1
ATOM 3195 C C . GLY A 1 385 ? 46.080 -15.541 7.941 1.00 96.56 385 GLY A C 1
ATOM 3196 O O . GLY A 1 385 ? 46.540 -14.592 8.568 1.00 96.56 385 GLY A O 1
ATOM 3197 N N . GLU A 1 386 ? 46.770 -16.184 6.993 1.00 96.62 386 GLU A N 1
ATOM 3198 C CA . GLU A 1 386 ? 48.158 -15.858 6.623 1.00 96.62 386 GLU A CA 1
ATOM 3199 C C . GLU A 1 386 ? 48.307 -14.452 6.019 1.00 96.62 386 GLU A C 1
ATOM 3201 O O . GLU A 1 386 ? 49.321 -13.797 6.242 1.00 96.62 386 GLU A O 1
ATOM 3206 N N . ILE A 1 387 ? 47.304 -13.973 5.273 1.00 97.75 387 ILE A N 1
ATOM 3207 C CA . ILE A 1 387 ? 47.345 -12.658 4.611 1.00 97.75 387 ILE A CA 1
ATOM 3208 C C . ILE A 1 387 ? 46.979 -11.525 5.575 1.00 97.75 387 ILE A C 1
ATOM 3210 O O . ILE A 1 387 ? 47.639 -10.489 5.593 1.00 97.75 387 ILE A O 1
ATOM 3214 N N . LEU A 1 388 ? 45.881 -11.682 6.316 1.00 97.62 388 LEU A N 1
ATOM 3215 C CA . LEU A 1 388 ? 45.280 -10.588 7.080 1.00 97.62 388 LEU A CA 1
ATOM 3216 C C . LEU A 1 388 ? 45.807 -10.504 8.514 1.00 97.62 388 LEU A C 1
ATOM 3218 O O . LEU A 1 388 ? 45.726 -9.431 9.107 1.00 97.62 388 LEU A O 1
ATOM 3222 N N . ASN A 1 389 ? 46.305 -11.618 9.068 1.00 96.62 389 ASN A N 1
ATOM 3223 C CA . ASN A 1 389 ? 46.818 -11.728 10.437 1.00 96.62 389 ASN A CA 1
ATOM 3224 C C . ASN A 1 389 ? 45.916 -11.040 11.485 1.00 96.62 389 ASN A C 1
ATOM 3226 O O . ASN A 1 389 ? 46.375 -10.280 12.339 1.00 96.62 389 ASN A O 1
ATOM 3230 N N . LEU A 1 390 ? 44.601 -11.251 11.364 1.00 96.94 390 LEU A N 1
ATOM 3231 C CA . LEU A 1 390 ? 43.617 -10.631 12.247 1.00 96.94 390 LEU A CA 1
ATOM 3232 C C . LEU A 1 390 ? 43.734 -11.201 13.670 1.00 96.94 390 LEU A C 1
ATOM 3234 O O . LEU A 1 390 ? 43.937 -12.408 13.824 1.00 96.94 390 LEU A O 1
ATOM 3238 N N . PRO A 1 391 ? 43.559 -10.372 14.716 1.00 96.94 391 PRO A N 1
ATOM 3239 C CA . PRO A 1 391 ? 43.517 -10.866 16.085 1.00 96.94 391 PRO A CA 1
ATOM 3240 C C . PRO A 1 391 ? 42.263 -11.717 16.316 1.00 96.94 391 PRO A C 1
ATOM 3242 O O . PRO A 1 391 ? 41.305 -11.673 15.540 1.00 96.94 391 PRO A O 1
ATOM 3245 N N . LEU A 1 392 ? 42.232 -12.446 17.435 1.00 96.00 392 LEU A N 1
ATOM 3246 C CA . LEU A 1 392 ? 40.976 -13.006 17.933 1.00 96.00 392 LEU A CA 1
ATOM 3247 C C . LEU A 1 392 ? 39.982 -11.867 18.194 1.00 96.00 392 LEU A C 1
ATOM 3249 O O . LEU A 1 392 ? 40.347 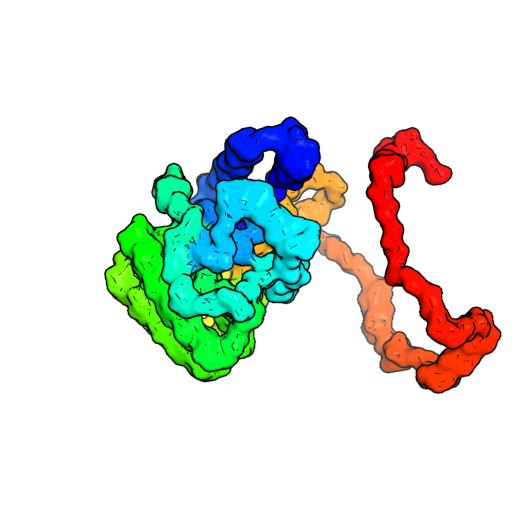-10.844 18.769 1.00 96.00 392 LEU A O 1
ATOM 3253 N N . PHE A 1 393 ? 38.732 -12.072 17.773 1.00 95.56 393 PHE A N 1
ATOM 3254 C CA . PHE A 1 393 ? 37.661 -11.069 17.813 1.00 95.56 393 PHE A CA 1
ATOM 3255 C C . PHE A 1 393 ? 38.008 -9.784 17.041 1.00 95.56 393 PHE A C 1
ATOM 3257 O O . PHE A 1 393 ? 38.026 -8.696 17.625 1.00 95.56 393 PHE A O 1
ATOM 3264 N N . PRO A 1 394 ? 38.278 -9.880 15.723 1.00 97.19 394 PRO A N 1
ATOM 3265 C CA . PRO A 1 394 ? 38.546 -8.694 14.928 1.00 97.19 394 PRO A CA 1
ATOM 3266 C C . PRO A 1 394 ? 37.319 -7.785 14.941 1.00 97.19 394 PRO A C 1
ATOM 3268 O O . PRO A 1 394 ? 36.188 -8.232 14.737 1.00 97.19 394 PRO A O 1
ATOM 3271 N N . THR A 1 395 ? 37.545 -6.499 15.177 1.00 97.25 395 THR A N 1
ATOM 3272 C CA . THR A 1 395 ? 36.487 -5.496 15.139 1.00 97.25 395 THR A CA 1
ATOM 3273 C C . THR A 1 395 ? 36.421 -4.872 13.754 1.00 97.25 395 THR A C 1
ATOM 3275 O O . THR A 1 395 ? 37.429 -4.660 13.082 1.00 97.25 395 THR A O 1
ATOM 3278 N N . THR A 1 396 ? 35.204 -4.596 13.303 1.00 96.88 396 THR A N 1
ATOM 3279 C CA . THR A 1 396 ? 34.954 -3.899 12.044 1.00 96.88 396 THR A CA 1
ATOM 3280 C C . THR A 1 396 ? 33.637 -3.138 12.138 1.00 96.88 396 THR A C 1
ATOM 3282 O O . THR A 1 396 ? 32.860 -3.335 13.074 1.00 96.88 396 THR A O 1
ATOM 3285 N N . THR A 1 397 ? 33.380 -2.265 11.172 1.00 96.75 397 THR A N 1
ATOM 3286 C CA . THR A 1 397 ? 32.063 -1.656 10.967 1.00 96.75 397 THR A CA 1
ATOM 3287 C C . THR A 1 397 ? 31.424 -2.250 9.713 1.00 96.75 397 THR A C 1
ATOM 3289 O O . THR A 1 397 ? 32.104 -2.816 8.860 1.00 96.75 397 THR A O 1
ATOM 3292 N N . ILE A 1 398 ? 30.101 -2.134 9.583 1.00 96.12 398 ILE A N 1
ATOM 3293 C CA . ILE A 1 398 ? 29.384 -2.664 8.410 1.00 96.12 398 ILE A CA 1
ATOM 3294 C C . ILE A 1 398 ? 29.602 -1.784 7.163 1.00 96.12 398 ILE A C 1
ATOM 3296 O O . ILE A 1 398 ? 29.487 -2.266 6.039 1.00 96.12 398 ILE A O 1
ATOM 3300 N N . GLY A 1 399 ? 29.922 -0.494 7.338 1.00 94.06 399 GLY A N 1
ATOM 3301 C CA . GLY A 1 399 ? 30.141 0.424 6.220 1.00 94.06 399 GLY A CA 1
ATOM 3302 C C . GLY A 1 399 ? 29.993 1.904 6.580 1.00 94.06 399 GLY A C 1
ATOM 3303 O O . GLY A 1 399 ? 30.884 2.497 7.181 1.00 94.06 399 GLY A O 1
ATOM 3304 N N . SER A 1 400 ? 28.897 2.526 6.136 1.00 89.88 400 SER A N 1
ATOM 3305 C CA . SER A 1 400 ? 28.730 3.987 6.076 1.00 89.88 400 SER A CA 1
ATOM 3306 C C . SER A 1 400 ? 28.860 4.719 7.418 1.00 89.88 400 SER A C 1
ATOM 3308 O O . SER A 1 400 ? 28.273 4.305 8.414 1.00 89.88 400 SER A O 1
ATOM 3310 N N . PHE A 1 401 ? 29.509 5.887 7.385 1.00 91.62 401 PHE A N 1
ATOM 3311 C CA . PHE A 1 401 ? 29.521 6.891 8.458 1.00 91.62 401 PHE A CA 1
ATOM 3312 C C . PHE A 1 401 ? 28.505 8.024 8.188 1.00 91.62 401 PHE A C 1
ATOM 3314 O O . PHE A 1 401 ? 28.042 8.166 7.047 1.00 91.62 401 PHE A O 1
ATOM 3321 N N . PRO A 1 402 ? 28.147 8.848 9.199 1.00 87.69 402 PRO A N 1
ATOM 3322 C CA . PRO A 1 402 ? 27.232 9.977 9.026 1.00 87.69 402 PRO A CA 1
ATOM 3323 C C . PRO A 1 402 ? 27.653 10.917 7.889 1.00 87.69 402 PRO A C 1
ATOM 3325 O O . PRO A 1 402 ? 28.790 11.375 7.829 1.00 87.69 402 PRO A O 1
ATOM 3328 N N . GLN A 1 403 ? 26.716 11.225 6.987 1.00 88.44 403 GLN A N 1
ATOM 3329 C CA . GLN A 1 403 ? 26.930 12.197 5.911 1.00 88.44 403 GLN A CA 1
ATOM 3330 C C . GLN A 1 403 ? 26.438 13.575 6.347 1.00 88.44 403 GLN A C 1
ATOM 3332 O O . GLN A 1 403 ? 25.230 13.839 6.306 1.00 88.44 403 GLN A O 1
ATOM 3337 N N . ASP A 1 404 ? 27.374 14.435 6.739 1.00 89.94 404 ASP A N 1
ATOM 3338 C CA . ASP A 1 404 ? 27.087 15.805 7.153 1.00 89.94 404 ASP A CA 1
ATOM 3339 C C . ASP A 1 404 ? 26.602 16.705 5.995 1.00 89.94 404 ASP A C 1
ATOM 3341 O O . ASP A 1 404 ? 26.554 16.330 4.813 1.00 89.94 404 ASP A O 1
ATOM 3345 N N . ASN A 1 405 ? 26.206 17.928 6.352 1.00 90.56 405 ASN A N 1
ATOM 3346 C CA . ASN A 1 405 ? 25.734 18.924 5.393 1.00 90.56 405 ASN A CA 1
ATOM 3347 C C . ASN A 1 405 ? 26.825 19.351 4.403 1.00 90.56 405 ASN A C 1
ATOM 3349 O O . ASN A 1 405 ? 26.502 19.705 3.267 1.00 90.56 405 ASN A O 1
ATOM 3353 N N . GLU A 1 406 ? 28.099 19.306 4.793 1.00 93.19 406 GLU A N 1
ATOM 3354 C CA . GLU A 1 406 ? 29.209 19.691 3.928 1.00 93.19 406 GLU A CA 1
ATOM 3355 C C . GLU A 1 406 ? 29.408 18.666 2.808 1.00 93.19 406 GLU A C 1
ATOM 3357 O O . GLU A 1 406 ? 29.473 19.047 1.638 1.00 93.19 406 GLU A O 1
ATOM 3362 N N . VAL A 1 407 ? 29.403 17.371 3.133 1.00 92.62 407 VAL A N 1
ATOM 3363 C CA . VAL A 1 407 ? 29.474 16.261 2.175 1.00 92.62 407 VAL A CA 1
ATOM 3364 C C . VAL A 1 407 ? 28.283 16.302 1.224 1.00 92.62 407 VAL A C 1
ATOM 3366 O O . VAL A 1 407 ? 28.456 16.180 0.008 1.00 92.62 407 VAL A O 1
ATOM 3369 N N . ARG A 1 408 ? 27.067 16.526 1.742 1.00 89.94 408 ARG A N 1
ATOM 3370 C CA . ARG A 1 408 ? 25.862 16.672 0.905 1.00 89.94 408 ARG A CA 1
ATOM 3371 C C . ARG A 1 408 ? 25.981 17.869 -0.041 1.00 89.94 408 ARG A C 1
ATOM 3373 O O . ARG A 1 408 ? 25.695 17.728 -1.231 1.00 89.94 408 ARG A O 1
ATOM 3380 N N . ARG A 1 409 ? 26.452 19.021 0.456 1.00 92.44 409 ARG A N 1
ATOM 3381 C CA . ARG A 1 409 ? 26.662 20.238 -0.344 1.00 92.44 409 ARG A CA 1
ATOM 3382 C C . ARG A 1 409 ? 27.732 20.035 -1.412 1.00 92.44 409 ARG A C 1
ATOM 3384 O O . ARG A 1 409 ? 27.482 20.349 -2.569 1.00 92.44 409 ARG A O 1
ATOM 3391 N N . LYS A 1 410 ? 28.898 19.487 -1.059 1.00 93.25 410 LYS A N 1
ATOM 3392 C CA . LYS A 1 410 ? 29.986 19.186 -2.004 1.00 93.25 410 LYS A CA 1
ATOM 3393 C C . LYS A 1 410 ? 29.514 18.220 -3.089 1.00 93.25 410 LYS A C 1
ATOM 3395 O O . LYS A 1 410 ? 29.693 18.503 -4.267 1.00 93.25 410 LYS A O 1
ATOM 3400 N N . ARG A 1 411 ? 28.802 17.147 -2.725 1.00 92.19 411 ARG A N 1
ATOM 3401 C CA . ARG A 1 411 ? 28.213 16.210 -3.697 1.00 92.19 411 ARG A CA 1
ATOM 3402 C C . ARG A 1 411 ? 27.225 16.899 -4.640 1.00 92.19 411 ARG A C 1
ATOM 3404 O O . ARG A 1 411 ? 27.248 16.636 -5.838 1.00 92.19 411 ARG A O 1
ATOM 3411 N N . TYR A 1 412 ? 26.377 17.787 -4.120 1.00 91.75 412 TYR A N 1
ATOM 3412 C CA . TYR A 1 412 ? 25.474 18.594 -4.943 1.00 91.75 412 TYR A CA 1
ATOM 3413 C C . TYR A 1 412 ? 26.236 19.515 -5.910 1.00 91.75 412 TYR A C 1
ATOM 3415 O O . TYR A 1 412 ? 25.928 19.535 -7.100 1.00 91.75 412 TYR A O 1
ATOM 3423 N N . LEU A 1 413 ? 27.251 20.238 -5.425 1.00 93.88 413 LEU A N 1
ATOM 3424 C CA . LEU A 1 413 ? 28.072 21.134 -6.244 1.00 93.88 413 LEU A CA 1
ATOM 3425 C C . LEU A 1 413 ? 28.834 20.373 -7.338 1.00 93.88 413 LEU A C 1
ATOM 3427 O O . LEU A 1 413 ? 28.839 20.827 -8.478 1.00 93.88 413 LEU A O 1
ATOM 3431 N N . SER A 1 414 ? 29.406 19.209 -7.018 1.00 93.00 414 SER A N 1
ATOM 3432 C CA . SER A 1 414 ? 30.103 18.335 -7.974 1.00 93.00 414 SER A CA 1
ATOM 3433 C C . SER A 1 414 ? 29.149 17.841 -9.067 1.00 93.00 414 SER A C 1
ATOM 3435 O O . SER A 1 414 ? 29.424 18.015 -10.249 1.00 93.00 414 SER A O 1
ATOM 3437 N N . ARG A 1 415 ? 27.950 17.360 -8.699 1.00 89.62 415 ARG A N 1
ATOM 3438 C CA . ARG A 1 415 ? 26.904 16.963 -9.667 1.00 89.62 415 ARG A CA 1
ATOM 3439 C C . ARG A 1 415 ? 26.435 18.107 -10.571 1.00 89.62 415 ARG A C 1
ATOM 3441 O O . ARG A 1 415 ? 25.962 17.853 -11.671 1.00 89.62 415 ARG A O 1
ATOM 3448 N N . LYS A 1 416 ? 26.536 19.357 -10.110 1.00 90.38 416 LYS A N 1
ATOM 3449 C CA . LYS A 1 416 ? 26.235 20.565 -10.895 1.00 90.38 416 LYS A CA 1
ATOM 3450 C C . LYS A 1 416 ? 27.454 21.118 -11.650 1.00 90.38 416 LYS A C 1
ATOM 3452 O O . LYS A 1 416 ? 27.339 22.194 -12.225 1.00 90.38 416 LYS A O 1
ATOM 3457 N N . GLY A 1 417 ? 28.605 20.441 -11.615 1.00 91.00 417 GLY A N 1
ATOM 3458 C CA . GLY A 1 417 ? 29.843 20.890 -12.263 1.00 91.00 417 GLY A CA 1
ATOM 3459 C C . GLY A 1 417 ? 30.450 22.159 -11.654 1.00 91.00 417 GLY A C 1
ATOM 3460 O O . GLY A 1 417 ? 31.251 22.825 -12.298 1.00 91.00 417 GLY A O 1
ATOM 3461 N N . LYS A 1 418 ? 30.054 22.536 -10.430 1.00 92.62 418 LYS A N 1
ATOM 3462 C CA . LYS A 1 418 ? 30.536 23.751 -9.745 1.00 92.62 418 LYS A CA 1
ATOM 3463 C C . LYS A 1 418 ? 31.845 23.543 -8.985 1.00 92.62 418 LYS A C 1
ATOM 3465 O O . LYS A 1 418 ? 32.461 24.518 -8.568 1.00 92.62 418 LYS A O 1
ATOM 3470 N N . ILE A 1 419 ? 32.230 22.291 -8.761 1.00 93.38 419 ILE A N 1
ATOM 3471 C CA . ILE A 1 419 ? 33.528 21.894 -8.214 1.00 93.38 419 ILE A CA 1
ATOM 3472 C C . ILE A 1 419 ? 34.013 20.664 -8.986 1.00 93.38 419 ILE A C 1
ATOM 3474 O O . ILE A 1 419 ? 33.194 19.821 -9.362 1.00 93.38 419 ILE A O 1
ATOM 3478 N N . ASN A 1 420 ? 35.323 20.571 -9.204 1.00 82.94 420 ASN A N 1
ATOM 3479 C CA . ASN A 1 420 ? 35.959 19.406 -9.820 1.00 82.94 420 ASN A CA 1
ATOM 3480 C C . ASN A 1 420 ? 36.330 18.371 -8.747 1.00 82.94 420 ASN A C 1
ATOM 3482 O O . ASN A 1 420 ? 36.359 18.703 -7.558 1.00 82.94 420 ASN A O 1
ATOM 3486 N N . ASN A 1 421 ? 36.554 17.128 -9.185 1.00 62.75 421 ASN A N 1
ATOM 3487 C CA . ASN A 1 421 ? 36.986 16.024 -8.321 1.00 62.75 421 ASN A CA 1
ATOM 3488 C C . ASN A 1 421 ? 38.368 16.256 -7.717 1.00 62.75 421 ASN A C 1
ATOM 3490 O O . ASN A 1 421 ? 39.237 16.791 -8.445 1.00 62.75 421 ASN A O 1
#